Protein 4B79 (pdb70)

Secondary structure (DSSP, 8-state):
--B-TTTTTT-EEEEETTTSHHHHHHHHHHHHTT-EEEEEESSTTSTTSPP-TTEEEEE--TT-HHHHHHHHHH-S--SEEEE------GGGGGSHHHHHHHHIIIIIHHHHHHHHHHHHHHHH-EEEEEE--GGGTS--SS-HHHHHHHHHHHHHHHHHHHHHGGGTEEEEEEEE-SB------HHHHHHHHHT-TT-S-B-HHHHHHHHHHHTSGGGTT--S-EEEESTTGGG-/--B-TTTTTT-EEEEETTTSHHHHHHHHHHHHTT-EEEEEESSTTSTTSPP-TTEEEEE--TT-HHHHHHHHHH-S--SEEEE------GGGGGSHHHHHHHHIIIIIHHHHHHHHHHHHHHHH-EEEEEE--GGGTS--SS-HHHHHHHHHHHHHHHHHHHHHGGGTEEEEEEEE-SB---HHHHHHHHHT-TT-S-B-HHHHHHHHHHHTSGGGTT--S-EEEESTTGGG-

B-factor: mean 34.21, std 11.41, range [18.68, 95.06]

CATH classification: 3.40.50.720

Foldseek 3Di:
DPDDQALQAPAEEEFECCAAFLNVLLQVLNVRSHYQYEYEYAPQVDPGHHDDPSYHGDYDDLLPLVVLLVVLVPDPAHAEYELEDADFPWQCCVPPVRLVVRLSNLPVSLVSNCVSCQVRCLPVHHEYEYEAEPLLPPPDPRTNSNSVSRVNVLVVQLVVCVVCVVSNYAGEYEHEAAEDIVDVPPVVLVVQQVLQQQSDHHYSNLSSVVVVCCGGPVNSVDHSYYHYRHNCNNPD/DPDDQAQQAPAEEEFECCAAFLNVLLQVLSVRNHYQYEYEYAPQVDPGHHDDPRYHTYYDDLLPLVVLLVVLVPDPAHAEYELEDADFPWQCCVPPVRLVVRLSNLPVSLVSNCVSCQVRCLPVHFEYEYEAEPLLPPPDPRTNSNSVSRVNVLVVQLVVCVVRVVSNYAGEYEHEAAEPSPPVVLVVQQVLQQQSDHHYSNLVSVVVVCCGGPVVSVDHSYYHYRHNCNNPD

InterPro domains:
  IPR002347 Short-chain dehydrogenase/reductase SDR [PF13561] (20-238)
  IPR002347 Short-chain dehydrogenase/reductase SDR [PR00080] (76-87)
  IPR002347 Short-chain dehydrogenase/reductase SDR [PR00080] (126-134)
  IPR002347 Short-chain dehydrogenase/reductase SDR [PR00080] (146-165)
  IPR002347 Short-chain dehydrogenase/reductase SDR [PR00081] (12-29)
  IPR002347 Short-chain dehydrogenase/reductase SDR [PR00081] (76-87)
  IPR002347 Short-chain dehydrogenase/reductase SDR [PR00081] (120-136)
  IPR002347 Short-chain dehydrogenase/reductase SDR [PR00081] (146-165)
  IPR002347 Short-chain dehydrogenase/reductase SDR [PR00081] (167-184)
  IPR002347 Short-chain dehydrogenase/reductase SDR [PR00081] (202-222)
  IPR020904 Short-chain dehydrogenase/reductase, conserved site [PS00061] (133-161)
  IPR036291 NAD(P)-binding domain superfamily [SSF51735] (10-239)

Structure (mmCIF, N/CA/C/O backbone):
data_4B79
#
_entry.id   4B79
#
_cell.length_a   103.910
_cell.length_b   103.910
_cell.length_c   205.520
_cell.angle_alpha   90.00
_cell.angle_beta   90.00
_cell.angle_gamma   120.00
#
_symmetry.space_group_name_H-M   'P 64 2 2'
#
loop_
_entity.id
_entity.type
_entity.pdbx_description
1 polymer 'PROBABLE SHORT-CHAIN DEHYDROGENASE'
2 non-polymer NICOTINAMIDE-ADENINE-DINUCLEOTIDE
3 water water
#
loop_
_atom_site.group_PDB
_atom_site.id
_atom_site.type_symbol
_atom_site.label_atom_id
_atom_site.label_alt_id
_atom_site.label_comp_id
_atom_site.label_asym_id
_atom_site.label_entity_id
_atom_site.label_seq_id
_atom_site.pdbx_PDB_ins_code
_atom_site.Cartn_x
_atom_site.Cartn_y
_atom_site.Cartn_z
_atom_site.occupancy
_atom_site.B_iso_or_equiv
_atom_site.auth_seq_id
_atom_site.auth_comp_id
_atom_site.auth_asym_id
_atom_site.auth_atom_id
_atom_site.pdbx_PDB_model_num
ATOM 1 N N . MET A 1 2 ? -7.301 -42.856 31.716 1.00 60.00 1 MET A N 1
ATOM 2 C CA . MET A 1 2 ? -7.974 -41.615 32.214 1.00 60.29 1 MET A CA 1
ATOM 3 C C . MET A 1 2 ? -8.524 -40.743 31.069 1.00 55.78 1 MET A C 1
ATOM 4 O O . MET A 1 2 ? -8.596 -39.522 31.205 1.00 57.46 1 MET A O 1
ATOM 9 N N . VAL A 1 3 ? -8.897 -41.357 29.947 1.00 49.69 2 VAL A N 1
ATOM 10 C CA . VAL A 1 3 ? -9.504 -40.623 28.829 1.00 46.06 2 VAL A CA 1
ATOM 11 C C . VAL A 1 3 ? -10.954 -41.054 28.560 1.00 43.01 2 VAL A C 1
ATOM 12 O O . VAL A 1 3 ? -11.834 -40.213 28.374 1.00 41.84 2 VAL A O 1
ATOM 16 N N . PHE A 1 4 ? -11.185 -42.363 28.550 1.00 40.95 3 PHE A N 1
ATOM 17 C CA . PHE A 1 4 ? -12.464 -42.938 28.142 1.00 40.12 3 PHE A CA 1
ATOM 18 C C . PHE A 1 4 ? -13.371 -43.274 29.325 1.00 41.72 3 PHE A C 1
ATOM 19 O O . PHE A 1 4 ? -12.895 -43.635 30.399 1.00 41.87 3 PHE A O 1
ATOM 27 N N . GLN A 1 5 ? -14.679 -43.195 29.109 1.00 42.40 4 GLN A N 1
ATOM 28 C CA . GLN A 1 5 ? -15.646 -43.627 30.119 1.00 44.18 4 GLN A CA 1
ATOM 29 C C . GLN A 1 5 ? -15.570 -45.133 30.322 1.00 45.22 4 GLN A C 1
ATOM 30 O O . GLN A 1 5 ? -15.372 -45.873 29.366 1.00 43.42 4 GLN A O 1
ATOM 36 N N . HIS A 1 6 ? -15.763 -45.578 31.565 1.00 47.61 5 HIS A N 1
ATOM 37 C CA . HIS A 1 6 ? -15.459 -46.956 31.986 1.00 49.61 5 HIS A CA 1
ATOM 38 C C . HIS A 1 6 ? -16.240 -48.061 31.321 1.00 48.67 5 HIS A C 1
ATOM 39 O O . HIS A 1 6 ? -15.807 -49.208 31.334 1.00 48.58 5 HIS A O 1
ATOM 46 N N . ASP A 1 7 ? -17.404 -47.746 30.772 1.00 49.19 6 ASP A N 1
ATOM 47 C CA . ASP A 1 7 ? -18.348 -48.747 30.304 1.00 49.63 6 ASP A CA 1
ATOM 48 C C . ASP A 1 7 ? -18.607 -48.648 28.805 1.00 48.11 6 ASP A C 1
ATOM 49 O O . ASP A 1 7 ? -19.572 -49.229 28.301 1.00 48.42 6 ASP A O 1
ATOM 54 N N . ILE A 1 8 ? -17.760 -47.928 28.079 1.00 45.77 7 ILE A N 1
ATOM 55 C CA . ILE A 1 8 ? -18.004 -47.720 26.650 1.00 44.27 7 ILE A CA 1
ATOM 56 C C . ILE A 1 8 ? -18.254 -49.038 25.954 1.00 42.12 7 ILE A C 1
ATOM 57 O O . ILE A 1 8 ? -19.074 -49.105 25.048 1.00 42.23 7 ILE A O 1
ATOM 62 N N . TYR A 1 9 ? -17.552 -50.079 26.381 1.00 40.41 8 TYR A N 1
ATOM 63 C CA . TYR A 1 9 ? -17.689 -51.383 25.759 1.00 39.50 8 TYR A CA 1
ATOM 64 C C . TYR A 1 9 ? -18.384 -52.417 26.648 1.00 40.85 8 TYR A C 1
ATOM 65 O O . TYR A 1 9 ? -18.297 -53.622 26.388 1.00 41.51 8 TYR A O 1
ATOM 74 N N . ALA A 1 10 ? -19.079 -51.972 27.693 1.00 42.36 9 ALA A N 1
ATOM 75 C CA . ALA A 1 10 ? -19.807 -52.897 28.568 1.00 43.96 9 ALA A CA 1
ATOM 76 C C . ALA A 1 10 ? -20.809 -53.697 27.742 1.00 44.12 9 ALA A C 1
ATOM 77 O O . ALA A 1 10 ? -21.491 -53.139 26.895 1.00 44.38 9 ALA A O 1
ATOM 79 N N . GLY A 1 11 ? -20.845 -55.006 27.950 1.00 44.22 10 GLY A N 1
ATOM 80 C CA . GLY A 1 11 ? -21.776 -55.882 27.242 1.00 44.98 10 GLY A CA 1
ATOM 81 C C . GLY A 1 11 ? -21.338 -56.277 25.841 1.00 43.90 10 GLY A C 1
ATOM 82 O O . GLY A 1 11 ? -22.059 -56.986 25.151 1.00 44.84 10 GLY A O 1
ATOM 83 N N . GLN A 1 12 ? -20.147 -55.840 25.426 1.00 42.12 11 GLN A N 1
ATOM 84 C CA . GLN A 1 12 ? -19.640 -56.138 24.091 1.00 40.61 11 GLN A CA 1
ATOM 85 C C . GLN A 1 12 ? -18.584 -57.251 24.133 1.00 39.77 11 GLN A C 1
ATOM 86 O O . GLN A 1 12 ? -17.993 -57.541 25.182 1.00 39.63 11 GLN A O 1
ATOM 92 N N . GLN A 1 13 ? -18.381 -57.884 22.988 1.00 38.68 12 GLN A N 1
ATOM 93 C CA . GLN A 1 13 ? -17.396 -58.935 22.851 1.00 38.59 12 GLN A CA 1
ATOM 94 C C . GLN A 1 13 ? -16.328 -58.497 21.833 1.00 36.55 12 GLN A C 1
ATOM 95 O O . GLN A 1 13 ? -16.653 -58.068 20.728 1.00 36.51 12 GLN A O 1
ATOM 101 N N . VAL A 1 14 ? -15.069 -58.596 22.237 1.00 35.46 13 VAL A N 1
ATOM 102 C CA . VAL A 1 14 ? -13.921 -58.238 21.398 1.00 33.84 13 VAL A CA 1
ATOM 103 C C . VAL A 1 14 ? -13.041 -59.483 21.223 1.00 33.36 13 VAL A C 1
ATOM 104 O O . VAL A 1 14 ? -12.952 -60.321 22.113 1.00 33.70 13 VAL A O 1
ATOM 108 N N . LEU A 1 15 ? -12.451 -59.630 20.046 1.00 32.40 14 LEU A N 1
ATOM 109 C CA . LEU A 1 15 ? -11.502 -60.697 19.794 1.00 32.15 14 LEU A CA 1
ATOM 110 C C . LEU A 1 15 ? -10.253 -60.066 19.223 1.00 31.05 14 LEU A C 1
ATOM 111 O O . LEU A 1 15 ? -10.323 -59.307 18.270 1.00 30.74 14 LEU A O 1
ATOM 116 N N . VAL A 1 16 ? -9.123 -60.356 19.841 1.00 30.89 15 VAL A N 1
ATOM 117 C CA . VAL A 1 16 ? -7.840 -59.797 19.438 1.00 30.20 15 VAL A CA 1
ATOM 118 C C . VAL A 1 16 ? -6.917 -60.940 19.033 1.00 30.65 15 VAL A C 1
ATOM 119 O O . VAL A 1 16 ? -6.627 -61.807 19.840 1.00 30.93 15 VAL A O 1
ATOM 123 N N . THR A 1 17 ? -6.493 -60.959 17.775 1.00 30.94 16 THR A N 1
ATOM 124 C CA . THR A 1 17 ? -5.528 -61.963 17.333 1.00 31.71 16 THR A CA 1
ATOM 125 C C . THR A 1 17 ? -4.151 -61.435 17.716 1.00 32.27 16 THR A C 1
ATOM 126 O O . THR A 1 17 ? -3.913 -60.226 17.723 1.00 31.56 16 THR A O 1
ATOM 130 N N . GLY A 1 18 ? -3.235 -62.329 18.030 1.00 33.84 17 GLY A N 1
ATOM 131 C CA . GLY A 1 18 ? -1.953 -61.901 18.575 1.00 34.99 17 GLY A CA 1
ATOM 132 C C . GLY A 1 18 ? -2.136 -61.217 19.920 1.00 35.68 17 GLY A C 1
ATOM 133 O O . GLY A 1 18 ? -1.405 -60.280 20.272 1.00 35.97 17 GLY A O 1
ATOM 134 N N . GLY A 1 19 ? -3.116 -61.689 20.680 1.00 35.91 18 GLY A N 1
ATOM 135 C CA . GLY A 1 19 ? -3.423 -61.080 21.962 1.00 36.94 18 GLY A CA 1
ATOM 136 C C . GLY A 1 19 ? -2.506 -61.521 23.086 1.00 38.32 18 GLY A C 1
ATOM 137 O O . GLY A 1 19 ? -2.692 -61.082 24.214 1.00 39.95 18 GLY A O 1
ATOM 138 N N . SER A 1 20 ? -1.530 -62.390 22.803 1.00 38.90 19 SER A N 1
ATOM 139 C CA . SER A 1 20 ? -0.757 -63.058 23.860 1.00 40.60 19 SER A CA 1
ATOM 140 C C . SER A 1 20 ? 0.543 -62.349 24.205 1.00 41.30 19 SER A C 1
ATOM 141 O O . SER A 1 20 ? 1.260 -62.784 25.108 1.00 43.19 19 SER A O 1
ATOM 144 N N . SER A 1 21 ? 0.866 -61.279 23.485 1.00 40.55 20 SER A N 1
ATOM 145 C CA . SER A 1 21 ? 1.978 -60.422 23.877 1.00 40.90 20 SER A CA 1
ATOM 146 C C . SER A 1 21 ? 1.899 -59.061 23.222 1.00 39.09 20 SER A C 1
ATOM 147 O O . SER A 1 21 ? 1.012 -58.805 22.411 1.00 37.82 20 SER A O 1
ATOM 150 N N . GLY A 1 22 ? 2.822 -58.186 23.613 1.00 38.56 21 GLY A N 1
ATOM 151 C CA . GLY A 1 22 ? 3.008 -56.887 22.975 1.00 37.71 21 GLY A CA 1
ATOM 152 C C . GLY A 1 22 ? 1.763 -56.046 22.789 1.00 35.62 21 GLY A C 1
ATOM 153 O O . GLY A 1 22 ? 0.978 -55.864 23.714 1.00 34.89 21 GLY A O 1
ATOM 154 N N . ILE A 1 23 ? 1.585 -55.538 21.572 1.00 34.42 22 ILE A N 1
ATOM 155 C CA . ILE A 1 23 ? 0.497 -54.608 21.261 1.00 33.18 22 ILE A CA 1
ATOM 156 C C . ILE A 1 23 ? -0.863 -55.271 21.452 1.00 32.59 22 ILE A C 1
ATOM 157 O O . ILE A 1 23 ? -1.785 -54.683 22.023 1.00 32.02 22 ILE A O 1
ATOM 162 N N . GLY A 1 24 ? -0.986 -56.510 20.985 1.00 32.79 23 GLY A N 1
ATOM 163 C CA . GLY A 1 24 ? -2.227 -57.249 21.104 1.00 31.55 23 GLY A CA 1
ATOM 164 C C . GLY A 1 24 ? -2.647 -57.407 22.554 1.00 32.58 23 GLY A C 1
ATOM 165 O O . GLY A 1 24 ? -3.825 -57.255 22.876 1.00 32.27 23 GLY A O 1
ATOM 166 N N . ALA A 1 25 ? -1.694 -57.722 23.422 1.00 33.18 24 ALA A N 1
ATOM 167 C CA . ALA A 1 25 ? -1.976 -57.845 24.856 1.00 33.93 24 ALA A CA 1
ATOM 168 C C . ALA A 1 25 ? -2.495 -56.516 25.422 1.00 33.67 24 ALA A C 1
ATOM 169 O O . ALA A 1 25 ? -3.455 -56.510 26.180 1.00 33.86 24 ALA A O 1
ATOM 171 N N . ALA A 1 26 ? -1.866 -55.410 25.044 1.00 33.34 25 ALA A N 1
ATOM 172 C CA . ALA A 1 26 ? -2.258 -54.073 25.521 1.00 33.50 25 ALA A CA 1
ATOM 173 C C . ALA A 1 26 ? -3.622 -53.654 24.980 1.00 32.44 25 ALA A C 1
ATOM 174 O O . ALA A 1 26 ? -4.429 -53.052 25.692 1.00 32.42 25 ALA A O 1
ATOM 176 N N . ILE A 1 27 ? -3.894 -53.995 23.720 1.00 31.37 26 ILE A N 1
ATOM 177 C CA . ILE A 1 27 ? -5.209 -53.765 23.156 1.00 30.23 26 ILE A CA 1
ATOM 178 C C . ILE A 1 27 ? -6.274 -54.566 23.900 1.00 30.93 26 ILE A C 1
ATOM 179 O O . ILE A 1 27 ? -7.317 -54.026 24.264 1.00 31.14 26 ILE A O 1
ATOM 184 N N . ALA A 1 28 ? -6.018 -55.850 24.134 1.00 31.67 27 ALA A N 1
ATOM 185 C CA . ALA A 1 28 ? -6.945 -56.697 24.882 1.00 32.38 27 ALA A CA 1
ATOM 186 C C . ALA A 1 28 ? -7.241 -56.129 26.280 1.00 33.75 27 ALA A C 1
ATOM 187 O O . ALA A 1 28 ? -8.398 -56.066 26.700 1.00 33.60 27 ALA A O 1
ATOM 189 N N . MET A 1 29 ? -6.196 -55.694 26.969 1.00 34.88 28 MET A N 1
ATOM 190 C CA . MET A 1 29 ? -6.330 -55.085 28.290 1.00 37.24 28 MET A CA 1
ATOM 191 C C . MET A 1 29 ? -7.152 -53.791 28.242 1.00 36.27 28 MET A C 1
ATOM 192 O O . MET A 1 29 ? -7.982 -53.565 29.111 1.00 36.41 28 MET A O 1
ATOM 197 N N . GLN A 1 30 ? -6.929 -52.965 27.220 1.00 34.51 29 GLN A N 1
ATOM 198 C CA . GLN A 1 30 ? -7.628 -51.677 27.066 1.00 34.30 29 GLN A CA 1
ATOM 199 C C . GLN A 1 30 ? -9.130 -51.877 26.863 1.00 34.58 29 GLN A C 1
ATOM 200 O O . GLN A 1 30 ? -9.929 -51.192 27.496 1.00 35.85 29 GLN A O 1
ATOM 206 N N . PHE A 1 31 ? -9.511 -52.805 25.988 1.00 33.42 30 PHE A N 1
ATOM 207 C CA . PHE A 1 31 ? -10.926 -53.144 25.819 1.00 33.43 30 PHE A CA 1
ATOM 208 C C . PHE A 1 31 ? -11.535 -53.763 27.090 1.00 35.14 30 PHE A C 1
ATOM 209 O O . PHE A 1 31 ? -12.639 -53.382 27.478 1.00 35.98 30 PHE A O 1
ATOM 217 N N . ALA A 1 32 ? -10.825 -54.690 27.726 1.00 36.06 31 ALA A N 1
ATOM 218 C CA . ALA A 1 32 ? -11.288 -55.276 28.995 1.00 38.60 31 ALA A CA 1
ATOM 219 C C . ALA A 1 32 ? -11.515 -54.197 30.056 1.00 40.54 31 ALA A C 1
ATOM 220 O O . ALA A 1 32 ? -12.490 -54.260 30.791 1.00 41.54 31 ALA A O 1
ATOM 222 N N . GLU A 1 33 ? -10.608 -53.225 30.127 1.00 41.82 32 GLU A N 1
ATOM 223 C CA . GLU A 1 33 ? -10.725 -52.079 31.052 1.00 44.65 32 GLU A CA 1
ATOM 224 C C . GLU A 1 33 ? -11.986 -51.298 30.872 1.00 43.79 32 GLU A C 1
ATOM 225 O O . GLU A 1 33 ? -12.492 -50.707 31.811 1.00 46.10 32 GLU A O 1
ATOM 231 N N . LEU A 1 34 ? -12.431 -51.228 29.635 1.00 41.60 33 LEU A N 1
ATOM 232 C CA . LEU A 1 34 ? -13.565 -50.410 29.267 1.00 41.33 33 LEU A CA 1
ATOM 233 C C . LEU A 1 34 ? -14.857 -51.231 29.213 1.00 41.67 33 LEU A C 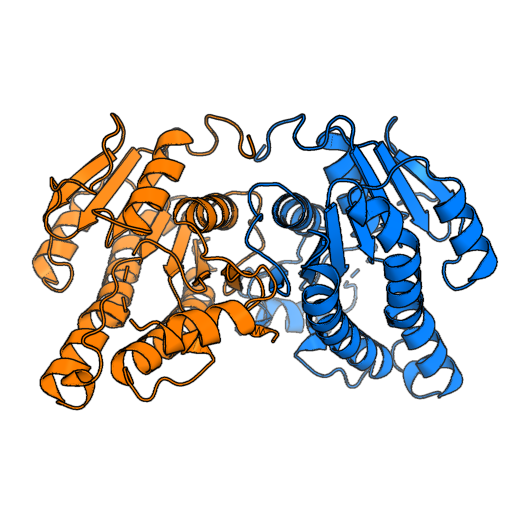1
ATOM 234 O O . LEU A 1 34 ? -15.850 -50.778 28.642 1.00 41.81 33 LEU A O 1
ATOM 239 N N . GLY A 1 35 ? -14.834 -52.423 29.814 1.00 42.71 34 GLY A N 1
ATOM 240 C CA . GLY A 1 35 ? -16.054 -53.201 30.059 1.00 43.38 34 GLY A CA 1
ATOM 241 C C . GLY A 1 35 ? -16.293 -54.384 29.138 1.00 42.82 34 GLY A C 1
ATOM 242 O O . GLY A 1 35 ? -17.222 -55.157 29.353 1.00 43.88 34 GLY A O 1
ATOM 243 N N . ALA A 1 36 ? -15.456 -54.561 28.126 1.00 40.95 35 ALA A N 1
ATOM 244 C CA . ALA A 1 36 ? -15.682 -55.624 27.167 1.00 40.83 35 ALA A CA 1
ATOM 245 C C . ALA A 1 36 ? -15.241 -56.969 27.705 1.00 41.88 35 ALA A C 1
ATOM 246 O O . ALA A 1 36 ? -14.313 -57.065 28.492 1.00 43.39 35 ALA A O 1
ATOM 248 N N . GLU A 1 37 ? -15.910 -58.014 27.253 1.00 43.50 36 GLU A N 1
ATOM 249 C CA . GLU A 1 37 ? -15.359 -59.357 27.307 1.00 44.86 36 GLU A CA 1
ATOM 250 C C . GLU A 1 37 ? -14.435 -59.488 26.102 1.00 41.90 36 GLU A C 1
ATOM 251 O O . GLU A 1 37 ? -14.799 -59.081 24.998 1.00 39.97 36 GLU A O 1
ATOM 257 N N . VAL A 1 38 ? -13.250 -60.055 26.314 1.00 41.36 37 VAL A N 1
ATOM 258 C CA . VAL A 1 38 ? -12.229 -60.125 25.271 1.00 39.52 37 VAL A CA 1
ATOM 259 C C . VAL A 1 38 ? -11.689 -61.550 25.154 1.00 40.63 37 VAL A C 1
ATOM 260 O O . VAL A 1 38 ? -11.407 -62.213 26.166 1.00 41.22 37 VAL A O 1
ATOM 264 N N . VAL A 1 39 ? -11.581 -62.029 23.918 1.00 40.17 38 VAL A N 1
ATOM 265 C CA . VAL A 1 39 ? -10.833 -63.238 23.639 1.00 40.32 38 VAL A CA 1
ATOM 266 C C . VAL A 1 39 ? -9.475 -62.823 23.093 1.00 38.72 38 VAL A C 1
ATOM 267 O O . VAL A 1 39 ? -9.397 -62.151 22.075 1.00 38.48 38 VAL A O 1
ATOM 271 N N . ALA A 1 40 ? -8.417 -63.194 23.801 1.00 38.27 39 ALA A N 1
ATOM 272 C CA . ALA A 1 40 ? -7.049 -62.959 23.365 1.00 38.28 39 ALA A CA 1
ATOM 273 C C . ALA A 1 40 ? -6.483 -64.262 22.771 1.00 39.47 39 ALA A C 1
ATOM 274 O O . ALA A 1 40 ? -6.124 -65.194 23.510 1.00 40.35 39 ALA A O 1
ATOM 276 N N . LEU A 1 41 ? -6.445 -64.316 21.440 1.00 38.82 40 LEU A N 1
ATOM 277 C CA . LEU A 1 41 ? -5.950 -65.465 20.680 1.00 39.48 40 LEU A CA 1
ATOM 278 C C . LEU A 1 41 ? -4.492 -65.281 20.325 1.00 39.17 40 LEU A C 1
ATOM 279 O O . LEU A 1 41 ? -4.099 -64.221 19.823 1.00 38.35 40 LEU A O 1
ATOM 284 N N . GLY A 1 42 ? -3.693 -66.320 20.512 1.00 39.62 41 GLY A N 1
ATOM 285 C CA . GLY A 1 42 ? -2.298 -66.261 20.072 1.00 40.24 41 GLY A CA 1
ATOM 286 C C . GLY A 1 42 ? -1.534 -67.525 20.394 1.00 41.96 41 GLY A C 1
ATOM 287 O O . GLY A 1 42 ? -2.114 -68.512 20.836 1.00 43.21 41 GLY A O 1
ATOM 288 N N . LEU A 1 43 ? -0.228 -67.484 20.162 1.00 43.48 42 LEU A N 1
ATOM 289 C CA . LEU A 1 43 ? 0.661 -68.575 20.531 1.00 44.91 42 LEU A CA 1
ATOM 290 C C . LEU A 1 43 ? 1.177 -68.288 21.927 1.00 46.52 42 LEU A C 1
ATOM 291 O O . LEU A 1 43 ? 1.284 -67.124 22.328 1.00 45.27 42 LEU A O 1
ATOM 296 N N . ASP A 1 44 ? 1.499 -69.353 22.656 1.00 48.87 43 ASP A N 1
ATOM 297 C CA . ASP A 1 44 ? 1.993 -69.255 24.033 1.00 50.97 43 ASP A CA 1
ATOM 298 C C . ASP A 1 44 ? 1.020 -68.398 24.846 1.00 51.00 43 ASP A C 1
ATOM 299 O O . ASP A 1 44 ? 1.398 -67.403 25.476 1.00 51.88 43 ASP A O 1
ATOM 304 N N . ALA A 1 45 ? -0.244 -68.806 24.799 1.00 50.57 44 ALA A N 1
ATOM 305 C CA . ALA A 1 45 ? -1.360 -68.007 25.308 1.00 51.00 44 ALA A CA 1
ATOM 306 C C . ALA A 1 45 ? -1.301 -67.746 26.805 1.00 51.97 44 ALA A C 1
ATOM 307 O O . ALA A 1 45 ? -1.958 -66.833 27.283 1.00 51.22 44 ALA A O 1
ATOM 309 N N . ASP A 1 46 ? -0.548 -68.561 27.543 1.00 54.28 45 ASP A N 1
ATOM 310 C CA . ASP A 1 46 ? -0.404 -68.369 28.982 1.00 56.01 45 ASP A CA 1
ATOM 311 C C . ASP A 1 46 ? 0.999 -67.914 29.374 1.00 55.86 45 ASP A C 1
ATOM 312 O O . ASP A 1 46 ? 1.338 -67.932 30.547 1.00 57.28 45 ASP A O 1
ATOM 317 N N . GLY A 1 47 ? 1.791 -67.465 28.407 1.00 54.29 46 GLY A N 1
ATOM 318 C CA . GLY A 1 47 ? 3.157 -67.003 28.674 1.00 55.40 46 GLY A CA 1
ATOM 319 C C . GLY A 1 47 ? 3.238 -65.735 29.509 1.00 55.65 46 GLY A C 1
ATOM 320 O O . GLY A 1 47 ? 2.218 -65.120 29.829 1.00 54.09 46 GLY A O 1
ATOM 321 N N . VAL A 1 48 ? 4.466 -65.360 29.862 1.00 56.73 47 VAL A N 1
ATOM 322 C CA . VAL A 1 48 ? 4.742 -64.202 30.726 1.00 58.25 47 VAL A CA 1
ATOM 323 C C . VAL A 1 48 ? 4.125 -62.895 30.211 1.00 55.80 47 VAL A C 1
ATOM 324 O O . VAL A 1 48 ? 3.711 -62.061 31.001 1.00 55.75 47 VAL A O 1
ATOM 328 N N . HIS A 1 49 ? 4.054 -62.723 28.897 1.00 54.27 48 HIS A N 1
ATOM 329 C CA . HIS A 1 49 ? 3.568 -61.460 28.320 1.00 53.54 48 HIS A CA 1
ATOM 330 C C . HIS A 1 49 ? 2.084 -61.417 28.050 1.00 50.95 48 HIS A C 1
ATOM 331 O O . HIS A 1 49 ? 1.574 -60.394 27.575 1.00 48.92 48 HIS A O 1
ATOM 338 N N . ALA A 1 50 ? 1.374 -62.507 28.354 1.00 50.29 49 ALA A N 1
ATOM 339 C CA . ALA A 1 50 ? -0.059 -62.615 28.049 1.00 49.03 49 ALA A CA 1
ATOM 340 C C . ALA A 1 50 ? -0.877 -61.795 29.041 1.00 49.01 49 ALA A C 1
ATOM 341 O O . ALA A 1 50 ? -0.533 -61.737 30.215 1.00 50.74 49 ALA A O 1
ATOM 343 N N . PRO A 1 51 ? -1.971 -61.168 28.574 1.00 47.69 50 PRO A N 1
ATOM 344 C CA . PRO A 1 51 ? -2.722 -60.281 29.453 1.00 48.33 50 PRO A CA 1
ATOM 345 C C . PRO A 1 51 ? -3.597 -61.045 30.441 1.00 49.69 50 PRO A C 1
ATOM 346 O O . PRO A 1 51 ? -4.395 -61.898 30.039 1.00 50.12 50 PRO A O 1
ATOM 350 N N . ARG A 1 52 ? -3.428 -60.736 31.724 1.00 51.69 51 ARG A N 1
ATOM 351 C CA . ARG A 1 52 ? -4.249 -61.303 32.795 1.00 53.78 51 ARG A CA 1
ATOM 352 C C . ARG A 1 52 ? -5.341 -60.327 33.229 1.00 52.87 51 ARG A C 1
ATOM 353 O O . ARG A 1 52 ? -5.046 -59.191 33.611 1.00 54.12 51 ARG A O 1
ATOM 361 N N . HIS A 1 53 ? -6.594 -60.776 33.167 1.00 51.80 52 HIS A N 1
ATOM 362 C CA . HIS A 1 53 ? -7.750 -59.969 33.567 1.00 51.03 52 HIS A CA 1
ATOM 363 C C . HIS A 1 53 ? -8.924 -60.907 33.649 1.00 51.09 52 HIS A C 1
ATOM 364 O O . HIS A 1 53 ? -9.041 -61.793 32.816 1.00 49.60 52 HIS A O 1
ATOM 371 N N . PRO A 1 54 ? -9.833 -60.724 34.626 1.00 52.77 53 PRO A N 1
ATOM 372 C CA . PRO A 1 54 ? -11.016 -61.595 34.634 1.00 53.22 53 PRO A CA 1
ATOM 373 C C . PRO A 1 54 ? -11.909 -61.554 33.368 1.00 52.26 53 PRO A C 1
ATOM 374 O O . PRO A 1 54 ? -12.625 -62.511 33.124 1.00 53.14 53 PRO A O 1
ATOM 378 N N . ARG A 1 55 ? -11.896 -60.473 32.587 1.00 50.79 54 ARG A N 1
ATOM 379 C CA . ARG A 1 55 ? -12.731 -60.399 31.374 1.00 50.57 54 ARG A CA 1
ATOM 380 C C . ARG A 1 55 ? -11.980 -60.800 30.091 1.00 48.30 54 ARG A C 1
ATOM 381 O O . ARG A 1 55 ? -12.527 -60.686 28.985 1.00 46.07 54 ARG A O 1
ATOM 389 N N . ILE A 1 56 ? -10.731 -61.243 30.233 1.00 46.86 55 ILE A N 1
ATOM 390 C CA . ILE A 1 56 ? -9.935 -61.671 29.090 1.00 45.41 55 ILE A CA 1
ATOM 391 C C . ILE A 1 56 ? -9.774 -63.177 29.134 1.00 47.02 55 ILE A C 1
ATOM 392 O O . ILE A 1 56 ? -9.176 -63.709 30.062 1.00 47.52 55 ILE A O 1
ATOM 397 N N . ARG A 1 57 ? -10.338 -63.864 28.151 1.00 47.90 56 ARG A N 1
ATOM 398 C CA . ARG A 1 57 ? -10.084 -65.290 27.985 1.00 49.87 56 ARG A CA 1
ATOM 399 C C . ARG A 1 57 ? -8.897 -65.492 27.051 1.00 48.88 56 ARG A C 1
ATOM 400 O O . ARG A 1 57 ? -8.924 -65.009 25.916 1.00 46.93 56 ARG A O 1
ATOM 408 N N . ARG A 1 58 ? -7.870 -66.191 27.534 1.00 48.43 57 ARG A N 1
ATOM 409 C CA . ARG A 1 58 ? -6.660 -66.451 26.776 1.00 49.08 57 ARG A CA 1
ATOM 410 C C . ARG A 1 58 ? -6.806 -67.781 26.057 1.00 50.31 57 ARG A C 1
ATOM 411 O O . ARG A 1 58 ? -7.110 -68.791 26.674 1.00 52.37 57 ARG A O 1
ATOM 419 N N . GLU A 1 59 ? -6.599 -67.786 24.750 1.00 49.99 58 GLU A N 1
ATOM 420 C CA . GLU A 1 59 ? -6.792 -68.985 23.965 1.00 51.34 58 GLU A CA 1
ATOM 421 C C . GLU A 1 59 ? -5.580 -69.256 23.079 1.00 49.56 58 GLU A C 1
ATOM 422 O O . GLU A 1 59 ? -5.173 -68.395 22.294 1.00 45.54 58 GLU A O 1
ATOM 428 N N . GLU A 1 60 ? -5.020 -70.458 23.217 1.00 49.29 59 GLU A N 1
ATOM 429 C CA . GLU A 1 60 ? -3.927 -70.925 22.360 1.00 49.89 59 GLU A CA 1
ATOM 430 C C . GLU A 1 60 ? -4.494 -71.318 21.003 1.00 48.60 59 GLU A C 1
ATOM 431 O O . GLU A 1 60 ? -5.297 -72.241 20.902 1.00 49.42 59 GLU A O 1
ATOM 437 N N . LEU A 1 61 ? -4.085 -70.617 19.961 1.00 47.03 60 LEU A N 1
ATOM 438 C CA . LEU A 1 61 ? -4.582 -70.913 18.628 1.00 47.56 60 LEU A CA 1
ATOM 439 C C . LEU A 1 61 ? -3.681 -70.325 17.565 1.00 46.26 60 LEU A C 1
ATOM 440 O O . LEU A 1 61 ? -3.442 -69.116 17.534 1.00 44.38 60 LEU A O 1
ATOM 445 N N . ASP A 1 62 ? -3.178 -71.198 16.699 1.00 46.38 61 ASP A N 1
ATOM 446 C CA . ASP A 1 62 ? -2.476 -70.793 15.493 1.00 45.44 61 ASP A CA 1
ATOM 447 C C . ASP A 1 62 ? -3.550 -70.439 14.473 1.00 45.16 61 ASP A C 1
ATOM 448 O O . ASP A 1 62 ? -4.265 -71.322 13.989 1.00 45.93 61 ASP A O 1
ATOM 453 N N . ILE A 1 63 ? -3.667 -69.152 14.144 1.00 41.06 62 ILE A N 1
ATOM 454 C CA . ILE A 1 63 ? -4.767 -68.668 13.300 1.00 40.60 62 ILE A CA 1
ATOM 455 C C . ILE A 1 63 ? -4.609 -69.014 11.812 1.00 40.41 62 ILE A C 1
ATOM 456 O O . ILE A 1 63 ? -5.513 -68.741 11.018 1.00 39.48 62 ILE A O 1
ATOM 461 N N . THR A 1 64 ? -3.476 -69.614 11.442 1.00 42.29 63 THR A N 1
ATOM 462 C CA . THR A 1 64 ? -3.309 -70.166 10.098 1.00 43.57 63 THR A CA 1
ATOM 463 C C . THR A 1 64 ? -4.016 -71.529 9.991 1.00 46.20 63 THR A C 1
ATOM 464 O O . THR A 1 64 ? -4.213 -72.037 8.890 1.00 48.48 63 THR A O 1
ATOM 468 N N . ASP A 1 65 ? -4.394 -72.119 11.125 1.00 47.15 64 ASP A N 1
ATOM 469 C CA . ASP A 1 65 ? -5.257 -73.306 11.128 1.00 48.89 64 ASP A CA 1
ATOM 470 C C . ASP A 1 65 ? -6.703 -72.867 10.879 1.00 48.29 64 ASP A C 1
ATOM 471 O O . ASP A 1 65 ? -7.471 -72.609 11.814 1.00 47.36 64 ASP A O 1
ATOM 476 N N . SER A 1 66 ? -7.057 -72.815 9.598 1.00 48.70 65 SER A N 1
ATOM 477 C CA . SER A 1 66 ? -8.329 -72.274 9.143 1.00 48.30 65 SER A CA 1
ATOM 478 C C . SER A 1 66 ? -9.557 -72.935 9.752 1.00 50.03 65 SER A C 1
ATOM 479 O O . SER A 1 66 ? -10.505 -72.246 10.120 1.00 48.32 65 SER A O 1
ATOM 482 N N . GLN A 1 67 ? -9.545 -74.262 9.848 1.00 52.49 66 GLN A N 1
ATOM 483 C CA . GLN A 1 67 ? -10.710 -75.001 10.348 1.00 54.95 66 GLN A CA 1
ATOM 484 C C . GLN A 1 67 ? -10.909 -74.702 11.833 1.00 53.96 66 GLN A C 1
ATOM 485 O O . GLN A 1 67 ? -12.031 -74.503 12.286 1.00 52.76 66 GLN A O 1
ATOM 491 N N . ARG A 1 68 ? -9.805 -74.674 12.582 1.00 53.90 67 ARG A N 1
ATOM 492 C CA . ARG A 1 68 ? -9.840 -74.398 14.019 1.00 54.52 67 ARG A CA 1
ATOM 493 C C . ARG A 1 68 ? -10.332 -72.973 14.284 1.00 50.97 67 ARG A C 1
ATOM 494 O O . ARG A 1 68 ? -11.130 -72.739 15.189 1.00 50.53 67 ARG A O 1
ATOM 502 N N . LEU A 1 69 ? -9.870 -72.026 13.477 1.00 48.37 68 LEU A N 1
ATOM 503 C CA . LEU A 1 69 ? -10.306 -70.640 13.611 1.00 45.74 68 LEU A CA 1
ATOM 504 C C . LEU A 1 69 ? -11.809 -70.529 13.349 1.00 45.99 68 LEU A C 1
ATOM 505 O O . LEU A 1 69 ? -12.526 -69.869 14.094 1.00 44.88 68 LEU A O 1
ATOM 510 N N . GLN A 1 70 ? -12.279 -71.181 12.290 1.00 47.27 69 GLN A N 1
ATOM 511 C CA . GLN A 1 70 ? -13.704 -71.183 11.968 1.00 48.07 69 GLN A CA 1
ATOM 512 C C . GLN A 1 70 ? -14.543 -71.719 13.133 1.00 49.44 69 GLN A C 1
ATOM 513 O O . GLN A 1 70 ? -15.543 -71.105 13.506 1.00 49.70 69 GLN A O 1
ATOM 519 N N . ARG A 1 71 ? -14.131 -72.842 13.719 1.00 51.24 70 ARG A N 1
ATOM 520 C CA . ARG A 1 71 ? -14.858 -73.409 14.865 1.00 53.18 70 ARG A CA 1
ATOM 521 C C . ARG A 1 71 ? -14.938 -72.425 16.023 1.00 51.44 70 ARG A C 1
ATOM 522 O O . ARG A 1 71 ? -15.972 -72.321 16.683 1.00 50.56 70 ARG A O 1
ATOM 530 N N . LEU A 1 72 ? -13.846 -71.702 16.271 1.00 49.42 71 LEU A N 1
ATOM 531 C CA . LEU A 1 72 ? -13.826 -70.741 17.361 1.00 48.32 71 LEU A CA 1
ATOM 532 C C . LEU A 1 72 ? -14.859 -69.651 17.115 1.00 46.68 71 LEU A C 1
ATOM 533 O O . LEU A 1 72 ? -15.651 -69.321 18.001 1.00 47.16 71 LEU A O 1
ATOM 538 N N . PHE A 1 73 ? -14.871 -69.106 15.905 1.00 44.99 72 PHE A N 1
ATOM 539 C CA . PHE A 1 73 ? -15.823 -68.053 15.565 1.00 43.94 72 PHE A CA 1
ATOM 540 C C . PHE A 1 73 ? -17.268 -68.545 15.604 1.00 45.97 72 PHE A C 1
ATOM 541 O O . PHE A 1 73 ? -18.144 -67.827 16.068 1.00 45.29 72 PHE A O 1
ATOM 549 N N . GLU A 1 74 ? -17.509 -69.757 15.122 1.00 48.41 73 GLU A N 1
ATOM 550 C CA . GLU A 1 74 ? -18.849 -70.350 15.186 1.00 50.97 73 GLU A CA 1
ATOM 551 C C . GLU A 1 74 ? -19.350 -70.540 16.614 1.00 51.40 73 GLU A C 1
ATOM 552 O O . GLU A 1 74 ? -20.542 -70.432 16.854 1.00 53.68 73 GLU A O 1
ATOM 558 N N . ALA A 1 75 ? -18.449 -70.806 17.555 1.00 52.12 74 ALA A N 1
ATOM 559 C CA . ALA A 1 75 ? -18.819 -70.924 18.968 1.00 53.38 74 ALA A CA 1
ATOM 560 C C . ALA A 1 75 ? -19.178 -69.585 19.642 1.00 52.53 74 ALA A C 1
ATOM 561 O O . ALA A 1 75 ? -19.766 -69.584 20.725 1.00 53.52 74 ALA A O 1
ATOM 563 N N . LEU A 1 76 ? -18.810 -68.455 19.033 1.00 49.92 75 LEU A N 1
ATOM 564 C CA . LEU A 1 76 ? -19.076 -67.150 19.644 1.00 48.58 75 LEU A CA 1
ATOM 565 C C . LEU A 1 76 ? -20.552 -66.765 19.504 1.00 48.08 75 LEU A C 1
ATOM 566 O O . LEU A 1 76 ? -21.092 -66.765 18.400 1.00 48.39 75 LEU A O 1
ATOM 571 N N . PRO A 1 77 ? -21.205 -66.412 20.620 1.00 48.19 76 PRO A N 1
ATOM 572 C CA . PRO A 1 77 ? -22.603 -66.012 20.537 1.00 47.88 76 PRO A CA 1
ATOM 573 C C . PRO A 1 77 ? -22.747 -64.578 20.020 1.00 45.31 76 PRO A C 1
ATOM 574 O O . PRO A 1 77 ? -23.821 -64.179 19.558 1.00 45.51 76 PRO A O 1
ATOM 578 N N . ARG A 1 78 ? -21.666 -63.817 20.092 1.00 42.07 77 ARG A N 1
ATOM 579 C CA . ARG A 1 78 ? -21.706 -62.395 19.814 1.00 39.88 77 ARG A CA 1
ATOM 580 C C . ARG A 1 78 ? -20.284 -61.893 19.502 1.00 37.39 77 ARG A C 1
ATOM 581 O O . ARG A 1 78 ? -19.330 -62.400 20.047 1.00 38.48 77 ARG A O 1
ATOM 589 N N . LEU A 1 79 ? -20.154 -60.923 18.607 1.00 35.12 78 LEU A N 1
ATOM 590 C CA . LEU A 1 79 ? -18.868 -60.231 18.403 1.00 33.97 78 LEU A CA 1
ATOM 591 C C . LEU A 1 79 ? -19.131 -58.826 17.935 1.00 32.49 78 LEU A C 1
ATOM 592 O O . LEU A 1 79 ? -19.903 -58.607 17.003 1.00 32.51 78 LEU A O 1
ATOM 597 N N . ASP A 1 80 ? -18.503 -57.873 18.606 1.00 31.96 79 ASP A N 1
ATOM 598 C CA . ASP A 1 80 ? -18.657 -56.457 18.285 1.00 31.23 79 ASP A CA 1
ATOM 599 C C . ASP A 1 80 ? -17.417 -55.841 17.647 1.00 30.15 79 ASP A C 1
ATOM 600 O O . ASP A 1 80 ? -17.513 -54.919 16.840 1.00 29.91 79 ASP A O 1
ATOM 605 N N . VAL A 1 81 ? -16.239 -56.318 18.043 1.00 29.91 80 VAL A N 1
ATOM 606 C CA . VAL A 1 81 ? -14.980 -55.783 17.538 1.00 28.97 80 VAL A CA 1
ATOM 607 C C . VAL A 1 81 ? -13.993 -56.912 17.257 1.00 28.62 80 VAL A C 1
ATOM 608 O O . VAL A 1 81 ? -13.785 -57.775 18.099 1.00 28.77 80 VAL A O 1
ATOM 612 N N . LEU A 1 82 ? -13.393 -56.883 16.065 1.00 27.95 81 LEU A N 1
ATOM 613 C CA . LEU A 1 82 ? -12.279 -57.764 15.721 1.00 27.86 81 LEU A CA 1
ATOM 614 C C . LEU A 1 82 ? -11.029 -56.928 15.560 1.00 27.20 81 LEU A C 1
ATOM 615 O O . LEU A 1 82 ? -11.045 -55.920 14.833 1.00 26.82 81 LEU A O 1
ATOM 620 N N . VAL A 1 83 ? -9.945 -57.335 16.222 1.00 27.17 82 VAL A N 1
ATOM 621 C CA . VAL A 1 83 ? -8.647 -56.701 16.039 1.00 26.48 82 VAL A CA 1
ATOM 622 C C . VAL A 1 83 ? -7.712 -57.727 15.414 1.00 26.43 82 VAL A C 1
ATOM 623 O O . VAL A 1 83 ? -7.399 -58.741 16.033 1.00 26.70 82 VAL A O 1
ATOM 627 N N . ASN A 1 84 ? -7.324 -57.480 14.166 1.00 25.32 83 ASN A N 1
ATOM 628 C CA . ASN A 1 84 ? -6.374 -58.320 13.472 1.00 25.45 83 ASN A CA 1
ATOM 629 C C . ASN A 1 84 ? -4.976 -57.806 13.760 1.00 25.47 83 ASN A C 1
ATOM 630 O O . ASN A 1 84 ? -4.440 -56.985 13.009 1.00 25.57 83 ASN A O 1
ATOM 635 N N . ASN A 1 85 ? -4.405 -58.242 14.872 1.00 26.24 84 ASN A N 1
ATOM 636 C CA . ASN A 1 85 ? -3.114 -57.715 15.322 1.00 26.51 84 ASN A CA 1
ATOM 637 C C . ASN A 1 85 ? -1.966 -58.689 15.085 1.00 26.71 84 ASN A C 1
ATOM 638 O O . ASN A 1 85 ? -0.813 -58.273 14.984 1.00 25.90 84 ASN A O 1
ATOM 643 N N . ALA A 1 86 ? -2.268 -59.984 15.001 1.00 27.20 85 ALA A N 1
ATOM 644 C CA . ALA A 1 86 ? -1.220 -60.978 14.800 1.00 27.56 85 ALA A CA 1
ATOM 645 C C . ALA A 1 86 ? -0.409 -60.592 13.571 1.00 26.97 85 ALA A C 1
ATOM 646 O O . ALA A 1 86 ? -0.959 -60.280 12.510 1.00 25.84 85 ALA A O 1
ATOM 648 N N . GLY A 1 87 ? 0.905 -60.576 13.746 1.00 27.39 86 GLY A N 1
ATOM 649 C CA . GLY A 1 87 ? 1.827 -60.297 12.662 1.00 27.06 86 GLY A CA 1
ATOM 650 C C . GLY A 1 87 ? 3.183 -60.848 13.036 1.00 27.79 86 GLY A C 1
ATOM 651 O O . GLY A 1 87 ? 3.520 -60.893 14.219 1.00 28.87 86 GLY A O 1
ATOM 652 N N . ILE A 1 88 ? 3.940 -61.290 12.035 1.00 28.06 87 ILE A N 1
ATOM 653 C CA . ILE A 1 88 ? 5.317 -61.742 12.244 1.00 29.46 87 ILE A CA 1
ATOM 654 C C . ILE A 1 88 ? 6.233 -61.181 11.155 1.00 28.93 87 ILE A C 1
ATOM 655 O O . ILE A 1 88 ? 5.776 -60.703 10.121 1.00 27.55 87 ILE A O 1
ATOM 660 N N . SER A 1 89 ? 7.528 -61.260 11.419 1.00 30.13 88 SER A N 1
ATOM 661 C CA . SER A 1 89 ? 8.555 -61.010 10.419 1.00 30.41 88 SER A CA 1
ATOM 662 C C . SER A 1 89 ? 9.671 -62.028 10.627 1.00 31.86 88 SER A C 1
ATOM 663 O O . SER A 1 89 ? 9.927 -62.445 11.745 1.00 32.65 88 SER A O 1
ATOM 666 N N . ARG A 1 90 ? 10.304 -62.451 9.541 1.00 32.92 89 ARG A N 1
ATOM 667 C CA . ARG A 1 90 ? 11.469 -63.321 9.626 1.00 35.01 89 ARG A CA 1
ATOM 668 C C . ARG A 1 90 ? 12.678 -62.639 9.005 1.00 34.45 89 ARG A C 1
ATOM 669 O O . ARG A 1 90 ? 13.627 -63.294 8.599 1.00 34.76 89 ARG A O 1
ATOM 677 N N . ASP A 1 91 ? 12.645 -61.309 8.969 1.00 33.93 90 ASP A N 1
ATOM 678 C CA . ASP A 1 91 ? 13.755 -60.508 8.467 1.00 34.12 90 ASP A CA 1
ATOM 679 C C . ASP A 1 91 ? 14.275 -61.056 7.143 1.00 33.06 90 ASP A C 1
ATOM 680 O O . AS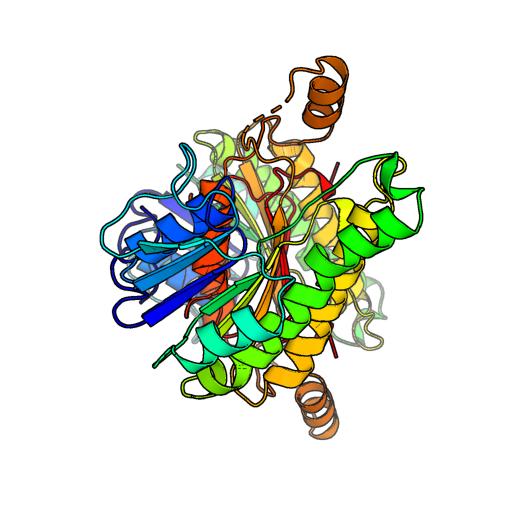P A 1 91 ? 13.481 -61.370 6.267 1.00 31.27 90 ASP A O 1
ATOM 685 N N . ARG A 1 92 ? 15.593 -61.191 6.986 1.00 32.92 91 ARG A N 1
ATOM 686 C CA . ARG A 1 92 ? 16.135 -61.488 5.665 1.00 33.03 91 ARG A CA 1
ATOM 687 C C . ARG A 1 92 ? 15.846 -62.916 5.170 1.00 33.03 91 ARG A C 1
ATOM 688 O O . ARG A 1 92 ? 16.018 -63.201 3.987 1.00 31.94 91 ARG A O 1
ATOM 696 N N . GLU A 1 93 ? 15.375 -63.798 6.052 1.00 33.77 92 GLU A N 1
ATOM 697 C CA . GLU A 1 93 ? 14.865 -65.107 5.619 1.00 34.96 92 GLU A CA 1
ATOM 698 C C . GLU A 1 93 ? 13.628 -64.946 4.708 1.00 32.91 92 GLU A C 1
ATOM 699 O O . GLU A 1 93 ? 13.264 -65.859 3.978 1.00 33.01 92 GLU A O 1
ATOM 705 N N . GLU A 1 94 ? 13.008 -63.770 4.737 1.00 30.77 93 GLU A N 1
ATOM 706 C CA . GLU A 1 94 ? 11.849 -63.477 3.879 1.00 29.70 93 GLU A CA 1
ATOM 707 C C . GLU A 1 94 ? 12.181 -63.455 2.375 1.00 29.66 93 GLU A C 1
ATOM 708 O O . GLU A 1 94 ? 11.284 -63.476 1.550 1.00 28.98 93 GLU A O 1
ATOM 714 N N . TYR A 1 95 ? 13.470 -63.429 2.032 1.00 30.12 94 TYR A N 1
ATOM 715 C CA . TYR A 1 95 ? 13.907 -63.610 0.644 1.00 30.60 94 TYR A CA 1
ATOM 716 C C . TYR A 1 95 ? 13.690 -65.043 0.154 1.00 32.29 94 TYR A C 1
ATOM 717 O O . TYR A 1 95 ? 13.617 -65.266 -1.047 1.00 33.95 94 TYR A O 1
ATOM 726 N N . ASP A 1 96 ? 13.597 -66.008 1.072 1.00 32.89 95 ASP A N 1
ATOM 727 C CA . ASP A 1 96 ? 13.213 -67.389 0.731 1.00 34.13 95 ASP A CA 1
ATOM 728 C C . ASP A 1 96 ? 11.697 -67.416 0.465 1.00 33.49 95 ASP A C 1
ATOM 729 O O . ASP A 1 96 ? 10.920 -67.004 1.313 1.00 31.44 95 ASP A O 1
ATOM 734 N N . LEU A 1 97 ? 11.289 -67.919 -0.697 1.00 34.04 96 LEU A N 1
ATOM 735 C CA . LEU A 1 97 ? 9.873 -67.873 -1.094 1.00 33.87 96 LEU A CA 1
ATOM 736 C C . LEU A 1 97 ? 8.908 -68.516 -0.083 1.00 33.42 96 LEU A C 1
ATOM 737 O O . LEU A 1 97 ? 7.874 -67.928 0.237 1.00 32.19 96 LEU A O 1
ATOM 742 N N . ALA A 1 98 ? 9.224 -69.717 0.389 1.00 34.29 97 ALA A N 1
ATOM 743 C CA . ALA A 1 98 ? 8.380 -70.422 1.377 1.00 34.85 97 ALA A CA 1
ATOM 744 C C . ALA A 1 98 ? 8.166 -69.553 2.627 1.00 33.63 97 ALA A C 1
ATOM 745 O O . ALA A 1 98 ? 7.043 -69.415 3.124 1.00 33.03 97 ALA A O 1
ATOM 747 N N . THR A 1 99 ? 9.233 -68.894 3.075 1.00 33.01 98 THR A N 1
ATOM 748 C CA . THR A 1 99 ? 9.165 -67.999 4.230 1.00 32.16 98 THR A CA 1
ATOM 749 C C . THR A 1 99 ? 8.396 -66.724 3.934 1.00 30.79 98 THR A C 1
ATOM 750 O O . THR A 1 99 ? 7.578 -66.264 4.754 1.00 30.56 98 THR A O 1
ATOM 754 N N . PHE A 1 100 ? 8.649 -66.133 2.764 1.00 30.31 99 PHE A N 1
ATOM 755 C CA . PHE A 1 100 ? 7.854 -65.003 2.273 1.00 29.14 99 PHE A CA 1
ATOM 756 C C . PHE A 1 100 ? 6.356 -65.351 2.366 1.00 29.69 99 PHE A C 1
ATOM 757 O O . PHE A 1 100 ? 5.550 -64.568 2.893 1.00 28.50 99 PHE A O 1
ATOM 765 N N . GLU A 1 101 ? 5.989 -66.527 1.869 1.00 31.26 100 GLU A N 1
ATOM 766 C CA . GLU A 1 101 ? 4.578 -66.942 1.839 1.00 32.61 100 GLU A CA 1
ATOM 767 C C . GLU A 1 101 ? 4.019 -67.185 3.24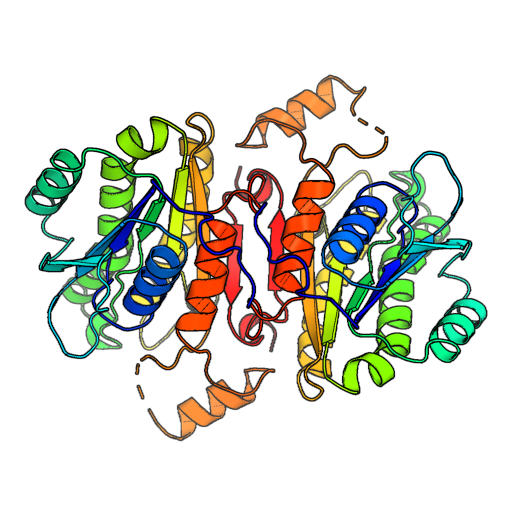0 1.00 32.28 100 GLU A C 1
ATOM 768 O O . GLU A 1 101 ? 2.868 -66.864 3.508 1.00 30.69 100 GLU A O 1
ATOM 774 N N . ARG A 1 102 ? 4.845 -67.710 4.132 1.00 33.29 101 ARG A N 1
ATOM 775 C CA . ARG A 1 102 ? 4.470 -67.888 5.535 1.00 34.82 101 ARG A CA 1
ATOM 776 C C . ARG A 1 102 ? 4.098 -66.558 6.181 1.00 32.58 101 ARG A C 1
ATOM 777 O O . ARG A 1 102 ? 3.076 -66.444 6.852 1.00 31.28 101 ARG A O 1
ATOM 785 N N . VAL A 1 103 ? 4.921 -65.539 5.937 1.00 30.87 102 VAL A N 1
ATOM 786 C CA . VAL A 1 103 ? 4.695 -64.223 6.501 1.00 29.01 102 VAL A CA 1
ATOM 787 C C . VAL A 1 103 ? 3.397 -63.634 5.941 1.00 28.69 102 VAL A C 1
ATOM 788 O O . VAL A 1 103 ? 2.594 -63.100 6.688 1.00 27.84 102 VAL A O 1
ATOM 792 N N . LEU A 1 104 ? 3.187 -63.749 4.629 1.00 29.35 103 LEU A N 1
ATOM 793 C CA . LEU A 1 104 ? 1.953 -63.291 4.027 1.00 29.31 103 LEU A CA 1
ATOM 794 C C . LEU A 1 104 ? 0.749 -64.013 4.569 1.00 30.19 103 LEU A C 1
ATOM 795 O O . LEU A 1 104 ? -0.301 -63.401 4.774 1.00 29.46 103 LEU A O 1
ATOM 800 N N . ARG A 1 105 ? 0.889 -65.315 4.784 1.00 32.16 104 ARG A N 1
ATOM 801 C CA . ARG A 1 105 ? -0.228 -66.148 5.178 1.00 34.45 104 ARG A CA 1
ATOM 802 C C . ARG A 1 105 ? -0.755 -65.729 6.551 1.00 33.18 104 ARG A C 1
ATOM 803 O O . ARG A 1 105 ? -1.969 -65.677 6.762 1.00 32.90 104 ARG A O 1
ATOM 811 N N . LEU A 1 106 ? 0.153 -65.424 7.476 1.00 31.75 105 LEU A N 1
ATOM 812 C CA . LEU A 1 106 ? -0.255 -64.958 8.794 1.00 31.75 105 LEU A CA 1
ATOM 813 C C . LEU A 1 106 ? -0.667 -63.491 8.765 1.00 29.90 105 LEU A C 1
ATOM 814 O O . LEU A 1 106 ? -1.724 -63.128 9.272 1.00 30.26 105 LEU A O 1
ATOM 819 N N . ASN A 1 107 ? 0.168 -62.654 8.177 1.00 29.46 106 ASN A N 1
ATOM 820 C CA . ASN A 1 107 ? -0.034 -61.204 8.261 1.00 28.47 106 ASN A CA 1
ATOM 821 C C . ASN A 1 107 ? -1.218 -60.702 7.453 1.00 27.43 106 ASN A C 1
ATOM 822 O O . ASN A 1 107 ? -1.808 -59.686 7.806 1.00 27.67 106 ASN A O 1
ATOM 827 N N . LEU A 1 108 ? -1.542 -61.395 6.360 1.00 27.19 107 LEU A N 1
ATOM 828 C CA . LEU A 1 108 ? -2.609 -60.967 5.457 1.00 26.47 107 LEU A CA 1
ATOM 829 C C . LEU A 1 108 ? -3.735 -61.979 5.356 1.00 27.06 107 LEU A C 1
ATOM 830 O O . LEU A 1 108 ? -4.891 -61.660 5.638 1.00 26.45 107 LEU A O 1
ATOM 835 N N . SER A 1 109 ? -3.428 -63.203 4.927 1.00 27.78 108 SER A N 1
ATOM 836 C CA . SER A 1 109 ? -4.516 -64.142 4.647 1.00 28.53 108 SER A CA 1
ATOM 837 C C . SER A 1 109 ? -5.334 -64.498 5.883 1.00 28.60 108 SER A C 1
ATOM 838 O O . SER A 1 109 ? -6.560 -64.593 5.798 1.00 29.29 108 SER A O 1
ATOM 841 N N . ALA A 1 110 ? -4.670 -64.690 7.020 1.00 28.72 109 ALA A N 1
ATOM 842 C CA . ALA A 1 110 ? -5.364 -64.971 8.281 1.00 29.11 109 ALA A CA 1
ATOM 843 C C . ALA A 1 110 ? -6.273 -63.810 8.716 1.00 28.48 109 ALA A C 1
ATOM 844 O O . ALA A 1 110 ? -7.346 -64.039 9.281 1.00 28.76 109 ALA A O 1
ATOM 846 N N . ALA A 1 111 ? -5.849 -62.579 8.428 1.00 27.54 110 ALA A N 1
ATOM 847 C CA . ALA A 1 111 ? -6.633 -61.390 8.719 1.00 27.24 110 ALA A CA 1
ATOM 848 C C . ALA A 1 111 ? -7.879 -61.336 7.813 1.00 27.15 110 ALA A C 1
ATOM 849 O O . ALA A 1 111 ? -8.960 -60.952 8.256 1.00 26.87 110 ALA A O 1
ATOM 851 N N . MET A 1 112 ? -7.721 -61.723 6.542 1.00 27.66 111 MET A N 1
ATOM 852 C CA . MET A 1 112 ? -8.857 -61.820 5.630 1.00 27.80 111 MET A CA 1
ATOM 853 C C . MET A 1 112 ? -9.845 -62.860 6.148 1.00 28.39 111 MET A C 1
ATOM 854 O O . MET A 1 112 ? -11.049 -62.592 6.210 1.00 28.08 111 MET A O 1
ATOM 859 N N . LEU A 1 113 ? -9.344 -64.039 6.518 1.00 28.57 112 LEU A N 1
ATOM 860 C CA . LEU A 1 113 ? -10.224 -65.116 6.987 1.00 29.59 112 LEU A CA 1
ATOM 861 C C . LEU A 1 113 ? -10.938 -64.706 8.258 1.00 29.30 112 LEU A C 1
ATOM 862 O O . LEU A 1 113 ? -12.157 -64.856 8.370 1.00 29.25 112 LEU A O 1
ATOM 867 N N . ALA A 1 114 ? -10.189 -64.155 9.200 1.00 28.93 113 ALA A N 1
ATOM 868 C CA . ALA A 1 114 ? -10.788 -63.712 10.461 1.00 29.09 113 ALA A CA 1
ATOM 869 C C . ALA A 1 114 ? -11.868 -62.664 10.229 1.00 28.60 113 ALA A C 1
ATOM 870 O O . ALA A 1 114 ? -12.934 -62.706 10.865 1.00 29.62 113 ALA A O 1
ATOM 872 N N . SER A 1 115 ? -11.606 -61.728 9.322 1.00 28.16 114 SER A N 1
ATOM 873 C CA . SER A 1 115 ? -12.584 -60.696 8.991 1.00 27.85 114 SER A CA 1
ATOM 874 C C . SER A 1 115 ? -13.885 -61.321 8.456 1.00 29.10 114 SER A C 1
ATOM 875 O O . SER A 1 115 ? -14.983 -60.930 8.854 1.00 28.88 114 SER A O 1
ATOM 878 N N . GLN A 1 116 ? -13.751 -62.288 7.547 1.00 30.71 115 GLN A N 1
ATOM 879 C CA . GLN A 1 116 ? -14.906 -62.955 6.940 1.00 32.15 115 GLN A CA 1
ATOM 880 C C . GLN A 1 116 ? -15.681 -63.829 7.934 1.00 32.99 115 GLN A C 1
ATOM 881 O O . GLN A 1 116 ? -16.913 -63.856 7.902 1.00 32.13 115 GLN A O 1
ATOM 887 N N . LEU A 1 117 ? -14.960 -64.510 8.825 1.00 33.24 116 LEU A N 1
ATOM 888 C CA . LEU A 1 117 ? -15.596 -65.273 9.911 1.00 34.41 116 LEU A CA 1
ATOM 889 C C . LEU A 1 117 ? -16.288 -64.351 10.919 1.00 33.99 116 LEU A C 1
ATOM 890 O O . LEU A 1 117 ? -17.333 -64.692 11.461 1.00 35.12 116 LEU A O 1
ATOM 895 N N . ALA A 1 118 ? -15.706 -63.184 11.171 1.00 32.76 117 ALA A N 1
ATOM 896 C CA . ALA A 1 118 ? -16.288 -62.221 12.104 1.00 32.09 117 ALA A CA 1
ATOM 897 C C . ALA A 1 118 ? -17.524 -61.532 11.520 1.00 31.96 117 ALA A C 1
ATOM 898 O O . ALA A 1 118 ? -18.442 -61.174 12.255 1.00 31.54 117 ALA A O 1
ATOM 900 N N . ARG A 1 119 ? -17.519 -61.351 10.202 1.00 31.65 118 ARG A N 1
ATOM 901 C CA . ARG A 1 119 ? -18.483 -60.523 9.505 1.00 32.42 118 ARG A CA 1
ATOM 902 C C . ARG A 1 119 ? -19.963 -60.742 9.894 1.00 33.24 118 ARG A C 1
ATOM 903 O O . ARG A 1 119 ? -20.645 -59.767 10.207 1.00 32.82 118 ARG A O 1
ATOM 911 N N . PRO A 1 120 ? -20.458 -61.996 9.867 1.00 34.10 119 PRO A N 1
ATOM 912 C CA . PRO A 1 120 ? -21.878 -62.187 10.225 1.00 35.49 119 PRO A CA 1
ATOM 913 C C . PRO A 1 120 ? -22.207 -61.756 11.650 1.00 35.36 119 PRO A C 1
ATOM 914 O O . PRO A 1 120 ? -23.297 -61.256 11.893 1.00 35.67 119 PRO A O 1
ATOM 918 N N . LEU A 1 121 ? -21.272 -61.951 12.574 1.00 35.51 120 LEU A N 1
ATOM 919 C CA . LEU A 1 121 ? -21.470 -61.526 13.958 1.00 35.36 120 LEU A CA 1
ATOM 920 C C . LEU A 1 121 ? -21.401 -60.006 14.087 1.00 34.29 120 LEU A C 1
ATOM 921 O O . LEU A 1 121 ? -22.243 -59.394 14.758 1.00 34.10 120 LEU A O 1
ATOM 926 N N . LEU A 1 122 ? -20.415 -59.398 13.424 1.00 32.97 121 LEU A N 1
ATOM 927 C CA . LEU A 1 122 ? -20.258 -57.940 13.447 1.00 32.19 121 LEU A CA 1
ATOM 928 C C . LEU A 1 122 ? -21.441 -57.230 12.783 1.00 32.55 121 LEU A C 1
ATOM 929 O O . LEU A 1 122 ? -21.801 -56.123 13.164 1.00 31.79 121 LEU A O 1
ATOM 934 N N . ALA A 1 123 ? -22.045 -57.875 11.791 1.00 34.51 122 ALA A N 1
ATOM 935 C CA . ALA A 1 123 ? -23.203 -57.307 11.089 1.00 35.45 122 ALA A CA 1
ATOM 936 C C . ALA A 1 123 ? -24.493 -57.272 11.940 1.00 37.20 122 ALA A C 1
ATOM 937 O O . ALA A 1 123 ? -25.420 -56.523 11.628 1.00 37.67 122 ALA A O 1
ATOM 939 N N . GLN A 1 124 ? -24.556 -58.047 13.017 1.00 38.72 123 GLN A N 1
ATOM 940 C CA . GLN A 1 124 ? -25.785 -58.114 13.821 1.00 40.57 123 GLN A CA 1
ATOM 941 C C . GLN A 1 124 ? -26.213 -56.753 14.350 1.00 39.57 123 GLN A C 1
ATOM 942 O O . GLN A 1 124 ? -27.357 -56.356 14.182 1.00 38.56 123 GLN A O 1
ATOM 948 N N . ARG A 1 125 ? -25.291 -56.061 15.009 1.00 38.62 124 ARG A N 1
ATOM 949 C CA . ARG A 1 125 ? -25.542 -54.714 15.533 1.00 39.30 124 ARG A CA 1
ATOM 950 C C . ARG A 1 125 ? -24.599 -53.678 14.935 1.00 36.78 124 ARG A C 1
ATOM 951 O O . ARG A 1 125 ? -24.559 -52.540 15.384 1.00 36.86 124 ARG A O 1
ATOM 959 N N . GLY A 1 126 ? -23.868 -54.056 13.903 1.00 35.28 125 GLY A N 1
ATOM 960 C CA . GLY A 1 126 ? -22.768 -53.233 13.462 1.00 33.67 125 GLY A CA 1
ATOM 961 C C . GLY A 1 126 ? -21.630 -53.480 14.430 1.00 32.17 125 GLY A C 1
ATOM 962 O O . GLY A 1 126 ? -21.784 -54.140 15.467 1.00 33.69 125 GLY A O 1
ATOM 963 N N . GLY A 1 127 ? -20.479 -52.944 14.104 1.00 29.99 126 GLY A N 1
ATOM 964 C CA . GLY A 1 127 ? -19.300 -53.194 14.901 1.00 28.81 126 GLY A CA 1
ATOM 965 C C . GLY A 1 127 ? -18.136 -52.682 14.094 1.00 27.34 126 GLY A C 1
ATOM 966 O O . GLY A 1 127 ? -18.322 -51.874 13.187 1.00 27.23 126 GLY A O 1
ATOM 967 N N . SER A 1 128 ? -16.942 -53.155 14.409 1.00 26.50 127 SER A N 1
ATOM 968 C CA . SER A 1 128 ? -15.755 -52.647 13.749 1.00 25.47 127 SER A CA 1
ATOM 969 C C . SER A 1 128 ? -14.655 -53.687 13.635 1.00 25.16 127 SER A C 1
ATOM 970 O O . SER A 1 128 ? -14.627 -54.670 14.381 1.00 25.21 127 SER A O 1
ATOM 973 N N . ILE A 1 129 ? -13.767 -53.448 12.672 1.00 24.25 128 ILE A N 1
ATOM 974 C CA . ILE A 1 129 ? -12.536 -54.200 12.523 1.00 23.86 128 ILE A CA 1
ATOM 975 C C . ILE A 1 129 ? -11.386 -53.206 12.589 1.00 23.39 128 ILE A C 1
ATOM 976 O O . ILE A 1 129 ? -11.468 -52.115 12.046 1.00 23.29 128 ILE A O 1
ATOM 981 N N . LEU A 1 130 ? -10.332 -53.588 13.298 1.00 23.36 129 LEU A N 1
ATOM 982 C CA . LEU A 1 130 ? -9.109 -52.809 13.393 1.00 22.83 129 LEU A CA 1
ATOM 983 C C . LEU A 1 130 ? -7.942 -53.707 12.975 1.00 22.87 129 LEU A C 1
ATOM 984 O O . LEU A 1 130 ? -7.704 -54.768 13.574 1.00 23.08 129 LEU A O 1
ATOM 989 N N . ASN A 1 131 ? -7.243 -53.286 11.925 1.00 22.52 130 ASN A N 1
ATOM 990 C CA . ASN A 1 131 ? -6.048 -53.980 11.469 1.00 22.60 130 ASN A CA 1
ATOM 991 C C . ASN A 1 131 ? -4.848 -53.213 11.932 1.00 22.65 130 ASN A C 1
ATOM 992 O O . ASN A 1 131 ? -4.912 -52.006 12.115 1.00 22.75 130 ASN A O 1
ATOM 997 N N . ILE A 1 132 ? -3.734 -53.907 12.140 1.00 23.03 131 ILE A N 1
ATOM 998 C CA . ILE A 1 132 ? -2.507 -53.251 12.509 1.00 23.00 131 ILE A CA 1
ATOM 999 C C . ILE A 1 132 ? -1.553 -53.213 11.324 1.00 22.99 131 ILE A C 1
ATOM 1000 O O . ILE A 1 132 ? -1.104 -54.260 10.845 1.00 23.82 131 ILE A O 1
ATOM 1005 N N . ALA A 1 133 ? -1.250 -52.001 10.870 1.00 22.37 132 ALA A N 1
ATOM 1006 C CA . ALA A 1 133 ? -0.358 -51.774 9.749 1.00 22.06 132 ALA A CA 1
ATOM 1007 C C . ALA A 1 133 ? 1.062 -51.591 10.277 1.00 22.10 132 ALA A C 1
ATOM 1008 O O . ALA A 1 133 ? 1.458 -52.240 11.246 1.00 22.84 132 ALA A O 1
ATOM 1010 N N . SER A 1 134 ? 1.814 -50.693 9.664 1.00 21.71 133 SER A N 1
ATOM 1011 C CA . SER A 1 134 ? 3.237 -50.546 9.966 1.00 22.06 133 SER A CA 1
ATOM 1012 C C . SER A 1 134 ? 3.782 -49.312 9.266 1.00 22.05 133 SER A C 1
ATOM 1013 O O . SER A 1 134 ? 3.248 -48.858 8.243 1.00 21.70 133 SER A O 1
ATOM 1016 N N . MET A 1 135 ? 4.894 -48.793 9.772 1.00 22.80 134 MET A N 1
ATOM 1017 C CA . MET A 1 135 ? 5.661 -47.801 9.030 1.00 22.58 134 MET A CA 1
ATOM 1018 C C . MET A 1 135 ? 5.994 -48.358 7.634 1.00 22.74 134 MET A C 1
ATOM 1019 O O . MET A 1 135 ? 6.128 -47.597 6.665 1.00 22.27 134 MET A O 1
ATOM 1024 N N . TYR A 1 136 ? 6.130 -49.681 7.549 1.00 22.89 135 TYR A N 1
ATOM 1025 C CA . TYR A 1 136 ? 6.495 -50.346 6.308 1.00 23.42 135 TYR A CA 1
ATOM 1026 C C . TYR A 1 136 ? 5.309 -50.595 5.364 1.00 22.76 135 TYR A C 1
ATOM 1027 O O . TYR A 1 136 ? 5.466 -51.237 4.316 1.00 22.59 135 TYR A O 1
ATOM 1036 N N . SER A 1 137 ? 4.132 -50.086 5.741 1.00 22.78 136 SER A N 1
ATOM 1037 C CA . SER A 1 137 ? 3.044 -49.862 4.796 1.00 22.67 136 SER A CA 1
ATOM 1038 C C . SER A 1 137 ? 3.342 -48.662 3.881 1.00 22.70 136 SER A C 1
ATOM 1039 O O . SER A 1 137 ? 2.705 -48.509 2.834 1.00 21.97 136 SER A O 1
ATOM 1042 N N . THR A 1 138 ? 4.278 -47.803 4.312 1.00 22.82 137 THR A N 1
ATOM 1043 C CA . THR A 1 138 ? 4.664 -46.600 3.592 1.00 22.82 137 THR A CA 1
ATOM 1044 C C . THR A 1 138 ? 6.088 -46.740 3.049 1.00 22.40 137 THR A C 1
ATOM 1045 O O . THR A 1 138 ? 6.313 -46.749 1.822 1.00 21.86 137 THR A O 1
ATOM 1049 N N . PHE A 1 139 ? 7.041 -46.874 3.958 1.00 22.27 138 PHE A N 1
ATOM 1050 C CA . PHE A 1 139 ? 8.433 -47.095 3.588 1.00 22.55 138 PHE A CA 1
ATOM 1051 C C . PHE A 1 139 ? 8.606 -48.554 3.149 1.00 22.54 138 PHE A C 1
ATOM 1052 O O . PHE A 1 139 ? 7.867 -49.438 3.582 1.00 22.95 138 PHE A O 1
ATOM 1060 N N . GLY A 1 140 ? 9.562 -48.808 2.273 1.00 22.93 139 GLY A N 1
ATOM 1061 C CA . GLY A 1 140 ? 9.959 -50.173 1.966 1.00 23.44 139 GLY A CA 1
ATOM 1062 C C . GLY A 1 140 ? 10.894 -50.656 3.063 1.00 24.34 139 GLY A C 1
ATOM 1063 O O . GLY A 1 140 ? 11.392 -49.849 3.852 1.00 24.24 139 GLY A O 1
ATOM 1064 N N . SER A 1 141 ? 11.087 -51.974 3.136 1.00 25.04 140 SER A N 1
ATOM 1065 C CA . SER A 1 141 ? 12.113 -52.557 3.991 1.00 26.03 140 SER A CA 1
ATOM 1066 C C . SER A 1 141 ? 12.965 -53.561 3.228 1.00 26.45 140 SER A C 1
ATOM 1067 O O . SER A 1 141 ? 12.489 -54.638 2.861 1.00 26.12 140 SER A O 1
ATOM 1070 N N . ALA A 1 142 ? 14.233 -53.220 3.039 1.00 27.16 141 ALA A N 1
ATOM 1071 C CA . ALA A 1 142 ? 15.211 -54.107 2.398 1.00 28.07 141 ALA A CA 1
ATOM 1072 C C . ALA A 1 142 ? 15.348 -55.394 3.195 1.00 29.22 141 ALA A C 1
ATOM 1073 O O . ALA A 1 142 ? 15.474 -56.480 2.629 1.00 29.83 141 ALA A O 1
ATOM 1075 N N . ASP A 1 143 ? 15.327 -55.279 4.514 1.00 29.72 142 ASP A N 1
ATOM 1076 C CA . ASP A 1 143 ? 15.559 -56.444 5.368 1.00 31.33 142 ASP A CA 1
ATOM 1077 C C . ASP A 1 143 ? 14.322 -57.288 5.629 1.00 31.08 142 ASP A C 1
ATOM 1078 O O . ASP A 1 143 ? 14.456 -58.405 6.122 1.00 31.66 142 ASP A O 1
ATOM 1083 N N . ARG A 1 144 ? 13.129 -56.769 5.338 1.00 30.47 143 ARG A N 1
ATOM 1084 C CA . ARG A 1 144 ? 11.911 -57.577 5.495 1.00 30.68 143 ARG A CA 1
ATOM 1085 C C . ARG A 1 144 ? 10.872 -57.285 4.405 1.00 28.55 143 ARG A C 1
ATOM 1086 O O . ARG A 1 144 ? 9.846 -56.651 4.649 1.00 26.95 143 ARG A O 1
ATOM 1094 N N . PRO A 1 145 ? 11.162 -57.752 3.179 1.00 27.35 144 PRO A N 1
ATOM 1095 C CA . PRO A 1 145 ? 10.302 -57.510 2.040 1.00 26.15 144 PRO A CA 1
ATOM 1096 C C . PRO A 1 145 ? 8.920 -58.124 2.179 1.00 25.65 144 PRO A C 1
ATOM 1097 O O . PRO A 1 145 ? 7.933 -57.512 1.731 1.00 24.97 144 PRO A O 1
ATOM 1101 N N . ALA A 1 146 ? 8.826 -59.307 2.780 1.00 25.79 145 ALA A N 1
ATOM 1102 C CA . ALA A 1 146 ? 7.514 -59.955 2.960 1.00 25.42 145 ALA A CA 1
ATOM 1103 C C . ALA A 1 146 ? 6.704 -59.181 3.976 1.00 25.09 145 ALA A C 1
ATOM 1104 O O . ALA A 1 146 ? 5.498 -58.982 3.795 1.00 23.90 145 ALA A O 1
ATOM 1106 N N . TYR A 1 147 ? 7.355 -58.751 5.055 1.00 25.26 146 TYR A N 1
ATOM 1107 C CA . TYR A 1 147 ? 6.666 -57.931 6.068 1.00 25.24 146 TYR A CA 1
ATOM 1108 C C . TYR A 1 147 ? 6.106 -56.658 5.447 1.00 24.17 146 TYR A C 1
ATOM 1109 O O . TYR A 1 147 ? 4.939 -56.340 5.628 1.00 24.17 146 TYR A O 1
ATOM 1118 N N . SER A 1 148 ? 6.947 -55.929 4.723 1.00 23.52 147 SER A N 1
ATOM 1119 C CA . SER A 1 148 ? 6.506 -54.690 4.095 1.00 22.66 147 SER A CA 1
ATOM 1120 C C . SER A 1 148 ? 5.365 -54.952 3.104 1.00 22.10 147 SER A C 1
ATOM 1121 O O . SER A 1 148 ? 4.355 -54.258 3.119 1.00 21.36 147 SER A O 1
ATOM 1124 N N . ALA A 1 149 ? 5.527 -55.965 2.250 1.00 22.15 148 ALA A N 1
ATOM 1125 C CA . ALA A 1 149 ? 4.496 -56.318 1.290 1.00 22.02 148 ALA A CA 1
ATOM 1126 C C . ALA A 1 149 ? 3.193 -56.619 2.004 1.00 22.15 148 ALA A C 1
ATOM 1127 O O . ALA A 1 149 ? 2.132 -56.145 1.592 1.00 21.69 148 ALA A O 1
ATOM 1129 N N . SER A 1 150 ? 3.273 -57.391 3.090 1.00 22.59 149 SER A N 1
ATOM 1130 C CA . SER A 1 150 ? 2.088 -57.800 3.821 1.00 22.73 149 SER A CA 1
ATOM 1131 C C . SER A 1 150 ? 1.384 -56.596 4.453 1.00 22.44 149 SER A C 1
ATOM 1132 O O . SER A 1 150 ? 0.152 -56.582 4.581 1.00 22.48 149 SER A O 1
ATOM 1135 N N . LYS A 1 151 ? 2.153 -55.597 4.851 1.00 22.44 150 LYS A N 1
ATOM 1136 C CA . LYS A 1 151 ? 1.586 -54.428 5.521 1.00 22.36 150 LYS A CA 1
ATOM 1137 C C . LYS A 1 151 ? 1.021 -53.432 4.526 1.00 22.24 150 LYS A C 1
ATOM 1138 O O . LYS A 1 151 ? 0.013 -52.764 4.819 1.00 22.32 150 LYS A O 1
ATOM 1144 N N . GLY A 1 152 ? 1.603 -53.352 3.327 1.00 22.05 151 GLY A N 1
ATOM 1145 C CA . GLY A 1 152 ? 0.934 -52.641 2.228 1.00 21.86 151 GLY A CA 1
ATOM 1146 C C . GLY A 1 152 ? -0.371 -53.308 1.844 1.00 21.94 151 GLY A C 1
ATOM 1147 O O . GLY A 1 152 ? -1.388 -52.647 1.613 1.00 21.60 151 GLY A O 1
ATOM 1148 N N . ALA A 1 153 ? -0.350 -54.641 1.810 1.00 22.41 152 ALA A N 1
ATOM 1149 C CA . ALA A 1 153 ? -1.554 -55.407 1.566 1.00 22.46 152 ALA A CA 1
ATOM 1150 C C . ALA A 1 153 ? -2.629 -55.163 2.611 1.00 22.53 152 ALA A C 1
ATOM 1151 O O . ALA A 1 153 ? -3.803 -55.039 2.264 1.00 22.38 152 ALA A O 1
ATOM 1153 N N . ILE A 1 154 ? -2.258 -55.140 3.891 1.00 23.02 153 ILE A N 1
ATOM 1154 C CA . ILE A 1 154 ? -3.249 -54.998 4.962 1.00 23.55 153 ILE A CA 1
ATOM 1155 C C . ILE A 1 154 ? -3.919 -53.625 4.911 1.00 22.72 153 ILE A C 1
ATOM 1156 O O . ILE A 1 154 ? -5.116 -53.508 5.174 1.00 22.29 153 ILE A O 1
ATOM 1161 N N . VAL A 1 155 ? -3.183 -52.593 4.514 1.00 21.88 154 VAL A N 1
ATOM 1162 C CA . VAL A 1 155 ? -3.801 -51.290 4.284 1.00 21.74 154 VAL A CA 1
ATOM 1163 C C . VAL A 1 155 ? -4.854 -51.313 3.147 1.00 21.83 154 VAL A C 1
ATOM 1164 O O . VAL A 1 155 ? -5.967 -50.806 3.322 1.00 21.49 154 VAL A O 1
ATOM 1168 N N . GLN A 1 156 ? -4.533 -51.923 2.004 1.00 21.84 155 GLN A N 1
ATOM 1169 C CA . GLN A 1 156 ? -5.527 -52.039 0.920 1.00 21.78 155 GLN A CA 1
ATOM 1170 C C . GLN A 1 156 ? -6.681 -52.982 1.280 1.00 22.15 155 GLN A C 1
ATOM 1171 O O . GLN A 1 156 ? -7.830 -52.745 0.880 1.00 21.71 155 GLN A O 1
ATOM 1177 N N . LEU A 1 157 ? -6.407 -53.990 2.097 1.00 22.38 156 LEU A N 1
ATOM 1178 C CA . LEU A 1 157 ? -7.481 -54.845 2.609 1.00 22.94 156 LEU A CA 1
ATOM 1179 C C . LEU A 1 157 ? -8.412 -54.048 3.517 1.00 22.97 156 LEU A C 1
ATOM 1180 O O . LEU A 1 157 ? -9.635 -54.184 3.423 1.00 23.12 156 LEU A O 1
ATOM 1185 N N . THR A 1 158 ? -7.832 -53.214 4.372 1.00 22.65 157 THR A N 1
ATOM 1186 C CA . THR A 1 158 ? -8.592 -52.296 5.222 1.00 22.70 157 THR A CA 1
ATOM 1187 C C . THR A 1 158 ? -9.522 -51.428 4.394 1.00 23.37 157 THR A C 1
ATOM 1188 O O . THR A 1 158 ? -10.730 -51.327 4.683 1.00 22.77 157 THR A O 1
ATOM 1192 N N . ARG A 1 159 ? -8.968 -50.811 3.347 1.00 24.49 158 ARG A N 1
ATOM 1193 C CA . ARG A 1 159 ? -9.766 -49.930 2.495 1.00 25.14 158 ARG A CA 1
ATOM 1194 C C . ARG A 1 159 ? -10.848 -50.695 1.737 1.00 24.38 158 ARG A C 1
ATOM 1195 O O . ARG A 1 159 ? -11.968 -50.201 1.578 1.00 22.81 158 ARG A O 1
ATOM 1203 N N . SER A 1 160 ? -10.511 -51.900 1.277 1.00 24.17 159 SER A N 1
ATOM 1204 C CA . SER A 1 160 ? -11.443 -52.728 0.491 1.00 24.36 159 SER A CA 1
ATOM 1205 C C . SER A 1 160 ? -12.603 -53.214 1.325 1.00 24.04 159 SER A C 1
ATOM 1206 O O . SER A 1 160 ? -13.768 -53.120 0.913 1.00 24.26 159 SER A O 1
ATOM 1209 N N . LEU A 1 161 ? -12.304 -53.741 2.508 1.00 23.94 160 LEU A N 1
ATOM 1210 C CA . LEU A 1 161 ? -13.359 -54.206 3.409 1.00 23.85 160 LEU A CA 1
ATOM 1211 C C . LEU A 1 161 ? -14.143 -53.039 3.997 1.00 23.07 160 LEU A C 1
ATOM 1212 O O . LEU A 1 161 ? -15.311 -53.188 4.301 1.00 23.70 160 LEU A O 1
ATOM 1217 N N . ALA A 1 162 ? -13.517 -51.874 4.152 1.00 22.53 161 ALA A N 1
ATOM 1218 C CA . ALA A 1 162 ? -14.263 -50.668 4.536 1.00 22.40 161 ALA A CA 1
ATOM 1219 C C . ALA A 1 162 ? -15.372 -50.370 3.519 1.00 22.63 161 ALA A C 1
ATOM 1220 O O . ALA A 1 162 ? -16.530 -50.097 3.883 1.00 23.06 161 ALA A O 1
ATOM 1222 N N . CYS A 1 163 ? -15.030 -50.458 2.233 1.00 23.00 162 CYS A N 1
ATOM 1223 C CA . CYS A 1 163 ? -16.032 -50.299 1.170 1.00 23.40 162 CYS A CA 1
ATOM 1224 C C . CYS A 1 163 ? -17.092 -51.394 1.196 1.00 23.91 162 CYS A C 1
ATOM 1225 O O . CYS A 1 163 ? -18.282 -51.115 1.097 1.00 23.78 162 CYS A O 1
ATOM 1228 N N . GLU A 1 164 ? -16.665 -52.648 1.310 1.00 24.49 163 GLU A N 1
ATOM 1229 C CA . GLU A 1 164 ? -17.586 -53.786 1.281 1.00 25.55 163 GLU A CA 1
ATOM 1230 C C . GLU A 1 164 ? -18.518 -53.849 2.483 1.00 25.73 163 GLU A C 1
ATOM 1231 O O . GLU A 1 164 ? -19.712 -54.157 2.332 1.00 26.47 163 GLU A O 1
ATOM 1237 N N . TYR A 1 165 ? -17.981 -53.601 3.676 1.00 25.42 164 TYR A N 1
ATOM 1238 C CA . TYR A 1 165 ? -18.732 -53.846 4.914 1.00 25.77 164 TYR A CA 1
ATOM 1239 C C . TYR A 1 165 ? -19.519 -52.628 5.413 1.00 25.43 164 TYR A C 1
ATOM 1240 O O . TYR A 1 165 ? -20.272 -52.732 6.388 1.00 25.83 164 TYR A O 1
ATOM 1249 N N . ALA A 1 166 ? -19.354 -51.482 4.759 1.00 24.44 165 ALA A N 1
ATOM 1250 C CA . ALA A 1 166 ? -20.005 -50.250 5.196 1.00 24.16 165 ALA A CA 1
ATOM 1251 C C . ALA A 1 166 ? -21.542 -50.386 5.253 1.00 24.94 165 ALA A C 1
ATOM 1252 O O . ALA A 1 166 ? -22.168 -49.903 6.209 1.00 25.30 165 ALA A O 1
ATOM 1254 N N . ALA A 1 167 ? -22.126 -51.070 4.265 1.00 25.15 166 ALA A N 1
ATOM 1255 C CA . ALA A 1 167 ? -23.577 -51.272 4.212 1.00 26.22 166 ALA A CA 1
ATOM 1256 C C . ALA A 1 167 ? -24.106 -52.151 5.344 1.00 27.51 166 ALA A C 1
ATOM 1257 O O . ALA A 1 167 ? -25.318 -52.167 5.578 1.00 27.46 166 ALA A O 1
ATOM 1259 N N . GLU A 1 168 ? -23.221 -52.897 6.005 1.00 28.39 167 GLU A N 1
ATOM 1260 C CA . GLU A 1 168 ? -23.549 -53.649 7.231 1.00 30.74 167 GLU A CA 1
ATOM 1261 C C . GLU A 1 168 ? -23.147 -52.922 8.530 1.00 30.69 167 GLU A C 1
ATOM 1262 O O . GLU A 1 168 ? -23.140 -53.523 9.608 1.00 30.82 167 GLU A O 1
ATOM 1268 N N . ARG A 1 169 ? -22.832 -51.633 8.423 1.00 30.59 168 ARG A N 1
ATOM 1269 C CA . ARG A 1 169 ? -22.375 -50.812 9.553 1.00 31.34 168 ARG A CA 1
ATOM 1270 C C . ARG A 1 169 ? -21.162 -51.388 10.269 1.00 30.29 168 ARG A C 1
ATOM 1271 O O . ARG A 1 169 ? -21.065 -51.324 11.498 1.00 30.93 168 ARG A O 1
ATOM 1279 N N . ILE A 1 170 ? -20.278 -52.020 9.516 1.00 28.77 169 ILE A N 1
ATOM 1280 C CA . ILE A 1 170 ? -19.028 -52.481 10.070 1.00 27.95 169 ILE A CA 1
ATOM 1281 C C . ILE A 1 170 ? -17.968 -51.530 9.551 1.00 26.59 169 ILE A C 1
ATOM 1282 O O . ILE A 1 170 ? -17.695 -51.470 8.348 1.00 26.13 169 ILE A O 1
ATOM 1287 N N . ARG A 1 171 ? -17.380 -50.775 10.461 1.00 25.97 170 ARG A N 1
ATOM 1288 C CA . ARG A 1 171 ? -16.315 -49.848 10.114 1.00 24.95 170 ARG A CA 1
ATOM 1289 C C . ARG A 1 171 ? -15.010 -50.641 10.148 1.00 24.04 170 ARG A C 1
ATOM 1290 O O . ARG A 1 171 ? -14.850 -51.562 10.954 1.00 24.54 170 ARG A O 1
ATOM 1298 N N . VAL A 1 172 ? -14.086 -50.319 9.243 1.00 22.84 171 VAL A N 1
ATOM 1299 C CA . VAL A 1 172 ? -12.830 -51.052 9.131 1.00 22.30 171 VAL A CA 1
ATOM 1300 C C . VAL A 1 172 ? -11.686 -50.058 9.014 1.00 21.43 171 VAL A C 1
ATOM 1301 O O . VAL A 1 172 ? -11.617 -49.305 8.046 1.00 21.00 171 VAL A O 1
ATOM 1305 N N . ASN A 1 173 ? -10.820 -50.042 10.022 1.00 21.07 172 ASN A N 1
ATOM 1306 C CA . ASN A 1 173 ? -9.747 -49.070 10.081 1.00 20.91 172 ASN A CA 1
ATOM 1307 C C . ASN A 1 173 ? -8.445 -49.776 10.420 1.00 20.84 172 ASN A C 1
ATOM 1308 O O . ASN A 1 173 ? -8.441 -50.974 10.733 1.00 21.49 172 ASN A O 1
ATOM 1313 N N . ALA A 1 174 ? -7.349 -49.039 10.328 1.00 20.69 173 ALA A N 1
ATOM 1314 C CA . ALA A 1 174 ? -6.027 -49.535 10.713 1.00 21.07 173 ALA A CA 1
ATOM 1315 C C . ALA A 1 174 ? -5.294 -48.495 11.530 1.00 21.31 173 ALA A C 1
ATOM 1316 O O . ALA A 1 174 ? -5.542 -47.280 11.422 1.00 21.11 173 ALA A O 1
ATOM 1318 N N . ILE A 1 175 ? -4.371 -48.982 12.359 1.00 21.54 174 ILE A N 1
ATOM 1319 C CA . ILE A 1 175 ? -3.395 -48.140 12.979 1.00 21.54 174 ILE A CA 1
ATOM 1320 C C . ILE A 1 175 ? -2.066 -48.498 12.375 1.00 21.34 174 ILE A C 1
ATOM 1321 O O . ILE A 1 175 ? -1.754 -49.690 12.218 1.00 21.61 174 ILE A O 1
ATOM 1326 N N . ALA A 1 176 ? -1.272 -47.489 12.036 1.00 21.05 175 ALA A N 1
ATOM 1327 C CA . ALA A 1 176 ? 0.118 -47.733 11.652 1.00 21.41 175 ALA A CA 1
ATOM 1328 C C . ALA A 1 176 ? 1.028 -47.338 12.825 1.00 21.71 175 ALA A C 1
ATOM 1329 O O . ALA A 1 176 ? 1.341 -46.150 13.005 1.00 21.75 175 ALA A O 1
ATOM 1331 N N . PRO A 1 177 ? 1.434 -48.318 13.643 1.00 22.00 176 PRO A N 1
ATOM 1332 C CA . PRO A 1 177 ? 2.287 -47.946 14.755 1.00 22.53 176 PRO A CA 1
ATOM 1333 C C . PRO A 1 177 ? 3.683 -47.652 14.256 1.00 22.92 176 PRO A C 1
ATOM 1334 O O . PRO A 1 177 ? 4.107 -48.202 13.226 1.00 22.67 176 PRO A O 1
ATOM 1338 N N . GLY A 1 178 ? 4.366 -46.766 14.971 1.00 23.49 177 GLY A N 1
ATOM 1339 C CA . GLY A 1 178 ? 5.791 -46.536 14.770 1.00 24.12 177 GLY A CA 1
ATOM 1340 C C . GLY A 1 178 ? 6.554 -47.595 15.543 1.00 25.16 177 GLY A C 1
ATOM 1341 O O . GLY A 1 178 ? 6.129 -48.743 15.603 1.00 25.57 177 GLY A O 1
ATOM 1342 N N . TRP A 1 179 ? 7.676 -47.219 16.141 1.00 25.87 178 TRP A N 1
ATOM 1343 C CA . TRP A 1 179 ? 8.526 -48.172 16.793 1.00 26.96 178 TRP A CA 1
ATOM 1344 C C . TRP A 1 179 ? 8.086 -48.320 18.223 1.00 27.45 178 TRP A C 1
ATOM 1345 O O . TRP A 1 179 ? 8.263 -47.409 19.016 1.00 26.96 178 TRP A O 1
ATOM 1356 N N . ILE A 1 180 ? 7.470 -49.459 18.533 1.00 28.04 179 ILE A N 1
ATOM 1357 C CA . ILE A 1 180 ? 6.856 -49.685 19.823 1.00 29.29 179 ILE A CA 1
ATOM 1358 C C . ILE A 1 180 ? 7.716 -50.686 20.589 1.00 31.99 179 ILE A C 1
ATOM 1359 O O . ILE A 1 180 ? 8.080 -51.756 20.073 1.00 32.25 179 ILE A O 1
ATOM 1364 N N . ASP A 1 181 ? 8.041 -50.329 21.818 1.00 34.93 180 ASP A N 1
ATOM 1365 C CA . ASP A 1 181 ? 8.867 -51.174 22.670 1.00 38.85 180 ASP A CA 1
ATOM 1366 C C . ASP A 1 181 ? 8.087 -52.413 23.140 1.00 42.45 180 ASP A C 1
ATOM 1367 O O . ASP A 1 181 ? 7.458 -52.382 24.182 1.00 43.21 180 ASP A O 1
ATOM 1372 N N . THR A 1 182 ? 8.105 -53.479 22.337 1.00 47.08 181 THR A N 1
ATOM 1373 C CA . THR A 1 182 ? 7.504 -54.756 22.706 1.00 51.33 181 THR A CA 1
ATOM 1374 C C . THR A 1 182 ? 8.604 -55.812 22.812 1.00 58.68 181 THR A C 1
ATOM 1375 O O . THR A 1 182 ? 9.369 -56.000 21.859 1.00 58.83 181 THR A O 1
ATOM 1379 N N . PRO A 1 183 ? 8.737 -56.456 23.994 1.00 64.88 182 PRO A N 1
ATOM 1380 C CA . PRO A 1 183 ? 9.591 -57.648 24.103 1.00 68.60 182 PRO A CA 1
ATOM 1381 C C . PRO A 1 183 ? 8.854 -58.916 23.651 1.00 70.04 182 PRO A C 1
ATOM 1382 O O . PRO A 1 183 ? 8.748 -59.173 22.449 1.00 68.77 182 PRO A O 1
ATOM 1386 N N . LYS A 1 189 ? 16.655 -53.167 19.524 1.00 80.22 188 LYS A N 1
ATOM 1387 C CA . LYS A 1 189 ? 16.711 -52.295 20.692 1.00 80.60 188 LYS A CA 1
ATOM 1388 C C . LYS A 1 189 ? 18.067 -52.367 21.385 1.00 85.07 188 LYS A C 1
ATOM 1389 O O . LYS A 1 189 ? 18.542 -51.369 21.931 1.00 87.09 188 LYS A O 1
ATOM 1395 N N . ALA A 1 190 ? 18.674 -53.555 21.381 1.00 87.79 189 ALA A N 1
ATOM 1396 C CA . ALA A 1 190 ? 20.049 -53.736 21.859 1.00 90.39 189 ALA A CA 1
ATOM 1397 C C . ALA A 1 190 ? 21.063 -53.276 20.803 1.00 89.13 189 ALA A C 1
ATOM 1398 O O . ALA A 1 190 ? 22.255 -53.156 21.095 1.00 92.45 189 ALA A O 1
ATOM 1400 N N . ASP A 1 191 ? 20.578 -53.048 19.580 1.00 82.95 190 ASP A N 1
ATOM 1401 C CA . ASP A 1 191 ? 21.367 -52.488 18.478 1.00 81.05 190 ASP A CA 1
ATOM 1402 C C . ASP A 1 191 ? 21.461 -50.968 18.656 1.00 76.82 190 ASP A C 1
ATOM 1403 O O . ASP A 1 191 ? 20.551 -50.232 18.285 1.00 72.32 190 ASP A O 1
ATOM 1408 N N . VAL A 1 192 ? 22.568 -50.512 19.233 1.00 77.49 191 VAL A N 1
ATOM 1409 C CA . VAL A 1 192 ? 22.794 -49.094 19.528 1.00 74.29 191 VAL A CA 1
ATOM 1410 C C . VAL A 1 192 ? 22.652 -48.215 18.284 1.00 70.58 191 VAL A C 1
ATOM 1411 O O . VAL A 1 192 ? 22.056 -47.136 18.343 1.00 66.40 191 VAL A O 1
ATOM 1415 N N . GLU A 1 193 ? 23.177 -48.686 17.155 1.00 71.53 192 GLU A N 1
ATOM 1416 C CA . GLU A 1 193 ? 23.152 -47.904 15.919 1.00 69.78 192 GLU A CA 1
ATOM 1417 C C . GLU A 1 193 ? 21.738 -47.757 15.369 1.00 63.73 192 GLU A C 1
ATOM 1418 O O . GLU A 1 193 ? 21.375 -46.707 14.852 1.00 59.92 192 GLU A O 1
ATOM 1424 N N . ALA A 1 194 ? 20.975 -48.840 15.444 1.00 62.20 193 ALA A N 1
ATOM 1425 C CA . ALA A 1 194 ? 19.600 -48.855 14.958 1.00 58.03 193 ALA A CA 1
ATOM 1426 C C . ALA A 1 194 ? 18.717 -47.953 15.814 1.00 54.30 193 ALA A C 1
ATOM 1427 O O . ALA A 1 194 ? 17.919 -47.172 15.295 1.00 52.32 193 ALA A O 1
ATOM 1429 N N . THR A 1 195 ? 18.859 -48.075 17.127 1.00 54.40 194 THR A N 1
ATOM 1430 C CA . THR A 1 195 ? 18.173 -47.193 18.061 1.00 51.81 194 THR A CA 1
ATOM 1431 C C . THR A 1 195 ? 18.478 -45.736 17.737 1.00 50.16 194 THR A C 1
ATOM 1432 O O . THR A 1 195 ? 17.567 -44.925 17.602 1.00 46.43 194 THR A O 1
ATOM 1436 N N . ARG A 1 196 ? 19.751 -45.410 17.567 1.00 51.61 195 ARG A N 1
ATOM 1437 C CA . ARG A 1 196 ? 20.117 -44.045 17.239 1.00 51.48 195 ARG A CA 1
ATOM 1438 C C . ARG A 1 196 ? 19.503 -43.584 15.917 1.00 49.35 195 ARG A C 1
ATOM 1439 O O . ARG A 1 196 ? 19.056 -42.456 15.815 1.00 46.82 195 ARG A O 1
ATOM 1447 N N . ARG A 1 197 ? 19.503 -44.444 14.907 1.00 50.49 196 ARG A N 1
ATOM 1448 C CA . ARG A 1 197 ? 18.890 -44.089 13.626 1.00 50.51 196 ARG A CA 1
ATOM 1449 C C . ARG A 1 197 ? 17.396 -43.800 13.794 1.00 46.07 196 ARG A C 1
ATOM 1450 O O . ARG A 1 197 ? 16.903 -42.773 13.344 1.00 44.18 196 ARG A O 1
ATOM 1458 N N . ILE A 1 198 ? 16.696 -44.701 14.467 1.00 44.79 197 ILE A N 1
ATOM 1459 C CA . ILE A 1 198 ? 15.260 -44.545 14.682 1.00 42.85 197 ILE A CA 1
ATOM 1460 C C . ILE A 1 198 ? 14.957 -43.282 15.498 1.00 42.22 197 ILE A C 1
ATOM 1461 O O . ILE A 1 198 ? 14.039 -42.534 15.161 1.00 41.32 197 ILE A O 1
ATOM 1466 N N . MET A 1 199 ? 15.721 -43.052 16.565 1.00 42.75 198 MET A N 1
ATOM 1467 C CA . MET A 1 199 ? 15.490 -41.909 17.447 1.00 42.40 198 MET A CA 1
ATOM 1468 C C . MET A 1 199 ? 15.723 -40.589 16.737 1.00 42.64 198 MET A C 1
ATOM 1469 O O . MET A 1 199 ? 14.977 -39.630 16.963 1.00 42.70 198 MET A O 1
ATOM 1474 N N . GLN A 1 200 ? 16.744 -40.544 15.883 1.00 43.93 199 GLN A N 1
ATOM 1475 C CA . GLN A 1 200 ? 17.029 -39.353 15.089 1.00 45.19 199 GLN A CA 1
ATOM 1476 C C . GLN A 1 200 ? 15.893 -39.020 14.132 1.00 42.83 199 GLN A C 1
ATOM 1477 O O . GLN A 1 200 ? 15.686 -37.866 13.804 1.00 43.29 199 GLN A O 1
ATOM 1483 N N . ARG A 1 201 ? 15.174 -40.035 13.684 1.00 40.74 200 ARG A N 1
ATOM 1484 C CA . ARG A 1 201 ? 14.053 -39.829 12.784 1.00 39.32 200 ARG A CA 1
ATOM 1485 C C . ARG A 1 201 ? 12.686 -39.740 13.470 1.00 36.83 200 ARG A C 1
ATOM 1486 O O . ARG A 1 201 ? 11.683 -39.567 12.796 1.00 37.06 200 ARG A O 1
ATOM 1494 N N . THR A 1 202 ? 12.635 -39.896 14.777 1.00 34.85 201 THR A N 1
ATOM 1495 C CA . THR A 1 202 ? 11.388 -39.787 15.501 1.00 33.60 201 THR A CA 1
ATOM 1496 C C . THR A 1 202 ? 11.327 -38.426 16.187 1.00 33.29 201 THR A C 1
ATOM 1497 O O . THR A 1 202 ? 12.064 -38.195 17.149 1.00 32.73 201 THR A O 1
ATOM 1501 N N . PRO A 1 203 ? 10.426 -37.531 15.715 1.00 33.26 202 PRO A N 1
ATOM 1502 C CA . PRO A 1 203 ? 10.297 -36.226 16.371 1.00 33.28 202 PRO A CA 1
ATOM 1503 C C . PRO A 1 203 ? 10.121 -36.290 17.901 1.00 32.72 202 PRO A C 1
ATOM 1504 O O . PRO A 1 203 ? 10.805 -35.552 18.612 1.00 32.62 202 PRO A O 1
ATOM 1508 N N . LEU A 1 204 ? 9.293 -37.195 18.408 1.00 32.45 203 LEU A N 1
ATOM 1509 C CA . LEU A 1 204 ? 9.137 -37.340 19.858 1.00 32.93 203 LEU A CA 1
ATOM 1510 C C . LEU A 1 204 ? 10.334 -38.005 20.562 1.00 33.15 203 LEU A C 1
ATOM 1511 O O . LEU A 1 204 ? 10.379 -38.046 21.788 1.00 34.10 203 LEU A O 1
ATOM 1516 N N . ALA A 1 205 ? 11.282 -38.523 19.785 1.00 32.76 204 ALA A N 1
ATOM 1517 C CA . ALA A 1 205 ? 12.583 -38.976 20.277 1.00 33.51 204 ALA A CA 1
ATOM 1518 C C . ALA A 1 205 ? 12.502 -40.053 21.351 1.00 34.43 204 ALA A C 1
ATOM 1519 O O . ALA A 1 205 ? 13.260 -40.033 22.291 1.00 34.89 204 ALA A O 1
ATOM 1521 N N . ARG A 1 206 ? 11.575 -40.997 21.201 1.00 34.73 205 ARG A N 1
ATOM 1522 C CA . ARG A 1 206 ? 11.454 -42.111 22.150 1.00 36.14 205 ARG A CA 1
ATOM 1523 C C . ARG A 1 206 ? 10.739 -43.277 21.491 1.00 36.13 205 ARG A C 1
ATOM 1524 O O . ARG A 1 206 ? 10.135 -43.103 20.447 1.00 34.85 205 ARG A O 1
ATOM 1532 N N . TRP A 1 207 ? 10.791 -44.449 22.115 1.00 38.09 206 TRP A N 1
ATOM 1533 C CA . TRP A 1 207 ? 9.951 -45.564 21.709 1.00 38.65 206 TRP A CA 1
ATOM 1534 C C . TRP A 1 207 ? 8.525 -45.254 22.077 1.00 38.65 206 TRP A C 1
ATOM 1535 O O . TRP A 1 207 ? 8.249 -44.595 23.088 1.00 38.80 206 TRP A O 1
ATOM 1546 N N . GLY A 1 208 ? 7.614 -45.747 21.259 1.00 27.05 207 GLY A N 1
ATOM 1547 C CA . GLY A 1 208 ? 6.192 -45.786 21.622 1.00 27.48 207 GLY A CA 1
ATOM 1548 C C . GLY A 1 208 ? 5.969 -46.925 22.629 1.00 28.37 207 GLY A C 1
ATOM 1549 O O . GLY A 1 208 ? 6.782 -47.850 22.724 1.00 28.70 207 GLY A O 1
ATOM 1550 N N . GLU A 1 209 ? 4.876 -46.849 23.378 1.00 29.00 208 GLU A N 1
ATOM 1551 C CA . GLU A 1 209 ? 4.500 -47.896 24.336 1.00 29.84 208 GLU A CA 1
ATOM 1552 C C . GLU A 1 209 ? 3.198 -48.563 23.870 1.00 28.83 208 GLU A C 1
ATOM 1553 O O . GLU A 1 209 ? 2.326 -47.925 23.274 1.00 28.24 208 GLU A O 1
ATOM 1559 N N . ALA A 1 210 ? 3.091 -49.863 24.100 1.00 28.50 209 ALA A N 1
ATOM 1560 C CA . ALA A 1 210 ? 1.952 -50.647 23.641 1.00 28.12 209 ALA A CA 1
ATOM 1561 C C . ALA A 1 210 ? 0.585 -50.058 24.037 1.00 27.75 209 ALA A C 1
ATOM 1562 O O . ALA A 1 210 ? -0.338 -50.048 23.222 1.00 27.04 209 ALA A O 1
ATOM 1564 N N . PRO A 1 211 ? 0.444 -49.561 25.280 1.00 28.56 210 PRO A N 1
ATOM 1565 C CA . PRO A 1 211 ? -0.829 -48.928 25.667 1.00 28.77 210 PRO A CA 1
ATOM 1566 C C . PRO A 1 211 ? -1.173 -47.687 24.850 1.00 27.90 210 PRO A C 1
ATOM 1567 O O . PRO A 1 211 ? -2.335 -47.329 24.758 1.00 28.02 210 PRO A O 1
ATOM 1571 N N . GLU A 1 212 ? -0.174 -47.048 24.254 1.00 27.57 211 GLU A N 1
ATOM 1572 C CA . GLU A 1 212 ? -0.423 -45.869 23.423 1.00 27.24 211 GLU A CA 1
ATOM 1573 C C . GLU A 1 212 ? -1.088 -46.272 22.101 1.00 26.27 211 GLU A C 1
ATOM 1574 O O . GLU A 1 212 ? -1.968 -45.573 21.617 1.00 26.30 211 GLU A O 1
ATOM 1580 N N . VAL A 1 213 ? -0.701 -47.423 21.552 1.00 25.66 212 VAL A N 1
ATOM 1581 C CA . VAL A 1 213 ? -1.420 -47.995 20.423 1.00 24.94 212 VAL A CA 1
ATOM 1582 C C . VAL A 1 213 ? -2.831 -48.400 20.870 1.00 25.07 212 VAL A C 1
ATOM 1583 O O . VAL A 1 213 ? -3.831 -48.119 20.187 1.00 24.57 212 VAL A O 1
ATOM 1587 N N . ALA A 1 214 ? -2.925 -48.996 22.055 1.00 25.52 213 ALA A N 1
ATOM 1588 C CA . ALA A 1 214 ? -4.203 -49.484 22.559 1.00 25.99 213 ALA A CA 1
ATOM 1589 C C . ALA A 1 214 ? -5.243 -48.363 22.746 1.00 25.87 213 ALA A C 1
ATOM 1590 O O . ALA A 1 214 ? -6.426 -48.558 22.461 1.00 25.77 213 ALA A O 1
ATOM 1592 N N . SER A 1 215 ? -4.815 -47.192 23.212 1.00 26.29 214 SER A N 1
ATOM 1593 C CA . SER A 1 215 ? -5.760 -46.084 23.403 1.00 26.58 214 SER A CA 1
ATOM 1594 C C . SER A 1 215 ? -6.366 -45.629 22.065 1.00 25.76 214 SER A C 1
ATOM 1595 O O . SER A 1 215 ? -7.561 -45.315 21.979 1.00 25.68 214 SER A O 1
ATOM 1598 N N . ALA A 1 216 ? -5.534 -45.591 21.029 1.00 25.01 215 ALA A N 1
ATOM 1599 C CA . ALA A 1 216 ? -6.004 -45.261 19.684 1.00 24.30 215 ALA A CA 1
ATOM 1600 C C . ALA A 1 216 ? -7.017 -46.308 19.202 1.00 23.91 215 ALA A C 1
ATOM 1601 O O . ALA A 1 216 ? -8.047 -45.954 18.585 1.00 23.56 215 ALA A O 1
ATOM 1603 N N . ALA A 1 217 ? -6.755 -47.583 19.502 1.00 23.51 216 ALA A N 1
ATOM 1604 C CA . ALA A 1 217 ? -7.683 -48.661 19.152 1.00 23.78 216 ALA A CA 1
ATOM 1605 C C . ALA A 1 217 ? -9.041 -48.454 19.800 1.00 24.42 216 ALA A C 1
ATOM 1606 O O . ALA A 1 217 ? -10.086 -48.646 19.163 1.00 24.67 216 ALA A O 1
ATOM 1608 N N . ALA A 1 218 ? -9.028 -48.084 21.085 1.00 24.96 217 ALA A N 1
ATOM 1609 C CA . ALA A 1 218 ? -10.261 -47.860 21.842 1.00 25.68 217 ALA A CA 1
ATOM 1610 C C . ALA A 1 218 ? -11.072 -46.717 21.245 1.00 25.51 217 ALA A C 1
ATOM 1611 O O . ALA A 1 218 ? -12.311 -46.760 21.250 1.00 25.41 217 ALA A O 1
ATOM 1613 N N . PHE A 1 219 ? -10.387 -45.692 20.742 1.00 25.59 218 PHE A N 1
ATOM 1614 C CA . PHE A 1 219 ? -11.072 -44.593 20.061 1.00 25.84 218 PHE A CA 1
ATOM 1615 C C . PHE A 1 219 ? -11.663 -45.042 18.712 1.00 25.54 218 PHE A C 1
ATOM 1616 O O . PHE A 1 219 ? -12.850 -44.851 18.453 1.00 25.15 218 PHE A O 1
ATOM 1624 N N . LEU A 1 220 ? -10.832 -45.657 17.865 1.00 25.00 219 LEU A N 1
ATOM 1625 C CA . LEU A 1 220 ? -11.269 -45.998 16.491 1.00 24.62 219 LEU A CA 1
ATOM 1626 C C . LEU A 1 220 ? -12.450 -46.975 16.456 1.00 24.97 219 LEU A C 1
ATOM 1627 O O . LEU A 1 220 ? -13.290 -46.904 15.561 1.00 25.03 219 LEU A O 1
ATOM 1632 N N . CYS A 1 221 ? -12.526 -47.859 17.447 1.00 25.29 220 CYS A N 1
ATOM 1633 C CA . CYS A 1 221 ? -13.562 -48.884 17.482 1.00 26.13 220 CYS A CA 1
ATOM 1634 C C . CYS A 1 221 ? -14.818 -48.473 18.248 1.00 27.09 220 CYS A C 1
ATOM 1635 O O . CYS A 1 221 ? -15.685 -49.305 18.518 1.00 28.09 220 CYS A O 1
ATOM 1638 N N . GLY A 1 222 ? -14.908 -47.206 18.628 1.00 27.52 221 GLY A N 1
ATOM 1639 C CA . GLY A 1 222 ? -15.985 -46.757 19.513 1.00 28.96 221 GLY A CA 1
ATOM 1640 C C . GLY A 1 222 ? -16.853 -45.717 18.851 1.00 29.40 221 GLY A C 1
ATOM 1641 O O . GLY A 1 222 ? -16.564 -45.284 17.732 1.00 28.20 221 GLY A O 1
ATOM 1642 N N . PRO A 1 223 ? -17.896 -45.278 19.560 1.00 31.06 222 PRO A N 1
ATOM 1643 C CA . PRO A 1 223 ? -18.906 -44.402 18.968 1.00 31.63 222 PRO A CA 1
ATOM 1644 C C . PRO A 1 223 ? -18.436 -42.977 18.688 1.00 31.95 222 PRO A C 1
ATOM 1645 O O . PRO A 1 223 ? -19.108 -42.268 17.949 1.00 33.70 222 PRO A O 1
ATOM 1649 N N . GLY A 1 224 ? -17.273 -42.573 19.195 1.00 31.19 223 GLY A N 1
ATOM 1650 C CA . GLY A 1 224 ? -16.680 -41.290 18.808 1.00 30.51 223 GLY A CA 1
ATOM 1651 C C . GLY A 1 224 ? -16.054 -41.298 17.404 1.00 29.73 223 GLY A C 1
ATOM 1652 O O . GLY A 1 224 ? -15.677 -40.241 16.890 1.00 28.87 223 GLY A O 1
ATOM 1653 N N . ALA A 1 225 ? -15.946 -42.487 16.804 1.00 28.57 224 ALA A N 1
ATOM 1654 C CA . ALA A 1 225 ? -15.379 -42.668 15.471 1.00 27.30 224 ALA A CA 1
ATOM 1655 C C . ALA A 1 225 ? -16.432 -43.164 14.471 1.00 2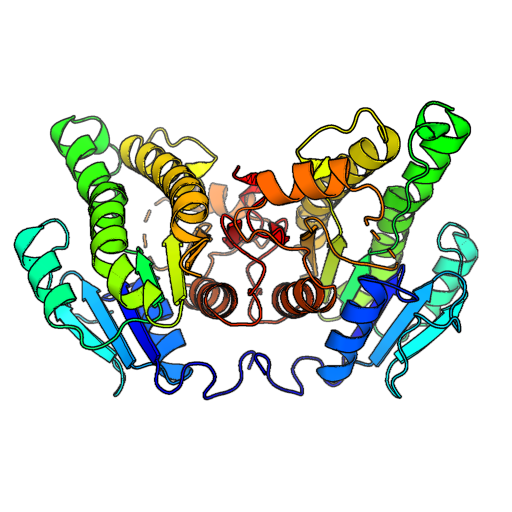6.70 224 ALA A C 1
ATOM 1656 O O . ALA A 1 225 ? -16.107 -43.861 13.509 1.00 25.06 224 ALA A O 1
ATOM 1658 N N . SER A 1 226 ? -17.695 -42.788 14.695 1.00 27.23 225 SER A N 1
ATOM 1659 C CA . SER A 1 226 ? -18.812 -43.260 13.885 1.00 27.48 225 SER A CA 1
ATOM 1660 C C . SER A 1 226 ? -18.703 -42.941 12.382 1.00 26.73 225 SER A C 1
ATOM 1661 O O . SER A 1 226 ? -19.258 -43.656 11.559 1.00 27.07 225 SER A O 1
ATOM 1664 N N . PHE A 1 227 ? -17.979 -41.889 12.010 1.00 26.24 226 PHE A N 1
ATOM 1665 C CA . PHE A 1 227 ? -17.798 -41.539 10.591 1.00 25.16 226 PHE A CA 1
ATOM 1666 C C . PHE A 1 227 ? -16.387 -41.851 10.100 1.00 24.51 226 PHE A C 1
ATOM 1667 O O . PHE A 1 227 ? -15.983 -41.407 9.027 1.00 24.63 226 PHE A O 1
ATOM 1675 N N . VAL A 1 228 ? -15.653 -42.639 10.867 1.00 23.99 227 VAL A N 1
ATOM 1676 C CA . VAL A 1 228 ? -14.300 -43.016 10.514 1.00 22.93 227 VAL A CA 1
ATOM 1677 C C . VAL A 1 228 ? -14.313 -44.450 10.011 1.00 22.60 227 VAL A C 1
ATOM 1678 O O . VAL A 1 228 ? -14.559 -45.376 10.776 1.00 22.38 227 VAL A O 1
ATOM 1682 N N . THR A 1 229 ? -14.068 -44.627 8.708 1.00 22.27 228 THR A N 1
ATOM 1683 C CA . THR A 1 229 ? -13.879 -45.953 8.131 1.00 21.77 228 THR A CA 1
ATOM 1684 C C . THR A 1 229 ? -12.920 -45.870 6.946 1.00 21.53 228 THR A C 1
ATOM 1685 O O . THR A 1 229 ? -12.846 -44.857 6.249 1.00 21.02 228 THR A O 1
ATOM 1689 N N . GLY A 1 230 ? -12.119 -46.924 6.781 1.00 21.44 229 GLY A N 1
ATOM 1690 C CA . GLY A 1 230 ? -11.092 -46.963 5.747 1.00 21.31 229 GLY A CA 1
ATOM 1691 C C . GLY A 1 230 ? -9.839 -46.175 6.107 1.00 21.37 229 GLY A C 1
ATOM 1692 O O . GLY A 1 230 ? -8.939 -45.997 5.268 1.00 21.21 229 GLY A O 1
ATOM 1693 N N . ALA A 1 231 ? -9.775 -45.682 7.344 1.00 21.22 230 ALA A N 1
ATOM 1694 C CA . ALA A 1 231 ? -8.709 -44.785 7.750 1.00 21.11 230 ALA A CA 1
ATOM 1695 C C . ALA A 1 231 ? -7.510 -45.552 8.302 1.00 20.91 230 ALA A C 1
ATOM 1696 O O . ALA A 1 231 ? -7.646 -46.667 8.830 1.00 20.66 230 ALA A O 1
ATOM 1698 N N . VAL A 1 232 ? -6.336 -44.943 8.166 1.00 20.68 231 VAL A N 1
ATOM 1699 C CA . VAL A 1 232 ? -5.126 -45.439 8.791 1.00 20.86 231 VAL A CA 1
ATOM 1700 C C . VAL A 1 232 ? -4.582 -44.326 9.660 1.00 20.96 231 VAL A C 1
ATOM 1701 O O . VAL A 1 232 ? -4.182 -43.273 9.142 1.00 21.70 231 VAL A O 1
ATOM 1705 N N . LEU A 1 233 ? -4.556 -44.553 10.971 1.00 20.35 232 LEU A N 1
ATOM 1706 C CA . LEU A 1 233 ? -4.040 -43.588 11.909 1.00 20.11 232 LEU A CA 1
ATOM 1707 C C . LEU A 1 233 ? -2.596 -43.933 12.298 1.00 20.06 232 LEU A C 1
ATOM 1708 O O . LEU A 1 233 ? -2.330 -45.007 12.835 1.00 20.05 232 LEU A O 1
ATOM 1713 N N . ALA A 1 234 ? -1.700 -42.992 12.058 1.00 19.69 233 ALA A N 1
ATOM 1714 C CA . ALA A 1 234 ? -0.300 -43.152 12.468 1.00 19.93 233 ALA A CA 1
ATOM 1715 C C . ALA A 1 234 ? -0.173 -42.901 13.965 1.00 20.09 233 ALA A C 1
ATOM 1716 O O . ALA A 1 234 ? -0.613 -41.867 14.467 1.00 20.36 233 ALA A O 1
ATOM 1718 N N . VAL A 1 235 ? 0.372 -43.878 14.682 1.00 20.17 234 VAL A N 1
ATOM 1719 C CA . VAL A 1 235 ? 0.690 -43.727 16.106 1.00 20.35 234 VAL A CA 1
ATOM 1720 C C . VAL A 1 235 ? 2.200 -44.013 16.209 1.00 20.72 234 VAL A C 1
ATOM 1721 O O . VAL A 1 235 ? 2.626 -45.123 16.553 1.00 20.95 234 VAL A O 1
ATOM 1725 N N . ASP A 1 236 ? 2.998 -42.995 15.880 1.00 21.04 235 ASP A N 1
ATOM 1726 C CA . ASP A 1 236 ? 4.401 -43.200 15.525 1.00 21.38 235 ASP A CA 1
ATOM 1727 C C . ASP A 1 236 ? 5.381 -42.143 15.984 1.00 21.86 235 ASP A C 1
ATOM 1728 O O . ASP A 1 236 ? 6.537 -42.126 15.532 1.00 22.18 235 ASP A O 1
ATOM 1733 N N . GLY A 1 237 ? 4.954 -41.271 16.882 1.00 22.14 236 GLY A N 1
ATOM 1734 C CA . GLY A 1 237 ? 5.830 -40.226 17.384 1.00 22.67 236 GLY A CA 1
ATOM 1735 C C . GLY A 1 237 ? 6.331 -39.258 16.312 1.00 22.73 236 GLY A C 1
ATOM 1736 O O . GLY A 1 237 ? 7.276 -38.512 16.555 1.00 23.04 236 GLY A O 1
ATOM 1737 N N . GLY A 1 238 ? 5.682 -39.250 15.146 1.00 22.27 237 GLY A N 1
ATOM 1738 C CA . GLY A 1 238 ? 6.066 -38.386 14.051 1.00 22.25 237 GLY A CA 1
ATOM 1739 C C . GLY A 1 238 ? 6.994 -39.007 13.024 1.00 22.30 237 GLY A C 1
ATOM 1740 O O . GLY A 1 238 ? 7.367 -38.336 12.074 1.00 22.21 237 GLY A O 1
ATOM 1741 N N . TYR A 1 239 ? 7.348 -40.282 13.191 1.00 22.38 238 TYR A N 1
ATOM 1742 C CA . TYR A 1 239 ? 8.352 -40.933 12.347 1.00 22.89 238 TYR A CA 1
ATOM 1743 C C . TYR A 1 239 ? 8.072 -40.731 10.841 1.00 22.93 238 TYR A C 1
ATOM 1744 O O . TYR A 1 239 ? 8.980 -40.372 10.093 1.00 23.67 238 TYR A O 1
ATOM 1753 N N . LEU A 1 240 ? 6.825 -40.905 10.416 1.00 22.53 239 LEU A N 1
ATOM 1754 C CA . LEU A 1 240 ? 6.457 -40.768 8.997 1.00 22.86 239 LEU A CA 1
ATOM 1755 C C . LEU A 1 240 ? 6.775 -39.390 8.435 1.00 23.08 239 LEU A C 1
ATOM 1756 O O . LEU A 1 240 ? 6.949 -39.269 7.237 1.00 23.34 239 LEU A O 1
ATOM 1761 N N . CYS A 1 241 ? 6.838 -38.370 9.292 1.00 23.43 240 CYS A N 1
ATOM 1762 C CA . CYS A 1 241 ? 7.031 -36.979 8.874 1.00 24.20 240 CYS A CA 1
ATOM 1763 C C . CYS A 1 241 ? 8.480 -36.530 8.711 1.00 25.16 240 CYS A C 1
ATOM 1764 O O . CYS A 1 241 ? 8.729 -35.512 8.067 1.00 26.47 240 CYS A O 1
ATOM 1767 N N . ALA A 1 242 ? 9.427 -37.260 9.283 1.00 25.10 241 ALA A N 1
ATOM 1768 C CA . ALA A 1 242 ? 10.801 -36.776 9.367 1.00 25.96 241 ALA A CA 1
ATOM 1769 C C . ALA A 1 242 ? 11.602 -37.181 8.141 1.00 26.40 241 ALA A C 1
ATOM 1770 O O . ALA A 1 242 ? 11.319 -38.216 7.518 1.00 26.17 241 ALA A O 1
ATOM 1773 N N . MET B 1 2 ? -20.870 -39.862 26.357 1.00 50.27 1 MET B N 1
ATOM 1774 C CA . MET B 1 2 ? -20.798 -41.280 25.881 1.00 51.50 1 MET B CA 1
ATOM 1775 C C . MET B 1 2 ? -19.365 -41.850 25.785 1.00 47.36 1 MET B C 1
ATOM 1776 O O . MET B 1 2 ? -19.136 -43.009 26.155 1.00 48.20 1 MET B O 1
ATOM 1781 N N . VAL B 1 3 ? -18.408 -41.075 25.274 1.00 40.62 2 VAL B N 1
ATOM 1782 C CA . VAL B 1 3 ? -17.087 -41.631 24.963 1.00 37.81 2 VAL B CA 1
ATOM 1783 C C . VAL B 1 3 ? -16.033 -41.166 25.981 1.00 36.00 2 VAL B C 1
ATOM 1784 O O . VAL B 1 3 ? -15.308 -41.992 26.540 1.00 35.37 2 VAL B O 1
ATOM 1788 N N . PHE B 1 4 ? -15.972 -39.863 26.238 1.00 34.40 3 PHE B N 1
ATOM 1789 C CA . PHE B 1 4 ? -14.909 -39.280 27.067 1.00 34.46 3 PHE B CA 1
ATOM 1790 C C . PHE B 1 4 ? -15.347 -39.017 28.514 1.00 36.14 3 PHE B C 1
ATOM 1791 O O . PHE B 1 4 ? -16.511 -38.729 28.768 1.00 34.73 3 PHE B O 1
ATOM 1799 N N . GLN B 1 5 ? -14.402 -39.108 29.452 1.00 38.36 4 GLN B N 1
ATOM 1800 C CA . GLN B 1 5 ? -14.686 -38.764 30.859 1.00 41.06 4 GLN B CA 1
ATOM 1801 C C . GLN B 1 5 ? -14.934 -37.271 30.988 1.00 39.94 4 GLN B C 1
ATOM 1802 O O . GLN B 1 5 ? -14.313 -36.478 30.289 1.00 38.18 4 GLN B O 1
ATOM 1808 N N A HIS B 1 6 ? -15.843 -36.895 31.888 0.50 41.14 5 HIS B N 1
ATOM 1809 N N B HIS B 1 6 ? -15.797 -36.921 31.938 0.50 41.63 5 HIS B N 1
ATOM 1810 C CA A HIS B 1 6 ? -16.435 -35.541 31.935 0.50 41.50 5 HIS B CA 1
ATOM 1811 C CA B HIS B 1 6 ? -16.447 -35.608 32.013 0.50 42.38 5 HIS B CA 1
ATOM 1812 C C A HIS B 1 6 ? -15.498 -34.371 32.101 0.50 41.06 5 HIS B C 1
ATOM 1813 C C B HIS B 1 6 ? -15.577 -34.392 32.228 0.50 41.69 5 HIS B C 1
ATOM 1814 O O A HIS B 1 6 ? -15.789 -33.257 31.636 0.50 42.58 5 HIS B O 1
ATOM 1815 O O B HIS B 1 6 ? -16.020 -33.264 31.944 0.50 43.50 5 HIS B O 1
ATOM 1828 N N . ASP B 1 7 ? -14.369 -34.578 32.750 1.00 40.05 6 ASP B N 1
ATOM 1829 C CA . ASP B 1 7 ? -13.515 -33.422 33.108 1.00 38.45 6 ASP B CA 1
ATOM 1830 C C . ASP B 1 7 ? -12.099 -33.561 32.583 1.00 36.47 6 ASP B C 1
ATOM 1831 O O . ASP B 1 7 ? -11.183 -32.904 33.079 1.00 37.20 6 ASP B O 1
ATOM 1836 N N . ILE B 1 8 ? -11.916 -34.358 31.526 1.00 34.73 7 ILE B N 1
ATOM 1837 C CA . ILE B 1 8 ? -10.577 -34.631 31.028 1.00 33.72 7 ILE B CA 1
ATOM 1838 C C . ILE B 1 8 ? -9.795 -33.382 30.587 1.00 32.21 7 ILE B C 1
ATOM 1839 O O . ILE B 1 8 ? -8.585 -33.412 30.607 1.00 32.07 7 ILE B O 1
ATOM 1844 N N . TYR B 1 9 ? -10.470 -32.286 30.228 1.00 30.87 8 TYR B N 1
ATOM 1845 C CA . TYR B 1 9 ? -9.790 -31.008 29.899 1.00 29.82 8 TYR B CA 1
ATOM 1846 C C . TYR B 1 9 ? -10.043 -29.909 30.944 1.00 30.31 8 TYR B C 1
ATOM 1847 O O . TYR B 1 9 ? -9.799 -28.724 30.682 1.00 29.60 8 TYR B O 1
ATOM 1856 N N . ALA B 1 10 ? -10.487 -30.301 32.145 1.00 30.79 9 ALA B N 1
ATOM 1857 C CA . ALA B 1 10 ? -10.683 -29.348 33.223 1.00 31.34 9 ALA B CA 1
ATOM 1858 C C . ALA B 1 10 ? -9.403 -28.565 33.477 1.00 31.53 9 ALA B C 1
ATOM 1859 O O . ALA B 1 10 ? -8.330 -29.147 33.541 1.00 32.00 9 ALA B O 1
ATOM 1861 N N . GLY B 1 11 ? -9.521 -27.245 33.606 1.00 31.89 10 GLY B N 1
ATOM 1862 C CA . GLY B 1 11 ? -8.382 -26.392 33.919 1.00 32.84 10 GLY B CA 1
ATOM 1863 C C . GLY B 1 11 ? -7.533 -26.000 32.733 1.00 32.61 10 GLY B C 1
ATOM 1864 O O . GLY B 1 11 ? -6.537 -25.294 32.890 1.00 33.09 10 GLY B O 1
ATOM 1865 N N . GLN B 1 12 ? -7.910 -26.460 31.544 1.00 32.57 11 GLN B N 1
ATOM 1866 C CA . GLN B 1 12 ? -7.149 -26.180 30.335 1.00 32.18 11 GLN B CA 1
ATOM 1867 C C . GLN B 1 12 ? -7.808 -25.079 29.515 1.00 31.84 11 GLN B C 1
ATOM 1868 O O . GLN B 1 12 ? -8.995 -24.782 29.689 1.00 32.52 11 GLN B O 1
ATOM 1874 N N . GLN B 1 13 ? -7.021 -24.456 28.644 1.00 31.33 12 GLN B N 1
ATOM 1875 C CA . GLN B 1 13 ? -7.506 -23.378 27.785 1.00 31.05 12 GLN B CA 1
ATOM 1876 C C . GLN B 1 13 ? -7.331 -23.818 26.334 1.00 29.49 12 GLN B C 1
ATOM 1877 O O . GLN B 1 13 ? -6.247 -24.237 25.928 1.00 28.62 12 GLN B O 1
ATOM 1883 N N . VAL B 1 14 ? -8.417 -23.723 25.576 1.00 28.46 13 VAL B N 1
ATOM 1884 C CA . VAL B 1 14 ? -8.423 -24.057 24.166 1.00 27.76 13 VAL B CA 1
ATOM 1885 C C . VAL B 1 14 ? -8.801 -22.801 23.368 1.00 27.89 13 VAL B C 1
ATOM 1886 O O . VAL B 1 14 ? -9.594 -21.983 23.824 1.00 28.83 13 VAL B O 1
ATOM 1890 N N . LEU B 1 15 ? -8.225 -22.651 22.183 1.00 28.06 14 LEU B N 1
ATOM 1891 C CA . LEU B 1 15 ? -8.614 -21.585 21.269 1.00 28.16 14 LEU B CA 1
ATOM 1892 C C . LEU B 1 15 ? -8.913 -22.220 19.913 1.00 27.30 14 LEU B C 1
ATOM 1893 O O . LEU B 1 15 ? -8.106 -22.968 19.383 1.00 26.33 14 LEU B O 1
ATOM 1898 N N . VAL B 1 16 ? -10.113 -21.971 19.402 1.00 26.66 15 VAL B N 1
ATOM 1899 C CA . VAL B 1 16 ? -10.553 -22.524 18.136 1.00 26.33 15 VAL B CA 1
ATOM 1900 C C . VAL B 1 16 ? -10.762 -21.368 17.166 1.00 26.86 15 VAL B C 1
ATOM 1901 O O . VAL B 1 16 ? -11.603 -20.501 17.420 1.00 28.10 15 VAL B O 1
ATOM 1905 N N . THR B 1 17 ? -10.022 -21.343 16.062 1.00 26.91 16 THR B N 1
ATOM 1906 C CA . THR B 1 17 ? -10.271 -20.342 15.017 1.00 27.00 16 THR B CA 1
ATOM 1907 C C . THR B 1 17 ? -11.428 -20.871 14.168 1.00 26.87 16 THR B C 1
ATOM 1908 O O . THR B 1 17 ? -11.577 -22.085 13.981 1.00 26.48 16 THR B O 1
ATOM 1912 N N . GLY B 1 18 ? -12.248 -19.974 13.649 1.00 26.87 17 GLY B N 1
ATOM 1913 C CA . GLY B 1 18 ? -13.470 -20.394 12.972 1.00 26.95 17 GLY B CA 1
ATOM 1914 C C . GLY B 1 18 ? -14.426 -21.083 13.928 1.00 26.80 17 GLY B C 1
ATOM 1915 O O . GLY B 1 18 ? -15.167 -21.998 13.543 1.00 26.54 17 GLY B O 1
ATOM 1916 N N . GLY B 1 19 ? -14.417 -20.638 15.175 1.00 26.87 18 GLY B N 1
ATOM 1917 C CA . GLY B 1 19 ? -15.248 -21.235 16.197 1.00 27.11 18 GLY B CA 1
ATOM 1918 C C . GLY B 1 19 ? -16.690 -20.781 16.181 1.00 27.65 18 GLY B C 1
ATOM 1919 O O . GLY B 1 19 ? -17.469 -21.227 17.009 1.00 28.07 18 GLY B O 1
ATOM 1920 N N . SER B 1 20 ? -17.059 -19.919 15.239 1.00 28.30 19 SER B N 1
ATOM 1921 C CA . SER B 1 20 ? -18.368 -19.261 15.267 1.00 29.22 19 SER B CA 1
ATOM 1922 C C . SER B 1 20 ? -19.455 -19.949 14.445 1.00 29.49 19 SER B C 1
ATOM 1923 O O . SER B 1 20 ? -20.610 -19.508 14.454 1.00 30.03 19 SER B O 1
ATOM 1926 N N . SER B 1 21 ? -19.098 -21.017 13.732 1.00 29.25 20 SER B N 1
ATOM 1927 C CA . SER B 1 21 ? -20.083 -21.875 13.085 1.00 29.30 20 SER B CA 1
ATOM 1928 C C . SER B 1 21 ? -19.503 -23.222 12.691 1.00 28.04 20 SER B C 1
ATOM 1929 O O . SER B 1 21 ? -18.318 -23.469 12.884 1.00 26.68 20 SER B O 1
ATOM 193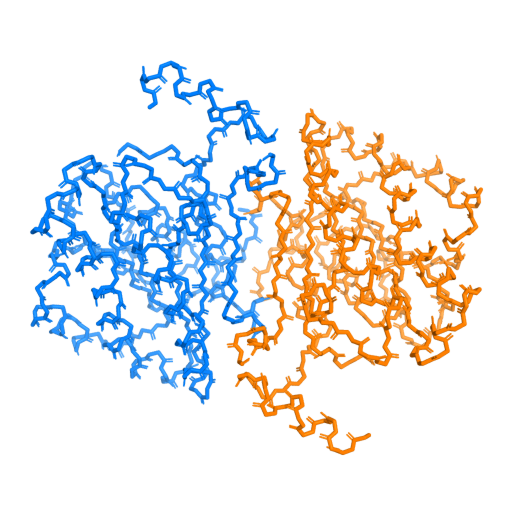2 N N . GLY B 1 22 ? -20.373 -24.093 12.194 1.00 27.56 21 GLY B N 1
ATOM 1933 C CA . GLY B 1 22 ? -19.972 -25.377 11.622 1.00 27.02 21 GLY B CA 1
ATOM 1934 C C . GLY B 1 22 ? -19.042 -26.211 12.499 1.00 26.24 21 GLY B C 1
ATOM 1935 O O . GLY B 1 22 ? -19.293 -26.407 13.685 1.00 25.74 21 GLY B O 1
ATOM 1936 N N . ILE B 1 23 ? -17.964 -26.704 11.899 1.00 25.47 22 ILE B N 1
ATOM 1937 C CA . ILE B 1 23 ? -17.064 -27.643 12.555 1.00 25.06 22 ILE B CA 1
ATOM 1938 C C . ILE B 1 23 ? -16.386 -26.979 13.769 1.00 25.02 22 ILE B C 1
ATOM 1939 O O . ILE B 1 23 ? -16.308 -27.573 14.856 1.00 24.72 22 ILE B O 1
ATOM 1944 N N . GLY B 1 24 ? -15.958 -25.730 13.594 1.00 24.82 23 GLY B N 1
ATOM 1945 C CA . GLY B 1 24 ? -15.311 -25.008 14.676 1.00 24.89 23 GLY B CA 1
ATOM 1946 C C . GLY B 1 24 ? -16.222 -24.863 15.885 1.00 25.23 23 GLY B C 1
ATOM 1947 O O . GLY B 1 24 ? -15.776 -25.037 17.017 1.00 25.28 23 GLY B O 1
ATOM 1948 N N . ALA B 1 25 ? -17.496 -24.548 15.650 1.00 25.36 24 ALA B N 1
ATOM 1949 C CA . ALA B 1 25 ? -18.460 -24.426 16.727 1.00 25.73 24 ALA B CA 1
ATOM 1950 C C . ALA B 1 25 ? -18.621 -25.755 17.475 1.00 25.62 24 ALA B C 1
ATOM 1951 O O . ALA B 1 25 ? -18.676 -25.765 18.701 1.00 26.18 24 ALA B O 1
ATOM 1953 N N . ALA B 1 26 ? -18.703 -26.861 16.747 1.00 25.08 25 ALA B N 1
ATOM 1954 C CA . ALA B 1 26 ? -18.855 -28.180 17.360 1.00 25.12 25 ALA B CA 1
ATOM 1955 C C . ALA B 1 26 ? -17.590 -28.583 18.139 1.00 24.82 25 ALA B C 1
ATOM 1956 O O . ALA B 1 26 ? -17.672 -29.181 19.215 1.00 25.12 25 ALA B O 1
ATOM 1958 N N . ILE B 1 27 ? -16.425 -28.247 17.599 1.00 24.34 26 ILE B N 1
ATOM 1959 C CA . ILE B 1 27 ? -15.169 -28.510 18.307 1.00 24.21 26 ILE B CA 1
ATOM 1960 C C . ILE B 1 27 ? -15.125 -27.715 19.609 1.00 24.69 26 ILE B C 1
ATOM 1961 O O . ILE B 1 27 ? -14.797 -28.274 20.656 1.00 24.32 26 ILE B O 1
ATOM 1966 N N . ALA B 1 28 ? -15.501 -26.436 19.545 1.00 25.12 27 ALA B N 1
ATOM 1967 C CA . ALA B 1 28 ? -15.532 -25.585 20.721 1.00 26.16 27 ALA B CA 1
ATOM 1968 C C . ALA B 1 28 ? -16.441 -26.153 21.806 1.00 27.13 27 ALA B C 1
ATOM 1969 O O . ALA B 1 28 ? -16.061 -26.209 22.981 1.00 27.21 27 ALA B O 1
ATOM 1971 N N . MET B 1 29 ? -17.642 -26.570 21.405 1.00 28.09 28 MET B N 1
ATOM 1972 C CA . MET B 1 29 ? -18.593 -27.159 22.318 1.00 29.25 28 MET B CA 1
ATOM 1973 C C . MET B 1 29 ? -18.047 -28.436 22.950 1.00 28.66 28 MET B C 1
ATOM 1974 O O . MET B 1 29 ? -18.245 -28.668 24.150 1.00 27.99 28 MET B O 1
ATOM 1979 N N . GLN B 1 30 ? -17.406 -29.270 22.138 1.00 27.60 29 GLN B N 1
ATOM 1980 C CA . GLN B 1 30 ? -16.900 -30.566 22.608 1.00 27.75 29 GLN B CA 1
ATOM 1981 C C . GLN B 1 30 ? -15.836 -30.371 23.688 1.00 27.56 29 GLN B C 1
ATOM 1982 O O . GLN B 1 30 ? -15.883 -31.043 24.717 1.00 27.36 29 GLN B O 1
ATOM 1988 N N . PHE B 1 31 ? -14.885 -29.462 23.452 1.00 27.21 30 PHE B N 1
ATOM 1989 C CA . PHE B 1 31 ? -13.868 -29.148 24.470 1.00 27.51 30 PHE B CA 1
ATOM 1990 C C . PHE B 1 31 ? -14.483 -28.524 25.721 1.00 28.39 30 PHE B C 1
ATOM 1991 O O . PHE B 1 31 ? -14.128 -28.928 26.831 1.00 29.24 30 PHE B O 1
ATOM 1999 N N . ALA B 1 32 ? -15.401 -27.567 25.548 1.00 28.24 31 ALA B N 1
ATOM 2000 C CA . ALA B 1 32 ? -16.101 -26.953 26.678 1.00 29.05 31 ALA B CA 1
ATOM 2001 C C . ALA B 1 32 ? -16.843 -27.994 27.513 1.00 29.86 31 ALA B C 1
ATOM 2002 O O . ALA B 1 32 ? -16.788 -27.974 28.742 1.00 29.78 31 ALA B O 1
ATOM 2004 N N . GLU B 1 33 ? -17.516 -28.918 26.839 1.00 30.47 32 GLU B N 1
ATOM 2005 C CA . GLU B 1 33 ? -18.262 -29.978 27.501 1.00 31.86 32 GLU B CA 1
ATOM 2006 C C . GLU B 1 33 ? -17.355 -30.918 28.311 1.00 31.49 32 GLU B C 1
ATOM 2007 O O . GLU B 1 33 ? -17.802 -31.484 29.290 1.00 32.29 32 GLU B O 1
ATOM 2013 N N . LEU B 1 34 ? -16.083 -31.016 27.953 1.00 30.03 33 LEU B N 1
ATOM 2014 C CA . LEU B 1 34 ? -15.116 -31.859 28.672 1.00 29.68 33 LEU B CA 1
ATOM 2015 C C . LEU B 1 34 ? -14.263 -31.071 29.664 1.00 29.66 33 LEU B C 1
ATOM 2016 O O . LEU B 1 34 ? -13.213 -31.542 30.112 1.00 29.72 33 LEU B O 1
ATOM 2021 N N . GLY B 1 35 ? -14.694 -29.856 29.987 1.00 29.80 34 GLY B N 1
ATOM 2022 C CA . GLY B 1 35 ? -14.099 -29.071 31.080 1.00 29.88 34 GLY B CA 1
ATOM 2023 C C . GLY B 1 35 ? -13.196 -27.906 30.685 1.00 29.62 34 GLY B C 1
ATOM 2024 O O . GLY B 1 35 ? -12.763 -27.142 31.542 1.00 29.78 34 GLY B O 1
ATOM 2025 N N . ALA B 1 36 ? -12.888 -27.761 29.400 1.00 28.60 35 ALA B N 1
ATOM 2026 C CA . ALA B 1 36 ? -11.965 -26.697 28.984 1.00 28.87 35 ALA B CA 1
ATOM 2027 C C . ALA B 1 36 ? -12.635 -25.343 28.979 1.00 28.93 35 ALA B C 1
ATOM 2028 O O . ALA B 1 36 ? -13.818 -25.241 28.740 1.00 28.36 35 ALA B O 1
ATOM 2030 N N . GLU B 1 37 ? -11.854 -24.301 29.238 1.00 30.12 36 GLU B N 1
ATOM 2031 C CA . GLU B 1 37 ? -12.240 -22.945 28.874 1.00 31.30 36 GLU B CA 1
ATOM 2032 C C . GLU B 1 37 ? -11.850 -22.812 27.411 1.00 30.36 36 GLU B C 1
ATOM 2033 O O . GLU B 1 37 ? -10.755 -23.219 27.028 1.00 30.56 36 GLU B O 1
ATOM 2039 N N . VAL B 1 38 ? -12.736 -22.251 26.603 1.00 29.93 37 VAL B N 1
ATOM 2040 C CA . VAL B 1 38 ? -12.537 -22.172 25.152 1.00 29.24 37 VAL B CA 1
ATOM 2041 C C . VAL B 1 38 ? -12.769 -20.750 24.671 1.00 29.81 37 VAL B C 1
ATOM 2042 O O . VAL B 1 38 ? -13.751 -20.098 25.065 1.00 30.07 37 VAL B O 1
ATOM 2046 N N . VAL B 1 39 ? -11.858 -20.265 23.832 1.00 30.10 38 VAL B N 1
ATOM 2047 C CA . VAL B 1 39 ? -12.101 -19.059 23.054 1.00 30.90 38 VAL B CA 1
ATOM 2048 C C . VAL B 1 39 ? -12.499 -19.502 21.644 1.00 30.57 38 VAL B C 1
ATOM 2049 O O . VAL B 1 39 ? -11.726 -20.188 20.968 1.00 29.68 38 VAL B O 1
ATOM 2053 N N . ALA B 1 40 ? -13.717 -19.150 21.239 1.00 30.36 39 ALA B N 1
ATOM 2054 C CA . ALA B 1 40 ? -14.210 -19.385 19.879 1.00 30.52 39 ALA B CA 1
ATOM 2055 C C . ALA B 1 40 ? -14.053 -18.090 19.075 1.00 31.53 39 ALA B C 1
ATOM 2056 O O . ALA B 1 40 ? -14.834 -17.143 19.256 1.00 32.11 39 ALA B O 1
ATOM 2058 N N . LEU B 1 41 ? -13.005 -18.032 18.255 1.00 31.45 40 LEU B N 1
ATOM 2059 C CA . LEU B 1 41 ? -12.690 -16.874 17.422 1.00 32.32 40 LEU B CA 1
ATOM 2060 C C . LEU B 1 41 ? -13.293 -17.064 16.049 1.00 31.81 40 LEU B C 1
ATOM 2061 O O . LEU B 1 41 ? -13.130 -18.115 15.435 1.00 31.35 40 LEU B O 1
ATOM 2066 N N . GLY B 1 42 ? -13.898 -16.024 15.519 1.00 31.94 41 GLY B N 1
ATOM 2067 C CA . GLY B 1 42 ? -14.400 -16.085 14.159 1.00 32.11 41 GLY B CA 1
ATOM 2068 C C . GLY B 1 42 ? -15.122 -14.828 13.755 1.00 32.90 41 GLY B C 1
ATOM 2069 O O . GLY B 1 42 ? -15.104 -13.836 14.477 1.00 33.41 41 GLY B O 1
ATOM 2070 N N . LEU B 1 43 ? -15.738 -14.877 12.582 1.00 33.59 42 LEU B N 1
ATOM 2071 C CA . LEU B 1 43 ? -16.571 -13.794 12.099 1.00 34.62 42 LEU B CA 1
ATOM 2072 C C . LEU B 1 43 ? -17.995 -14.063 12.542 1.00 35.07 42 LEU B C 1
ATOM 2073 O O . LEU B 1 43 ? -18.387 -15.228 12.724 1.00 34.30 42 LEU B O 1
ATOM 2078 N N . ASP B 1 44 ? -18.763 -12.991 12.738 1.00 35.85 43 ASP B N 1
ATOM 2079 C CA . ASP B 1 44 ? -20.138 -13.085 13.220 1.00 36.35 43 ASP B CA 1
ATOM 2080 C C . ASP B 1 44 ? -20.180 -13.946 14.492 1.00 36.43 43 ASP B C 1
ATOM 2081 O O . ASP B 1 44 ? -20.935 -14.924 14.600 1.00 35.80 43 ASP B O 1
ATOM 2086 N N . ALA B 1 45 ? -19.356 -13.546 15.453 1.00 36.87 44 ALA B N 1
ATOM 2087 C CA . ALA B 1 45 ? -19.067 -14.346 16.642 1.00 36.93 44 ALA B CA 1
ATOM 2088 C C . ALA B 1 45 ? -20.277 -14.568 17.553 1.00 37.29 44 ALA B C 1
ATOM 2089 O O . ALA B 1 45 ? -20.268 -15.480 18.356 1.00 36.89 44 ALA B O 1
ATOM 2091 N N . ASP B 1 46 ? -21.319 -13.752 17.418 1.00 38.61 45 ASP B N 1
ATOM 2092 C CA . ASP B 1 46 ? -22.545 -13.930 18.202 1.00 39.78 45 ASP B CA 1
ATOM 2093 C C . ASP B 1 46 ? -23.731 -14.369 17.354 1.00 38.66 45 ASP B C 1
ATOM 2094 O O . ASP B 1 46 ? -24.853 -14.335 17.815 1.00 38.45 45 ASP B O 1
ATOM 2099 N N . GLY B 1 47 ? -23.473 -14.806 16.126 1.00 38.52 46 GLY B N 1
ATOM 2100 C CA . GLY B 1 47 ? -24.543 -15.245 15.226 1.00 39.29 46 GLY B CA 1
ATOM 2101 C C . GLY B 1 47 ? -25.253 -16.512 15.677 1.00 39.31 46 GLY B C 1
ATOM 2102 O O . GLY B 1 47 ? -24.882 -17.134 16.673 1.00 38.51 46 GLY B O 1
ATOM 2103 N N . VAL B 1 48 ? -26.269 -16.893 14.913 1.00 40.15 47 VAL B N 1
ATOM 2104 C CA . VAL B 1 48 ? -27.119 -18.042 15.203 1.00 40.51 47 VAL B CA 1
ATOM 2105 C C . VAL B 1 48 ? -26.355 -19.368 15.406 1.00 39.21 47 VAL B C 1
ATOM 2106 O O . VAL B 1 48 ? -26.721 -20.184 16.249 1.00 38.98 47 VAL B O 1
ATOM 2110 N N . HIS B 1 49 ? -25.289 -19.563 14.646 1.00 38.71 48 HIS B N 1
ATOM 2111 C CA . HIS B 1 49 ? -24.555 -20.829 14.669 1.00 38.09 48 HIS B CA 1
ATOM 2112 C C . HIS B 1 49 ? -23.425 -20.870 15.672 1.00 36.37 48 HIS B C 1
ATOM 2113 O O . HIS B 1 49 ? -22.735 -21.890 15.772 1.00 35.55 48 HIS B O 1
ATOM 2120 N N . ALA B 1 50 ? -23.220 -19.780 16.414 1.00 35.10 49 ALA B N 1
ATOM 2121 C CA . ALA B 1 50 ? -22.085 -19.679 17.333 1.00 33.84 49 ALA B CA 1
ATOM 2122 C C . ALA B 1 50 ? -22.380 -20.463 18.600 1.00 32.92 49 ALA B C 1
ATOM 2123 O O . ALA B 1 50 ? -23.528 -20.515 19.055 1.00 33.01 49 ALA B O 1
ATOM 2125 N N . PRO B 1 51 ? -21.355 -21.099 19.167 1.00 31.35 50 PRO B N 1
ATOM 2126 C CA . PRO B 1 51 ? -21.602 -21.996 20.293 1.00 31.85 50 PRO B CA 1
ATOM 2127 C C . PRO B 1 51 ? -21.824 -21.256 21.618 1.00 32.74 50 PRO B C 1
ATOM 2128 O O . PRO B 1 51 ? -21.009 -20.413 21.990 1.00 32.94 50 PRO B O 1
ATOM 2132 N N . ARG B 1 52 ? -22.930 -21.567 22.287 1.00 33.69 51 ARG B N 1
ATOM 2133 C CA . ARG B 1 52 ? -23.271 -20.996 23.598 1.00 34.72 51 ARG B CA 1
ATOM 2134 C C . ARG B 1 52 ? -22.979 -21.989 24.727 1.00 34.20 51 ARG B C 1
ATOM 2135 O O . ARG B 1 52 ? -23.530 -23.093 24.755 1.00 33.78 51 ARG B O 1
ATOM 2143 N N . HIS B 1 53 ? -22.131 -21.577 25.661 1.00 33.36 52 HIS B N 1
ATOM 2144 C CA . HIS B 1 53 ? -21.755 -22.428 26.779 1.00 32.96 52 HIS B CA 1
ATOM 2145 C C . HIS B 1 53 ? -21.092 -21.559 27.801 1.00 32.53 52 HIS B C 1
ATOM 2146 O O . HIS B 1 53 ? -20.392 -20.630 27.425 1.00 31.87 52 HIS B O 1
ATOM 2153 N N . PRO B 1 54 ? -21.299 -21.838 29.104 1.00 32.47 53 PRO B N 1
ATOM 2154 C CA . PRO B 1 54 ? -20.661 -20.948 30.088 1.00 32.92 53 PRO B CA 1
ATOM 2155 C C . PRO B 1 54 ? -19.125 -20.915 30.032 1.00 32.38 53 PRO B C 1
ATOM 2156 O O . PRO B 1 54 ? -18.534 -19.960 30.486 1.00 33.51 53 PRO B O 1
ATOM 2160 N N . ARG B 1 55 ? -18.487 -21.928 29.469 1.00 31.76 54 ARG B N 1
ATOM 2161 C CA . ARG B 1 55 ? -17.010 -21.945 29.339 1.00 31.79 54 ARG B CA 1
ATOM 2162 C C . ARG B 1 55 ? -16.477 -21.537 27.957 1.00 31.32 54 ARG B C 1
ATOM 2163 O O . ARG B 1 55 ? -15.272 -21.615 27.692 1.00 31.21 54 ARG B O 1
ATOM 2171 N N . ILE B 1 56 ? -17.362 -21.083 27.081 1.00 31.62 55 ILE B N 1
ATOM 2172 C CA . ILE B 1 56 ? -16.961 -20.616 25.760 1.00 31.50 55 ILE B CA 1
ATOM 2173 C C . ILE B 1 56 ? -17.086 -19.097 25.703 1.00 32.37 55 ILE B C 1
ATOM 2174 O O . ILE B 1 56 ? -18.169 -18.554 25.866 1.00 32.75 55 ILE B O 1
ATOM 2179 N N . ARG B 1 57 ? -15.963 -18.424 25.513 1.00 33.59 56 ARG B N 1
ATOM 2180 C CA . ARG B 1 57 ? -15.961 -17.004 25.200 1.00 35.73 56 ARG B CA 1
ATOM 2181 C C . ARG B 1 57 ? -15.949 -16.830 23.674 1.00 35.22 56 ARG B C 1
ATOM 2182 O O . ARG B 1 57 ? -15.048 -17.312 22.988 1.00 33.93 56 ARG B O 1
ATOM 2190 N N . ARG B 1 58 ? -16.931 -16.106 23.154 1.00 35.42 57 ARG B N 1
ATOM 2191 C CA . ARG B 1 58 ? -17.034 -15.865 21.719 1.00 35.86 57 ARG B CA 1
ATOM 2192 C C . ARG B 1 58 ? -16.363 -14.541 21.388 1.00 36.82 57 ARG B C 1
ATOM 2193 O O . ARG B 1 58 ? -16.663 -13.527 21.987 1.00 36.23 57 ARG B O 1
ATOM 2201 N N . GLU B 1 59 ? -15.456 -14.549 20.421 1.00 37.27 58 GLU B N 1
ATOM 2202 C CA . GLU B 1 59 ? -14.710 -13.346 20.081 1.00 38.77 58 GLU B CA 1
ATOM 2203 C C . GLU B 1 59 ? -14.750 -13.081 18.577 1.00 37.42 58 GLU B C 1
ATOM 2204 O O . GLU B 1 59 ? -14.384 -13.948 17.776 1.00 35.30 58 GLU B O 1
ATOM 2210 N N . GLU B 1 60 ? -15.191 -11.880 18.210 1.00 37.00 59 GLU B N 1
ATOM 2211 C CA . GLU B 1 60 ? -15.172 -11.412 16.827 1.00 37.28 59 GLU B CA 1
ATOM 2212 C C . GLU B 1 60 ? -13.742 -11.029 16.429 1.00 37.44 59 GLU B C 1
ATOM 2213 O O . GLU B 1 60 ? -13.168 -10.104 16.984 1.00 37.60 59 GLU B O 1
ATOM 2219 N N . LEU B 1 61 ? -13.180 -11.734 15.460 1.00 36.72 60 LEU B N 1
ATOM 2220 C CA . LEU B 1 61 ? -11.834 -11.430 15.014 1.00 37.35 60 LEU B CA 1
ATOM 2221 C C . LEU B 1 61 ? -11.565 -12.015 13.633 1.00 36.39 60 LEU B C 1
ATOM 2222 O O . LEU B 1 61 ? -11.709 -13.220 13.427 1.00 35.98 60 LEU B O 1
ATOM 2227 N N . ASP B 1 62 ? -11.214 -11.144 12.689 1.00 36.15 61 ASP B N 1
ATOM 2228 C CA . ASP B 1 62 ? -10.701 -11.547 11.382 1.00 36.10 61 ASP B CA 1
ATOM 2229 C C . ASP B 1 62 ? -9.238 -11.915 11.585 1.00 35.07 61 ASP B C 1
ATOM 2230 O O . ASP B 1 62 ? -8.411 -11.040 11.841 1.00 35.62 61 ASP B O 1
ATOM 2235 N N . ILE B 1 63 ? -8.921 -13.206 11.499 1.00 33.79 62 ILE B N 1
ATOM 2236 C CA . ILE B 1 63 ? -7.586 -13.682 11.875 1.00 33.01 62 ILE B CA 1
ATOM 2237 C C . ILE B 1 63 ? -6.504 -13.345 10.836 1.00 34.12 62 ILE B C 1
ATOM 2238 O O . ILE B 1 63 ? -5.321 -13.645 11.060 1.00 33.70 62 ILE B O 1
ATOM 2243 N N . THR B 1 64 ? -6.899 -12.750 9.705 1.00 34.46 63 THR B N 1
ATOM 2244 C CA . THR B 1 64 ? -5.926 -12.227 8.744 1.00 35.59 63 THR B CA 1
ATOM 2245 C C . THR B 1 64 ? -5.394 -10.859 9.209 1.00 37.17 63 THR B C 1
ATOM 2246 O O . THR B 1 64 ? -4.421 -10.361 8.665 1.00 37.99 63 THR B O 1
ATOM 2250 N N . ASP B 1 65 ? -6.048 -10.261 10.202 1.00 38.59 64 ASP B N 1
ATOM 2251 C CA . ASP B 1 65 ? -5.522 -9.085 10.882 1.00 40.28 64 ASP B CA 1
ATOM 2252 C C . ASP B 1 65 ? -4.442 -9.516 11.880 1.00 40.58 64 ASP B C 1
ATOM 2253 O O . ASP B 1 65 ? -4.718 -9.776 13.061 1.00 39.34 64 ASP B O 1
ATOM 2258 N N . SER B 1 66 ? -3.217 -9.590 11.373 1.00 41.06 65 SER B N 1
ATOM 2259 C CA . SER B 1 66 ? -2.087 -10.143 12.104 1.00 42.23 65 SER B CA 1
ATOM 2260 C C . SER B 1 66 ? -1.796 -9.467 13.436 1.00 43.45 65 SER B C 1
ATOM 2261 O O . SER B 1 66 ? -1.500 -10.145 14.416 1.00 42.75 65 SER B O 1
ATOM 2264 N N . GLN B 1 67 ? -1.883 -8.140 13.472 1.00 45.91 66 GLN B N 1
ATOM 2265 C CA . GLN B 1 67 ? -1.572 -7.383 14.689 1.00 48.01 66 GLN B CA 1
ATOM 2266 C C . GLN B 1 67 ? -2.617 -7.662 15.763 1.00 46.86 66 GLN B C 1
ATOM 2267 O O . GLN B 1 67 ? -2.280 -7.862 16.928 1.00 46.24 66 GLN B O 1
ATOM 2273 N N . ARG B 1 68 ? -3.884 -7.685 15.358 1.00 46.23 67 ARG B N 1
ATOM 2274 C CA . ARG B 1 68 ? -4.990 -7.953 16.276 1.00 46.25 67 ARG B CA 1
ATOM 2275 C C . ARG B 1 68 ? -4.894 -9.377 16.841 1.00 43.11 67 ARG B C 1
ATOM 2276 O O . ARG B 1 68 ? -5.124 -9.601 18.027 1.00 41.26 67 ARG B O 1
ATOM 2284 N N . LEU B 1 69 ? -4.550 -10.334 15.986 1.00 40.38 68 LEU B N 1
ATOM 2285 C CA . LEU B 1 69 ? -4.387 -11.713 16.427 1.00 38.93 68 LEU B CA 1
ATOM 2286 C C . LEU B 1 69 ? -3.256 -11.817 17.449 1.00 39.73 68 LEU B C 1
ATOM 2287 O O . LEU B 1 69 ? -3.398 -12.471 18.481 1.00 38.88 68 LEU B O 1
ATOM 2292 N N . GLN B 1 70 ? -2.137 -11.163 17.164 1.00 42.21 69 GLN B N 1
ATOM 2293 C CA . GLN B 1 70 ? -1.002 -11.159 18.085 1.00 44.08 69 GLN B CA 1
ATOM 2294 C C . GLN B 1 70 ? -1.409 -10.608 19.458 1.00 45.19 69 GLN B C 1
ATOM 2295 O O . GLN B 1 70 ? -1.094 -11.212 20.484 1.00 44.35 69 GLN B O 1
ATOM 2301 N N . ARG B 1 71 ? -2.129 -9.485 19.479 1.00 46.70 70 ARG B N 1
ATOM 2302 C CA . ARG B 1 71 ? -2.577 -8.901 20.747 1.00 47.91 70 ARG B CA 1
ATOM 2303 C C . ARG B 1 71 ? -3.437 -9.877 21.534 1.00 46.17 70 ARG B C 1
ATOM 2304 O O . ARG B 1 71 ? -3.332 -9.961 22.760 1.00 45.31 70 ARG B O 1
ATOM 2312 N N . LEU B 1 72 ? -4.304 -10.603 20.831 1.00 43.87 71 LEU B N 1
ATOM 2313 C CA . LEU B 1 72 ? -5.177 -11.558 21.497 1.00 42.75 71 LEU B CA 1
ATOM 2314 C C . LEU B 1 72 ? -4.334 -12.636 22.175 1.00 41.74 71 LEU B C 1
ATOM 2315 O O . LEU B 1 72 ? -4.548 -12.958 23.342 1.00 41.27 71 LEU B O 1
ATOM 2320 N N . PHE B 1 73 ? -3.371 -13.186 21.449 1.00 41.36 72 PHE B N 1
ATOM 2321 C CA . PHE B 1 73 ? -2.521 -14.232 22.013 1.00 41.78 72 PHE B CA 1
ATOM 2322 C C . PHE B 1 73 ? -1.674 -13.725 23.174 1.00 44.39 72 PHE B C 1
ATOM 2323 O O . PHE B 1 73 ? -1.507 -14.432 24.170 1.00 46.05 72 PHE B O 1
ATOM 2331 N N . GLU B 1 74 ? -1.165 -12.502 23.057 1.00 46.05 73 GLU B N 1
ATOM 2332 C CA . GLU B 1 74 ? -0.407 -11.885 24.151 1.00 48.69 73 GLU B CA 1
ATOM 2333 C C . GLU B 1 74 ? -1.237 -11.680 25.421 1.00 48.74 73 GLU B C 1
ATOM 2334 O O . GLU B 1 74 ? -0.713 -11.782 26.515 1.00 50.03 73 GLU B O 1
ATOM 2340 N N . ALA B 1 75 ? -2.537 -11.441 25.275 1.00 49.00 74 ALA B N 1
ATOM 2341 C CA . ALA B 1 75 ? -3.440 -11.325 26.420 1.00 48.14 74 ALA B CA 1
ATOM 2342 C C . ALA B 1 75 ? -3.786 -12.655 27.106 1.00 47.09 74 ALA B C 1
ATOM 2343 O O . ALA B 1 75 ? -4.340 -12.644 28.209 1.00 46.67 74 ALA B O 1
ATOM 2345 N N . LEU B 1 76 ? -3.509 -13.792 26.466 1.00 44.85 75 LEU B N 1
ATOM 2346 C CA . LEU B 1 76 ? -3.873 -15.096 27.047 1.00 43.76 75 LEU B CA 1
ATOM 2347 C C . LEU B 1 76 ? -2.918 -15.471 28.175 1.00 44.07 75 LEU B C 1
ATOM 2348 O O . LEU B 1 76 ? -1.703 -15.449 27.988 1.00 44.57 75 LEU B O 1
ATOM 2353 N N . PRO B 1 77 ? -3.462 -15.845 29.346 1.00 44.52 76 PRO B N 1
ATOM 2354 C CA . PRO B 1 77 ? -2.589 -16.240 30.449 1.00 44.64 76 PRO B CA 1
ATOM 2355 C C . PRO B 1 77 ? -2.099 -17.675 30.287 1.00 43.06 76 PRO B C 1
ATOM 2356 O O . PRO B 1 77 ? -1.104 -18.065 30.894 1.00 44.13 76 PRO B O 1
ATOM 2360 N N . ARG B 1 78 ? -2.775 -18.446 29.436 1.00 39.94 77 ARG B N 1
ATOM 2361 C CA . ARG B 1 78 ? -2.515 -19.869 29.320 1.00 37.91 77 ARG B CA 1
ATOM 2362 C C . ARG B 1 78 ? -3.099 -20.389 28.005 1.00 35.25 77 ARG B C 1
ATOM 2363 O O . ARG B 1 78 ? -4.113 -19.888 27.552 1.00 34.92 77 ARG B O 1
ATOM 2371 N N . LEU B 1 79 ? -2.459 -21.372 27.388 1.00 33.34 78 LEU B N 1
ATOM 2372 C CA . LEU B 1 79 ? -3.061 -22.069 26.246 1.00 31.43 78 LEU B CA 1
ATOM 2373 C C . LEU B 1 79 ? -2.520 -23.485 26.183 1.00 30.33 78 LEU B C 1
ATOM 2374 O O . LEU B 1 79 ? -1.313 -23.702 26.196 1.00 30.25 78 LEU B O 1
ATOM 2379 N N . ASP B 1 80 ? -3.438 -24.442 26.130 1.00 29.14 79 ASP B N 1
ATOM 2380 C CA . ASP B 1 80 ? -3.087 -25.851 26.059 1.00 28.66 79 ASP B CA 1
ATOM 2381 C C . ASP B 1 80 ? -3.313 -26.457 24.679 1.00 27.40 79 ASP B C 1
ATOM 2382 O O . ASP B 1 80 ? -2.582 -27.356 24.272 1.00 27.39 79 ASP B O 1
ATOM 2387 N N . VAL B 1 81 ? -4.353 -25.996 23.981 1.00 26.86 80 VAL B N 1
ATOM 2388 C CA . VAL B 1 81 ? -4.711 -26.535 22.665 1.00 25.60 80 VAL B CA 1
ATOM 2389 C C . VAL B 1 81 ? -5.102 -25.400 21.711 1.00 25.36 80 VAL B C 1
ATOM 2390 O O . VAL B 1 81 ? -5.914 -24.537 22.050 1.00 25.23 80 VAL B O 1
ATOM 2394 N N . LEU B 1 82 ? -4.520 -25.421 20.512 1.00 24.89 81 LEU B N 1
ATOM 2395 C CA . LEU B 1 82 ? -4.923 -24.530 19.424 1.00 24.62 81 LEU B CA 1
ATOM 2396 C C . LEU B 1 82 ? -5.536 -25.375 18.311 1.00 23.84 81 LEU B C 1
ATOM 2397 O O . LEU B 1 82 ? -4.958 -26.372 17.904 1.00 23.19 81 LEU B O 1
ATOM 2402 N N . VAL B 1 83 ? -6.729 -24.991 17.868 1.00 23.65 82 VAL B N 1
ATOM 2403 C CA . VAL B 1 83 ? -7.367 -25.607 16.722 1.00 23.07 82 VAL B CA 1
ATOM 2404 C C . VAL B 1 83 ? -7.413 -24.562 15.600 1.00 23.33 82 VAL B C 1
ATOM 2405 O O . VAL B 1 83 ? -8.119 -23.561 15.705 1.00 23.42 82 VAL B O 1
ATOM 2409 N N . ASN B 1 84 ? -6.640 -24.795 14.543 1.00 23.34 83 ASN B N 1
ATOM 2410 C CA . ASN B 1 84 ? -6.695 -23.972 13.335 1.00 23.47 83 ASN B CA 1
ATOM 2411 C C . ASN B 1 84 ? -7.786 -24.511 12.412 1.00 23.29 83 ASN B C 1
ATOM 2412 O O . ASN B 1 84 ? -7.526 -25.321 11.550 1.00 23.20 83 ASN B O 1
ATOM 2417 N N . ASN B 1 85 ? -9.019 -24.074 12.620 1.00 23.73 84 ASN B N 1
ATOM 2418 C CA . ASN B 1 85 ? -10.171 -24.613 11.880 1.00 23.70 84 ASN B CA 1
ATOM 2419 C C . ASN B 1 85 ? -10.697 -23.647 10.822 1.00 24.43 84 ASN B C 1
ATOM 2420 O O . ASN B 1 85 ? -11.258 -24.073 9.821 1.00 24.26 84 ASN B O 1
ATOM 2425 N N . ALA B 1 86 ? -10.490 -22.343 11.011 1.00 25.30 85 ALA B N 1
ATOM 2426 C CA . ALA B 1 86 ? -11.006 -21.361 10.050 1.00 25.69 85 ALA B CA 1
ATOM 2427 C C . ALA B 1 86 ? -10.530 -21.703 8.642 1.00 25.75 85 ALA B C 1
ATOM 2428 O O . ALA B 1 86 ? -9.344 -21.956 8.426 1.00 25.40 85 ALA B O 1
ATOM 2430 N N . GLY B 1 87 ? -11.471 -21.740 7.702 1.00 26.13 86 GLY B N 1
ATOM 2431 C CA . GLY B 1 87 ? -11.177 -22.010 6.308 1.00 26.36 86 GLY B CA 1
ATOM 2432 C C . GLY B 1 87 ? -12.292 -21.490 5.418 1.00 27.43 86 GLY B C 1
ATOM 2433 O O . GLY B 1 87 ? -13.461 -21.507 5.818 1.00 28.19 86 GLY B O 1
ATOM 2434 N N . ILE B 1 88 ? -11.942 -21.047 4.208 1.00 27.93 87 ILE B N 1
ATOM 2435 C CA . ILE B 1 88 ? -12.936 -20.581 3.240 1.00 28.69 87 ILE B CA 1
ATOM 2436 C C . ILE B 1 88 ? -12.652 -21.166 1.868 1.00 28.72 87 ILE B C 1
ATOM 2437 O O . ILE B 1 88 ? -11.546 -21.657 1.604 1.00 27.54 87 ILE B O 1
ATOM 2442 N N . SER B 1 89 ? -13.650 -21.088 0.999 1.00 29.20 88 SER B N 1
ATOM 2443 C CA . SER B 1 89 ? -13.474 -21.343 -0.430 1.00 30.12 88 SER B CA 1
ATOM 2444 C C . SER B 1 89 ? -14.325 -20.330 -1.187 1.00 32.16 88 SER B C 1
ATOM 2445 O O . SER B 1 89 ? -15.368 -19.910 -0.705 1.00 33.15 88 SER B O 1
ATOM 2448 N N . ARG B 1 90 ? -13.863 -19.909 -2.354 1.00 33.58 89 ARG B N 1
ATOM 2449 C CA . ARG B 1 90 ? -14.660 -19.046 -3.212 1.00 35.95 89 ARG B CA 1
ATOM 2450 C C . ARG B 1 90 ? -14.938 -19.740 -4.534 1.00 36.06 89 ARG B C 1
ATOM 2451 O O . ARG B 1 90 ? -15.190 -19.088 -5.541 1.00 35.77 89 ARG B O 1
ATOM 2459 N N . ASP B 1 91 ? -14.882 -21.073 -4.522 1.00 35.86 90 ASP B N 1
ATOM 2460 C CA . ASP B 1 91 ? -15.169 -21.873 -5.704 1.00 36.72 90 ASP B CA 1
ATOM 2461 C C . ASP B 1 91 ? -14.445 -21.324 -6.938 1.00 35.35 90 ASP B C 1
ATOM 2462 O O . ASP B 1 91 ? -13.248 -21.015 -6.860 1.00 32.80 90 ASP B O 1
ATOM 2467 N N . ARG B 1 92 ? -15.128 -21.199 -8.076 1.00 35.30 91 ARG B N 1
ATOM 2468 C CA . ARG B 1 92 ? -14.419 -20.899 -9.334 1.00 35.53 91 ARG B CA 1
ATOM 2469 C C . ARG B 1 92 ? -13.855 -19.476 -9.415 1.00 35.84 91 ARG B C 1
ATOM 2470 O O . ARG B 1 92 ? -13.017 -19.198 -10.273 1.00 35.65 91 ARG B O 1
ATOM 2478 N N . GLU B 1 93 ? -14.248 -18.602 -8.490 1.00 36.49 92 GLU B N 1
ATOM 2479 C CA . GLU B 1 93 ? -13.609 -17.286 -8.371 1.00 37.70 92 GLU B CA 1
ATOM 2480 C C . GLU B 1 93 ? -12.132 -17.435 -7.953 1.00 35.45 92 GLU B C 1
ATOM 2481 O O . GLU B 1 93 ? -11.338 -16.514 -8.112 1.00 35.38 92 GLU B O 1
ATOM 2487 N N . GLU B 1 94 ? -11.767 -18.610 -7.446 1.00 33.26 93 GLU B N 1
ATOM 2488 C CA . GLU B 1 94 ? -10.375 -18.903 -7.073 1.00 32.00 93 GLU B CA 1
ATOM 2489 C C . GLU B 1 94 ? -9.397 -18.907 -8.242 1.00 32.32 93 GLU B C 1
ATOM 2490 O O . GLU B 1 94 ? -8.182 -18.884 -8.030 1.00 32.07 93 GLU B O 1
ATOM 2496 N N . TYR B 1 95 ? -9.918 -18.941 -9.466 1.00 33.30 94 TYR B N 1
ATOM 2497 C CA . TYR B 1 95 ? -9.098 -18.740 -10.662 1.00 34.08 94 TYR B CA 1
ATOM 2498 C C . TYR B 1 95 ? -8.592 -17.296 -10.809 1.00 35.70 94 TYR B C 1
ATOM 2499 O O . TYR B 1 95 ? -7.570 -17.074 -11.459 1.00 36.28 94 TYR B O 1
ATOM 2508 N N . ASP B 1 96 ? -9.267 -16.340 -10.170 1.00 37.00 95 ASP B N 1
ATOM 2509 C CA . ASP B 1 96 ? -8.741 -14.970 -10.033 1.00 38.07 95 ASP B CA 1
ATOM 2510 C C . ASP B 1 96 ? -7.592 -14.938 -9.001 1.00 36.62 95 ASP B C 1
ATOM 2511 O O . ASP B 1 96 ? -7.779 -15.361 -7.859 1.00 35.11 95 ASP B O 1
ATOM 2516 N N . LEU B 1 97 ? -6.419 -14.428 -9.385 1.00 35.78 96 LEU B N 1
ATOM 2517 C CA . LEU B 1 97 ? -5.246 -14.468 -8.500 1.00 35.18 96 LEU B CA 1
ATOM 2518 C C . LEU B 1 97 ? -5.449 -13.830 -7.113 1.00 34.85 96 LEU B C 1
ATOM 2519 O O . LEU B 1 97 ? -5.086 -14.439 -6.094 1.00 34.01 96 LEU B O 1
ATOM 2524 N N . ALA B 1 98 ? -6.013 -12.622 -7.064 1.00 34.81 97 ALA B N 1
ATOM 2525 C CA . ALA B 1 98 ? -6.292 -11.961 -5.781 1.00 34.86 97 ALA B CA 1
ATOM 2526 C C . ALA B 1 98 ? -7.117 -12.882 -4.868 1.00 33.59 97 ALA B C 1
ATOM 2527 O O . ALA B 1 98 ? -6.857 -12.976 -3.670 1.00 32.38 97 ALA B O 1
ATOM 2529 N N . THR B 1 99 ? -8.127 -13.531 -5.447 1.00 33.13 98 THR B N 1
ATOM 2530 C CA . THR B 1 99 ? -9.006 -14.411 -4.685 1.00 32.30 98 THR B CA 1
ATOM 2531 C C . THR B 1 99 ? -8.291 -15.681 -4.240 1.00 31.01 98 THR B C 1
ATOM 2532 O O . THR B 1 99 ? -8.450 -16.118 -3.092 1.00 30.63 98 THR B O 1
ATOM 2536 N N . PHE B 1 100 ? -7.517 -16.260 -5.148 1.00 30.46 99 PHE B N 1
ATOM 2537 C CA . PHE B 1 100 ? -6.642 -17.383 -4.833 1.00 29.63 99 PHE B CA 1
ATOM 2538 C C . PHE B 1 100 ? -5.807 -17.029 -3.594 1.00 29.88 99 PHE B C 1
ATOM 2539 O O . PHE B 1 100 ? -5.743 -17.800 -2.639 1.00 28.99 99 PHE B O 1
ATOM 2547 N N . GLU B 1 101 ? -5.194 -15.843 -3.606 1.00 31.41 100 GLU B N 1
ATOM 2548 C CA . GLU B 1 101 ? -4.308 -15.424 -2.522 1.00 32.26 100 GLU B CA 1
ATOM 2549 C C . GLU B 1 101 ? -5.059 -15.185 -1.212 1.00 32.26 100 GLU B C 1
ATOM 2550 O O . GLU B 1 101 ? -4.556 -15.517 -0.145 1.00 31.97 100 GLU B O 1
ATOM 2556 N N . ARG B 1 102 ? -6.267 -14.645 -1.311 1.00 33.22 101 ARG B N 1
ATOM 2557 C CA . ARG B 1 102 ? -7.140 -14.465 -0.147 1.00 34.07 101 ARG B CA 1
ATOM 2558 C C . ARG B 1 102 ? -7.400 -15.807 0.529 1.00 31.60 101 ARG B C 1
ATOM 2559 O O . ARG B 1 102 ? -7.293 -15.921 1.746 1.00 30.80 101 ARG B O 1
ATOM 2567 N N . VAL B 1 103 ? -7.708 -16.820 -0.274 1.00 29.76 102 VAL B N 1
ATOM 2568 C CA . VAL B 1 103 ? -8.012 -18.151 0.250 1.00 28.46 102 VAL B CA 1
ATOM 2569 C C . VAL B 1 103 ? -6.787 -18.754 0.929 1.00 27.60 102 VAL B C 1
ATOM 2570 O O . VAL B 1 103 ? -6.875 -19.281 2.038 1.00 26.60 102 VAL B O 1
ATOM 2574 N N . LEU B 1 104 ? -5.630 -18.637 0.292 1.00 27.71 103 LEU B N 1
ATOM 2575 C CA . LEU B 1 104 ? -4.397 -19.099 0.912 1.00 27.74 103 LEU B CA 1
ATOM 2576 C C . LEU B 1 104 ? -4.081 -18.361 2.203 1.00 28.31 103 LEU B C 1
ATOM 2577 O O . LEU B 1 104 ? -3.586 -18.948 3.152 1.00 27.49 103 LEU B O 1
ATOM 2582 N N . ARG B 1 105 ? -4.344 -17.061 2.219 1.00 30.22 104 ARG B N 1
ATOM 2583 C CA . ARG B 1 105 ? -3.929 -16.234 3.349 1.00 31.51 104 ARG B CA 1
ATOM 2584 C C . ARG B 1 105 ? -4.688 -16.641 4.611 1.00 30.04 104 ARG B C 1
ATOM 2585 O O . ARG B 1 105 ? -4.119 -16.686 5.702 1.00 29.37 104 ARG B O 1
ATOM 2593 N N . LEU B 1 106 ? -5.974 -16.936 4.459 1.00 29.31 105 LEU B N 1
ATOM 2594 C CA . LEU B 1 106 ? -6.772 -17.390 5.592 1.00 28.57 105 LEU B CA 1
ATOM 2595 C C . LEU B 1 106 ? -6.502 -18.856 5.899 1.00 27.12 105 LEU B C 1
ATOM 2596 O O . LEU B 1 106 ? -6.267 -19.213 7.042 1.00 27.52 105 LEU B O 1
ATOM 2601 N N . ASN B 1 107 ? -6.555 -19.706 4.878 1.00 25.91 106 ASN B N 1
ATOM 2602 C CA . ASN B 1 107 ? -6.511 -21.154 5.084 1.00 25.15 106 ASN B CA 1
ATOM 2603 C C . ASN B 1 107 ? -5.147 -21.658 5.531 1.00 24.79 106 ASN B C 1
ATOM 2604 O O . ASN B 1 107 ? -5.070 -22.668 6.227 1.00 24.55 106 ASN B O 1
ATOM 2609 N N . LEU B 1 108 ? -4.082 -20.958 5.145 1.00 24.53 107 LEU B N 1
ATOM 2610 C CA . LEU B 1 108 ? -2.711 -21.392 5.450 1.00 24.65 107 LEU B CA 1
ATOM 2611 C C . LEU B 1 108 ? -1.925 -20.393 6.286 1.00 25.18 107 LEU B C 1
ATOM 2612 O O . LEU B 1 108 ? -1.427 -20.724 7.364 1.00 25.11 107 LEU B O 1
ATOM 2617 N N . SER B 1 109 ? -1.785 -19.170 5.798 1.00 25.85 108 SER B N 1
ATOM 2618 C CA . SER B 1 109 ? -0.881 -18.241 6.462 1.00 26.52 108 SER B CA 1
ATOM 2619 C C . SER B 1 109 ? -1.341 -17.871 7.861 1.00 26.65 108 SER B C 1
ATOM 2620 O O . SER B 1 109 ? -0.521 -17.778 8.773 1.00 27.16 108 SER B O 1
ATOM 2623 N N . ALA B 1 110 ? -2.644 -17.667 8.043 1.00 26.47 109 ALA B N 1
ATOM 2624 C CA . ALA B 1 110 ? -3.182 -17.385 9.368 1.00 26.47 109 ALA B CA 1
ATOM 2625 C C . ALA B 1 110 ? -2.956 -18.552 10.349 1.00 26.08 109 ALA B C 1
ATOM 2626 O O . ALA B 1 110 ? -2.774 -18.322 11.553 1.00 26.44 109 ALA B O 1
ATOM 2628 N N . ALA B 1 111 ? -3.003 -19.784 9.848 1.00 25.28 110 ALA B N 1
ATOM 2629 C CA . ALA B 1 111 ? -2.748 -20.971 10.664 1.00 25.25 110 ALA B CA 1
ATOM 2630 C C . ALA B 1 111 ? -1.293 -21.022 11.082 1.00 25.62 110 ALA B C 1
ATOM 2631 O O . ALA B 1 111 ? -0.983 -21.403 12.201 1.00 25.85 110 ALA B O 1
ATOM 2633 N N . MET B 1 112 ? -0.395 -20.634 10.181 1.00 26.26 111 MET B N 1
ATOM 2634 C CA . MET B 1 112 ? 1.024 -20.542 10.520 1.00 27.06 111 MET B CA 1
ATOM 2635 C C . MET B 1 112 ? 1.250 -19.507 11.617 1.00 27.33 111 MET B C 1
ATOM 2636 O O . MET B 1 112 ? 1.917 -19.790 12.616 1.00 26.79 111 MET B O 1
ATOM 2641 N N . LEU B 1 113 ? 0.676 -18.318 11.439 1.00 27.65 112 LEU B N 1
ATOM 2642 C CA . LEU B 1 113 ? 0.834 -17.261 12.423 1.00 28.30 112 LEU B CA 1
ATOM 2643 C C . LEU B 1 113 ? 0.264 -17.686 13.781 1.00 27.94 112 LEU B C 1
ATOM 2644 O O . LEU B 1 113 ? 0.919 -17.516 14.801 1.00 28.00 112 LEU B O 1
ATOM 2649 N N . ALA B 1 114 ? -0.964 -18.213 13.787 1.00 26.83 113 ALA B N 1
ATOM 2650 C CA . ALA B 1 114 ? -1.594 -18.646 15.030 1.00 26.83 113 ALA B CA 1
ATOM 2651 C C . ALA B 1 114 ? -0.752 -19.693 15.742 1.00 26.76 113 ALA B C 1
ATOM 2652 O O . ALA B 1 114 ? -0.592 -19.637 16.968 1.00 26.91 113 ALA B O 1
ATOM 2654 N N . SER B 1 115 ? -0.201 -20.633 14.977 1.00 26.56 114 SER B N 1
ATOM 2655 C CA . SER B 1 115 ? 0.648 -21.663 15.550 1.00 26.80 114 SER B CA 1
ATOM 2656 C C . SER B 1 115 ? 1.883 -21.049 16.242 1.00 28.19 114 SER B C 1
ATOM 2657 O O . SER B 1 115 ? 2.220 -21.424 17.370 1.00 27.99 114 SER B O 1
ATOM 2660 N N . GLN B 1 116 ? 2.527 -20.092 15.577 1.00 29.07 115 GLN B N 1
ATOM 2661 C CA . GLN B 1 116 ? 3.701 -19.421 16.132 1.00 30.46 115 GLN B CA 1
ATOM 2662 C C . GLN B 1 116 ? 3.382 -18.555 17.354 1.00 31.42 115 GLN B C 1
ATOM 2663 O O . GLN B 1 116 ? 4.165 -18.505 18.304 1.00 31.08 115 GLN B O 1
ATOM 2669 N N . LEU B 1 117 ? 2.235 -17.880 17.328 1.00 31.78 116 LEU B N 1
ATOM 2670 C CA . LEU B 1 117 ? 1.784 -17.094 18.473 1.00 32.94 116 LEU B CA 1
ATOM 2671 C C . LEU B 1 117 ? 1.399 -17.995 19.639 1.00 33.13 116 LEU B C 1
ATOM 2672 O O . LEU B 1 117 ? 1.610 -17.630 20.800 1.00 33.80 116 LEU B O 1
ATOM 2677 N N . ALA B 1 118 ? 0.836 -19.165 19.335 1.00 31.77 117 ALA B N 1
ATOM 2678 C CA . ALA B 1 118 ? 0.446 -20.121 20.364 1.00 31.26 117 ALA B CA 1
ATOM 2679 C C . ALA B 1 118 ? 1.657 -20.820 20.987 1.00 31.06 117 ALA B C 1
ATOM 2680 O O . ALA B 1 118 ? 1.649 -21.160 22.180 1.00 30.42 117 ALA B O 1
ATOM 2682 N N . ARG B 1 119 ? 2.685 -21.011 20.177 1.00 30.96 118 ARG B N 1
ATOM 2683 C CA . ARG B 1 119 ? 3.857 -21.823 20.539 1.00 31.88 118 ARG B CA 1
ATOM 2684 C C . ARG B 1 119 ? 4.448 -21.593 21.952 1.00 33.01 118 ARG B C 1
ATOM 2685 O O . ARG B 1 119 ? 4.610 -22.563 22.705 1.00 32.97 118 ARG B O 1
ATOM 2693 N N . PRO B 1 120 ? 4.760 -20.333 22.328 1.00 34.67 119 PRO B N 1
ATOM 2694 C CA . PRO B 1 120 ? 5.326 -20.129 23.692 1.00 35.32 119 PRO B CA 1
ATOM 2695 C C . PRO B 1 120 ? 4.387 -20.533 24.823 1.00 35.12 119 PRO B C 1
ATOM 2696 O O . PRO B 1 120 ? 4.848 -21.016 25.856 1.00 35.24 119 PRO B O 1
ATOM 2700 N N . LEU B 1 121 ? 3.079 -20.343 24.629 1.00 34.15 120 LEU B N 1
ATOM 2701 C CA . LEU B 1 121 ? 2.099 -20.757 25.620 1.00 33.78 120 LEU B CA 1
ATOM 2702 C C . LEU B 1 121 ? 1.969 -22.280 25.670 1.00 33.18 120 LEU B C 1
ATOM 2703 O O . LEU B 1 121 ? 1.913 -22.877 26.748 1.00 33.59 120 LEU B O 1
ATOM 2708 N N . LEU B 1 122 ? 1.923 -22.908 24.501 1.00 31.60 121 LEU B N 1
ATOM 2709 C CA . LEU B 1 122 ? 1.811 -24.357 24.419 1.00 31.28 121 LEU B CA 1
ATOM 2710 C C . LEU B 1 122 ? 3.060 -25.051 24.979 1.00 32.55 121 LEU B C 1
ATOM 2711 O O . LEU B 1 122 ? 2.965 -26.155 25.503 1.00 32.85 121 LEU B O 1
ATOM 2716 N N . ALA B 1 123 ? 4.216 -24.401 24.870 1.00 33.08 122 ALA B N 1
ATOM 2717 C CA . ALA B 1 123 ? 5.462 -24.956 25.402 1.00 35.05 122 ALA B CA 1
ATOM 2718 C C . ALA B 1 123 ? 5.539 -24.968 26.946 1.00 36.98 122 ALA B C 1
ATOM 2719 O O . ALA B 1 123 ? 6.357 -25.688 27.516 1.00 37.22 122 ALA B O 1
ATOM 2721 N N . GLN B 1 124 ? 4.713 -24.171 27.612 1.00 38.43 123 GLN B N 1
ATOM 2722 C CA . GLN B 1 124 ? 4.791 -24.052 29.080 1.00 41.04 123 GLN B CA 1
ATOM 2723 C C . GLN B 1 124 ? 4.639 -25.419 29.753 1.00 40.88 123 GLN B C 1
ATOM 2724 O O . GLN B 1 124 ? 5.470 -25.803 30.565 1.00 40.60 123 GLN B O 1
ATOM 2730 N N . ARG B 1 125 ? 3.568 -26.134 29.407 1.00 39.35 124 ARG B N 1
ATOM 2731 C CA . ARG B 1 125 ? 3.315 -27.474 29.933 1.00 38.81 124 ARG B CA 1
ATOM 2732 C C . ARG B 1 125 ? 3.275 -28.530 28.844 1.00 36.44 124 ARG B C 1
ATOM 2733 O O . ARG B 1 125 ? 2.917 -29.675 29.103 1.00 35.94 124 ARG B O 1
ATOM 2741 N N . GLY B 1 126 ? 3.622 -28.156 27.618 1.00 34.16 125 GLY B N 1
ATOM 2742 C CA . GLY B 1 126 ? 3.302 -28.997 26.479 1.00 32.46 125 GLY B CA 1
ATOM 2743 C C . GLY B 1 126 ? 1.837 -28.796 26.144 1.00 30.80 125 GLY B C 1
ATOM 2744 O O . GLY B 1 126 ? 1.099 -28.136 26.881 1.00 31.18 125 GLY B O 1
ATOM 2745 N N . GLY B 1 127 ? 1.406 -29.352 25.025 1.00 29.21 126 GLY B N 1
ATOM 2746 C CA . GLY B 1 127 ? 0.040 -29.129 24.543 1.00 28.04 126 GLY B CA 1
ATOM 2747 C C . GLY B 1 127 ? -0.032 -29.636 23.126 1.00 26.95 126 GLY B C 1
ATOM 2748 O O . GLY B 1 127 ? 0.824 -30.434 22.712 1.00 26.71 126 GLY B O 1
ATOM 2749 N N . SER B 1 128 ? -1.024 -29.174 22.371 1.00 26.09 127 SER B N 1
ATOM 2750 C CA . SER B 1 128 ? -1.225 -29.672 21.011 1.00 25.34 127 SER B CA 1
ATOM 2751 C C . SER B 1 128 ? -1.820 -28.638 20.068 1.00 24.66 127 SER B C 1
ATOM 2752 O O . SER B 1 128 ? -2.437 -27.650 20.502 1.00 24.49 127 SER B O 1
ATOM 2755 N N . ILE B 1 129 ? -1.607 -28.871 18.773 1.00 24.14 128 ILE B N 1
ATOM 2756 C CA . ILE B 1 129 ? -2.238 -28.103 17.701 1.00 23.77 128 ILE B CA 1
ATOM 2757 C C . ILE B 1 129 ? -2.993 -29.094 16.821 1.00 23.41 128 ILE B C 1
ATOM 2758 O O . ILE B 1 129 ? -2.497 -30.194 16.555 1.00 23.57 128 ILE B O 1
ATOM 2763 N N . LEU B 1 130 ? -4.207 -28.716 16.424 1.00 23.04 129 LEU B N 1
ATOM 2764 C CA . LEU B 1 130 ? -5.009 -29.483 15.481 1.00 22.71 129 LEU B CA 1
ATOM 2765 C C . LEU B 1 130 ?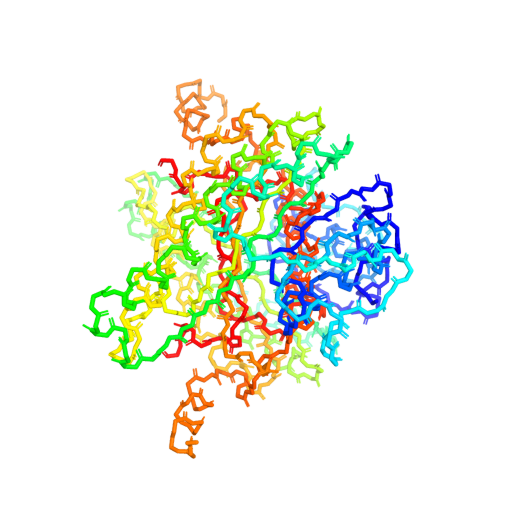 -5.362 -28.593 14.298 1.00 22.53 129 LEU B C 1
ATOM 2766 O O . LEU B 1 130 ? -5.978 -27.530 14.468 1.00 22.73 129 LEU B O 1
ATOM 2771 N N . ASN B 1 131 ? -4.956 -29.016 13.107 1.00 22.36 130 ASN B N 1
ATOM 2772 C CA . ASN B 1 131 ? -5.320 -28.331 11.875 1.00 22.28 130 ASN B CA 1
ATOM 2773 C C . ASN B 1 131 ? -6.423 -29.093 11.168 1.00 22.32 130 ASN B C 1
ATOM 2774 O O . ASN B 1 131 ? -6.521 -30.304 11.293 1.00 22.50 130 ASN B O 1
ATOM 2779 N N . ILE B 1 132 ? -7.285 -28.389 10.444 1.00 22.64 131 ILE B N 1
ATOM 2780 C CA . ILE B 1 132 ? -8.334 -29.046 9.677 1.00 22.89 131 ILE B CA 1
ATOM 2781 C C . ILE B 1 132 ? -7.987 -29.108 8.174 1.00 23.27 131 ILE B C 1
ATOM 2782 O O . ILE B 1 132 ? -7.861 -28.096 7.509 1.00 23.60 131 ILE B O 1
ATOM 2787 N N . ALA B 1 133 ? -7.818 -30.325 7.659 1.00 23.88 132 ALA B N 1
ATOM 2788 C CA . ALA B 1 133 ? -7.454 -30.572 6.263 1.00 24.05 132 ALA B CA 1
ATOM 2789 C C . ALA B 1 133 ? -8.735 -30.797 5.447 1.00 24.68 132 ALA B C 1
ATOM 2790 O O . ALA B 1 133 ? -9.742 -30.125 5.693 1.00 24.66 132 ALA B O 1
ATOM 2792 N N . SER B 1 134 ? -8.706 -31.704 4.467 1.00 24.86 133 SER B N 1
ATOM 2793 C CA . SER B 1 134 ? -9.807 -31.834 3.513 1.00 24.69 133 SER B CA 1
ATOM 2794 C C . SER B 1 134 ? -9.577 -33.043 2.634 1.00 24.85 133 SER B C 1
ATOM 2795 O O . SER B 1 134 ? -8.426 -33.474 2.423 1.00 24.69 133 SER B O 1
ATOM 2798 N N . MET B 1 135 ? -10.647 -33.561 2.053 1.00 25.06 134 MET B N 1
ATOM 2799 C CA . MET B 1 135 ? -10.532 -34.536 0.969 1.00 25.17 134 MET B CA 1
ATOM 2800 C C . MET B 1 135 ? -9.650 -33.974 -0.143 1.00 24.45 134 MET B C 1
ATOM 2801 O O . MET B 1 135 ? -8.945 -34.723 -0.839 1.00 24.46 134 MET B O 1
ATOM 2806 N N . TYR B 1 136 ? -9.686 -32.653 -0.301 1.00 24.29 135 TYR B N 1
ATOM 2807 C CA . TYR B 1 136 ? -8.922 -31.982 -1.359 1.00 24.11 135 TYR B CA 1
ATOM 2808 C C . TYR B 1 136 ? -7.456 -31.733 -0.995 1.00 23.36 135 TYR B C 1
ATOM 2809 O O . TYR B 1 136 ? -6.722 -31.098 -1.764 1.00 23.26 135 TYR B O 1
ATOM 2818 N N . SER B 1 137 ? -7.039 -32.213 0.178 1.00 22.84 136 SER B N 1
ATOM 2819 C CA . SER B 1 137 ? -5.622 -32.446 0.469 1.00 22.66 136 SER B CA 1
ATOM 2820 C C . SER B 1 137 ? -5.085 -33.637 -0.344 1.00 22.63 136 SER B C 1
ATOM 2821 O O . SER B 1 137 ? -3.864 -33.789 -0.499 1.00 22.30 136 SER B O 1
ATOM 2824 N N . THR B 1 138 ? -5.998 -34.497 -0.828 1.00 22.59 137 THR B N 1
ATOM 2825 C CA . THR B 1 138 ? -5.646 -35.687 -1.589 1.00 22.86 137 THR B CA 1
ATOM 2826 C C . THR B 1 138 ? -6.077 -35.549 -3.055 1.00 22.99 137 THR B C 1
ATOM 2827 O O . THR B 1 138 ? -5.249 -35.568 -3.974 1.00 22.54 137 THR B O 1
ATOM 2831 N N . PHE B 1 139 ? -7.382 -35.409 -3.258 1.00 23.14 138 PHE B N 1
ATOM 2832 C CA . PHE B 1 139 ? -7.911 -35.206 -4.577 1.00 23.37 138 PHE B CA 1
ATOM 2833 C C . PHE B 1 139 ? -7.699 -33.751 -4.989 1.00 23.33 138 PHE B C 1
ATOM 2834 O O . PHE B 1 139 ? -7.614 -32.869 -4.137 1.00 23.41 138 PHE B O 1
ATOM 2842 N N . GLY B 1 140 ? -7.608 -33.505 -6.293 1.00 23.41 139 GLY B N 1
ATOM 2843 C CA . GLY B 1 140 ? -7.626 -32.154 -6.807 1.00 23.64 139 GLY B CA 1
ATOM 2844 C C . GLY B 1 140 ? -9.059 -31.683 -6.874 1.00 24.45 139 GLY B C 1
ATOM 2845 O O . GLY B 1 140 ? -9.985 -32.510 -6.785 1.00 24.77 139 GLY B O 1
ATOM 2846 N N . SER B 1 141 ? -9.248 -30.369 -6.977 1.00 24.74 140 SER B N 1
ATOM 2847 C CA . SER B 1 141 ? -10.566 -29.799 -7.255 1.00 26.09 140 SER B CA 1
ATOM 2848 C C . SER B 1 141 ? -10.518 -28.800 -8.396 1.00 27.18 140 SER B C 1
ATOM 2849 O O . SER B 1 141 ? -9.938 -27.702 -8.244 1.00 27.40 140 SER B O 1
ATOM 2852 N N . ALA B 1 142 ? -11.154 -29.156 -9.516 1.00 27.81 141 ALA B N 1
ATOM 2853 C CA . ALA B 1 142 ? -11.266 -28.241 -10.672 1.00 28.50 141 ALA B CA 1
ATOM 2854 C C . ALA B 1 142 ? -11.986 -26.944 -10.268 1.00 29.25 141 ALA B C 1
ATOM 2855 O O . ALA B 1 142 ? -11.606 -25.852 -10.700 1.00 29.49 141 ALA B O 1
ATOM 2857 N N . ASP B 1 143 ? -13.001 -27.064 -9.424 1.00 30.10 142 ASP B N 1
ATOM 2858 C CA . ASP B 1 143 ? -13.818 -25.907 -9.069 1.00 31.45 142 ASP B CA 1
ATOM 2859 C C . ASP B 1 143 ? -13.244 -25.069 -7.924 1.00 31.52 142 ASP B C 1
ATOM 2860 O O . ASP B 1 143 ? -13.711 -23.952 -7.728 1.00 31.93 142 ASP B O 1
ATOM 2865 N N . ARG B 1 144 ? -12.280 -25.596 -7.157 1.00 30.33 143 ARG B N 1
ATOM 2866 C CA . ARG B 1 144 ? -11.642 -24.807 -6.104 1.00 30.72 143 ARG B CA 1
ATOM 2867 C C . ARG B 1 144 ? -10.145 -25.094 -5.962 1.00 28.74 143 ARG B C 1
ATOM 2868 O O . ARG B 1 144 ? -9.698 -25.717 -4.996 1.00 27.93 143 ARG B O 1
ATOM 2876 N N . PRO B 1 145 ? -9.364 -24.619 -6.932 1.00 27.30 144 PRO B N 1
ATOM 2877 C CA . PRO B 1 145 ? -7.922 -24.846 -6.946 1.00 26.13 144 PRO B CA 1
ATOM 2878 C C . PRO B 1 145 ? -7.197 -24.237 -5.758 1.00 25.35 144 PRO B C 1
ATOM 2879 O O . PRO B 1 145 ? -6.228 -24.834 -5.269 1.00 24.78 144 PRO B O 1
ATOM 2883 N N . ALA B 1 146 ? -7.627 -23.053 -5.311 1.00 25.19 145 ALA B N 1
ATOM 2884 C CA . ALA B 1 146 ? -6.976 -22.403 -4.163 1.00 24.92 145 ALA B CA 1
ATOM 2885 C C . ALA B 1 146 ? -7.262 -23.187 -2.888 1.00 24.06 145 ALA B C 1
ATOM 2886 O O . ALA B 1 146 ? -6.369 -23.377 -2.055 1.00 23.37 145 ALA B O 1
ATOM 2888 N N . TYR B 1 147 ? -8.515 -23.619 -2.733 1.00 24.11 146 TYR B N 1
ATOM 2889 C CA . TYR B 1 147 ? -8.895 -24.441 -1.592 1.00 23.69 146 TYR B CA 1
ATOM 2890 C C . TYR B 1 147 ? -8.048 -25.706 -1.548 1.00 22.73 146 TYR B C 1
ATOM 2891 O O . TYR B 1 147 ? -7.476 -26.037 -0.505 1.00 22.26 146 TYR B O 1
ATOM 2900 N N . SER B 1 148 ? -7.951 -26.412 -2.674 1.00 22.09 147 SER B N 1
ATOM 2901 C CA . SER B 1 148 ? -7.186 -27.659 -2.710 1.00 21.50 147 SER B CA 1
ATOM 2902 C C . SER B 1 148 ? -5.709 -27.401 -2.412 1.00 21.16 147 SER B C 1
ATOM 2903 O O . SER B 1 148 ? -5.099 -28.102 -1.598 1.00 20.98 147 SER B O 1
ATOM 2906 N N . ALA B 1 149 ? -5.137 -26.387 -3.053 1.00 21.05 148 ALA B N 1
ATOM 2907 C CA . ALA B 1 149 ? -3.756 -26.016 -2.798 1.00 21.00 148 ALA B CA 1
ATOM 2908 C C . ALA B 1 149 ? -3.542 -25.733 -1.307 1.00 20.92 148 ALA B C 1
ATOM 2909 O O . ALA B 1 149 ? -2.578 -26.205 -0.723 1.00 21.03 148 ALA B O 1
ATOM 2911 N N . SER B 1 150 ? -4.441 -24.963 -0.707 1.00 21.28 149 SER B N 1
ATOM 2912 C CA . SER B 1 150 ? -4.302 -24.564 0.695 1.00 21.23 149 SER B CA 1
ATOM 2913 C C . SER B 1 150 ? -4.360 -25.761 1.631 1.00 21.07 149 SER B C 1
ATOM 2914 O O . SER B 1 150 ? -3.701 -25.778 2.665 1.00 20.99 149 SER B O 1
ATOM 2917 N N . LYS B 1 151 ? -5.140 -26.774 1.259 1.00 21.08 150 LYS B N 1
ATOM 2918 C CA . LYS B 1 151 ? -5.320 -27.928 2.100 1.00 21.01 150 LYS B CA 1
ATOM 2919 C C . LYS B 1 151 ? -4.166 -28.924 1.943 1.00 20.87 150 LYS B C 1
ATOM 2920 O O . LYS B 1 151 ? -3.811 -29.593 2.915 1.00 20.75 150 LYS B O 1
ATOM 2926 N N . GLY B 1 152 ? -3.557 -28.993 0.756 1.00 20.58 151 GLY B N 1
ATOM 2927 C CA . GLY B 1 152 ? -2.299 -29.702 0.600 1.00 20.62 151 GLY B CA 1
ATOM 2928 C C . GLY B 1 152 ? -1.208 -29.037 1.420 1.00 20.56 151 GLY B C 1
ATOM 2929 O O . GLY B 1 152 ? -0.417 -29.722 2.086 1.00 20.70 151 GLY B O 1
ATOM 2930 N N . ALA B 1 153 ? -1.202 -27.704 1.404 1.00 20.38 152 ALA B N 1
ATOM 2931 C CA . ALA B 1 153 ? -0.273 -26.932 2.211 1.00 20.82 152 ALA B CA 1
ATOM 2932 C C . ALA B 1 153 ? -0.442 -27.181 3.705 1.00 21.06 152 ALA B C 1
ATOM 2933 O O . ALA B 1 153 ? 0.544 -27.338 4.408 1.00 21.29 152 ALA B O 1
ATOM 2935 N N . ILE B 1 154 ? -1.677 -27.205 4.182 1.00 23.02 153 ILE B N 1
ATOM 2936 C CA . ILE B 1 154 ? -1.916 -27.342 5.635 1.00 23.10 153 ILE B CA 1
ATOM 2937 C C . ILE B 1 154 ? -1.482 -28.724 6.135 1.00 22.08 153 ILE B C 1
ATOM 2938 O O . ILE B 1 154 ? -0.984 -28.843 7.251 1.00 22.03 153 ILE B O 1
ATOM 2943 N N . VAL B 1 155 ? -1.592 -29.755 5.295 1.00 21.51 154 VAL B N 1
ATOM 2944 C CA . VAL B 1 155 ? -1.064 -31.073 5.671 1.00 21.05 154 VAL B CA 1
ATOM 2945 C C . VAL B 1 155 ? 0.467 -31.034 5.825 1.00 21.25 154 VAL B C 1
ATOM 2946 O O . VAL B 1 155 ? 1.013 -31.531 6.827 1.00 21.05 154 VAL B O 1
ATOM 2950 N N . GLN B 1 156 ? 1.163 -30.411 4.887 1.00 21.51 155 GLN B N 1
ATOM 2951 C CA . GLN B 1 156 ? 2.626 -30.303 5.027 1.00 22.09 155 GLN B CA 1
ATOM 2952 C C . GLN B 1 156 ? 3.065 -29.379 6.169 1.00 22.09 155 GLN B C 1
ATOM 2953 O O . GLN B 1 156 ? 4.116 -29.599 6.802 1.00 22.04 155 GLN B O 1
ATOM 2959 N N . LEU B 1 157 ? 2.275 -28.350 6.428 1.00 22.34 156 LEU B N 1
ATOM 2960 C CA . LEU B 1 157 ? 2.533 -27.495 7.577 1.00 22.80 156 LEU B CA 1
ATOM 2961 C C . LEU B 1 157 ? 2.380 -28.289 8.876 1.00 22.40 156 LEU B C 1
ATOM 2962 O O . LEU B 1 157 ? 3.204 -28.157 9.783 1.00 22.53 156 LEU B O 1
ATOM 2967 N N . THR B 1 158 ? 1.332 -29.108 8.956 1.00 22.24 157 THR B N 1
ATOM 2968 C CA . THR B 1 158 ? 1.127 -30.011 10.092 1.00 21.98 157 THR B CA 1
ATOM 2969 C C . THR B 1 158 ? 2.368 -30.887 10.330 1.00 22.70 157 THR B C 1
ATOM 2970 O O . THR B 1 158 ? 2.884 -30.992 11.463 1.00 22.18 157 THR B O 1
ATOM 2974 N N . ARG B 1 159 ? 2.860 -31.501 9.258 1.00 23.36 158 ARG B N 1
ATOM 2975 C CA . ARG B 1 159 ? 4.007 -32.410 9.379 1.00 24.19 158 ARG B CA 1
ATOM 2976 C C . ARG B 1 159 ? 5.293 -31.647 9.759 1.00 23.54 158 ARG B C 1
ATOM 2977 O O . ARG B 1 159 ? 6.093 -32.139 10.553 1.00 22.86 158 ARG B O 1
ATOM 2985 N N . SER B 1 160 ? 5.454 -30.443 9.210 1.00 23.07 159 SER B N 1
ATOM 2986 C CA . SER B 1 160 ? 6.628 -29.612 9.448 1.00 23.24 159 SER B CA 1
ATOM 2987 C C . SER B 1 160 ? 6.669 -29.097 10.891 1.00 23.24 159 SER B C 1
ATOM 2988 O O . SER B 1 160 ? 7.704 -29.199 11.565 1.00 23.57 159 SER B O 1
ATOM 2991 N N . LEU B 1 161 ? 5.555 -28.547 11.360 1.00 22.97 160 LEU B N 1
ATOM 2992 C CA . LEU B 1 161 ? 5.462 -28.079 12.747 1.00 23.40 160 LEU B CA 1
ATOM 2993 C C . LEU B 1 161 ? 5.466 -29.232 13.755 1.00 23.23 160 LEU B C 1
ATOM 2994 O O . LEU B 1 161 ? 5.957 -29.069 14.872 1.00 23.92 160 LEU B O 1
ATOM 2999 N N . ALA B 1 162 ? 4.973 -30.408 13.369 1.00 22.90 161 ALA B N 1
ATOM 3000 C CA . ALA B 1 162 ? 5.147 -31.609 14.213 1.00 22.96 161 ALA B CA 1
ATOM 3001 C C . ALA B 1 162 ? 6.641 -31.876 14.489 1.00 23.27 161 ALA B C 1
ATOM 3002 O O . ALA B 1 162 ? 7.056 -32.135 15.643 1.00 23.50 161 ALA B O 1
ATOM 3004 N N . CYS B 1 163 ? 7.447 -31.800 13.435 1.00 23.44 162 CYS B N 1
ATOM 3005 C CA . CYS B 1 163 ? 8.912 -31.974 13.576 1.00 24.27 162 CYS B CA 1
ATOM 3006 C C . CYS B 1 163 ? 9.553 -30.869 14.426 1.00 24.76 162 CYS B C 1
ATOM 3007 O O . CYS B 1 163 ? 10.318 -31.147 15.337 1.00 25.31 162 CYS B O 1
ATOM 3010 N N . GLU B 1 164 ? 9.204 -29.620 14.145 1.00 25.05 163 GLU B N 1
ATOM 3011 C CA . GLU B 1 164 ? 9.770 -28.479 14.852 1.00 25.71 163 GLU B CA 1
ATOM 3012 C C . GLU B 1 164 ? 9.371 -28.379 16.329 1.00 26.05 163 GLU B C 1
ATOM 3013 O O . GLU B 1 164 ? 10.215 -28.079 17.172 1.00 26.32 163 GLU B O 1
ATOM 3019 N N . TYR B 1 165 ? 8.097 -28.630 16.639 1.00 26.26 164 TYR B N 1
ATOM 3020 C CA . TYR B 1 165 ? 7.583 -28.392 17.980 1.00 26.66 164 TYR B CA 1
ATOM 3021 C C . TYR B 1 165 ? 7.698 -29.580 18.928 1.00 27.00 164 TYR B C 1
ATOM 3022 O O . TYR B 1 165 ? 7.403 -29.450 20.128 1.00 27.66 164 TYR B O 1
ATOM 3031 N N . ALA B 1 166 ? 8.111 -30.739 18.420 1.00 27.05 165 ALA B N 1
ATOM 3032 C CA . ALA B 1 166 ? 8.237 -31.946 19.275 1.00 27.58 165 ALA B CA 1
ATOM 3033 C C . ALA B 1 166 ? 9.101 -31.718 20.519 1.00 28.48 165 ALA B C 1
ATOM 3034 O O . ALA B 1 166 ? 8.763 -32.195 21.605 1.00 28.82 165 ALA B O 1
ATOM 3036 N N . ALA B 1 167 ? 10.227 -31.019 20.357 1.00 29.03 166 ALA B N 1
ATOM 3037 C CA . ALA B 1 167 ? 11.156 -30.796 21.479 1.00 30.10 166 ALA B CA 1
ATOM 3038 C C . ALA B 1 167 ? 10.530 -29.965 22.608 1.00 31.15 166 ALA B C 1
ATOM 3039 O O . ALA B 1 167 ? 10.990 -30.014 23.745 1.00 32.13 166 ALA B O 1
ATOM 3041 N N . GLU B 1 168 ? 9.484 -29.211 22.284 1.00 31.26 167 GLU B N 1
ATOM 3042 C CA . GLU B 1 168 ? 8.722 -28.450 23.278 1.00 33.04 167 GLU B CA 1
ATOM 3043 C C . GLU B 1 168 ? 7.480 -29.184 23.780 1.00 32.68 167 GLU B C 1
ATOM 3044 O O . GLU B 1 168 ? 6.617 -28.585 24.417 1.00 33.10 167 GLU B O 1
ATOM 3050 N N . ARG B 1 169 ? 7.408 -30.483 23.499 1.00 32.60 168 ARG B N 1
ATOM 3051 C CA . ARG B 1 169 ? 6.307 -31.330 23.897 1.00 33.07 168 ARG B CA 1
ATOM 3052 C C . ARG B 1 169 ? 4.960 -30.808 23.360 1.00 31.16 168 ARG B C 1
ATOM 3053 O O . ARG B 1 169 ? 3.939 -30.930 24.019 1.00 30.31 168 ARG B O 1
ATOM 3061 N N . ILE B 1 170 ? 4.966 -30.246 22.149 1.00 29.43 169 ILE B N 1
ATOM 3062 C CA . ILE B 1 170 ? 3.746 -29.864 21.457 1.00 28.60 169 ILE B CA 1
ATOM 3063 C C . ILE B 1 170 ? 3.506 -30.835 20.293 1.00 27.52 169 ILE B C 1
ATOM 3064 O O . ILE B 1 170 ? 4.317 -30.906 19.359 1.00 27.19 169 ILE B O 1
ATOM 3069 N N . ARG B 1 171 ? 2.394 -31.558 20.346 1.00 26.80 170 ARG B N 1
ATOM 3070 C CA . ARG B 1 171 ? 1.984 -32.454 19.273 1.00 26.20 170 ARG B CA 1
ATOM 3071 C C . ARG B 1 171 ? 1.156 -31.650 18.233 1.00 24.91 170 ARG B C 1
ATOM 3072 O O . ARG B 1 171 ? 0.433 -30.730 18.589 1.00 24.80 170 ARG B O 1
ATOM 3080 N N . VAL B 1 172 ? 1.306 -31.967 16.948 1.00 23.65 171 VAL B N 1
ATOM 3081 C CA . VAL B 1 172 ? 0.648 -31.214 15.871 1.00 22.80 171 VAL B CA 1
ATOM 3082 C C . VAL B 1 172 ? 0.058 -32.214 14.881 1.00 22.16 171 VAL B C 1
ATOM 3083 O O . VAL B 1 172 ? 0.777 -32.991 14.270 1.00 21.35 171 VAL B O 1
ATOM 3087 N N . ASN B 1 173 ? -1.277 -32.231 14.788 1.00 21.79 172 ASN B N 1
ATOM 3088 C CA . ASN B 1 173 ? -1.990 -33.199 13.978 1.00 21.30 172 ASN B CA 1
ATOM 3089 C C . ASN B 1 173 ? -3.053 -32.508 13.143 1.00 21.17 172 ASN B C 1
ATOM 3090 O O . ASN B 1 173 ? -3.317 -31.314 13.339 1.00 21.52 172 ASN B O 1
ATOM 3095 N N . ALA B 1 174 ? -3.642 -33.255 12.210 1.00 20.66 173 ALA B N 1
ATOM 3096 C CA . ALA B 1 174 ? -4.758 -32.764 11.405 1.00 20.73 173 ALA B CA 1
ATOM 3097 C C . ALA B 1 174 ? -5.859 -33.803 11.315 1.00 20.55 173 ALA B C 1
ATOM 3098 O O . ALA B 1 174 ? -5.614 -35.004 11.425 1.00 20.91 173 ALA B O 1
ATOM 3100 N N . ILE B 1 175 ? -7.070 -33.328 11.075 1.00 20.55 174 ILE B N 1
ATOM 3101 C CA . ILE B 1 175 ? -8.178 -34.175 10.667 1.00 20.48 174 ILE B CA 1
ATOM 3102 C C . ILE B 1 175 ? -8.495 -33.798 9.216 1.00 20.65 174 ILE B C 1
ATOM 3103 O O . ILE B 1 175 ? -8.532 -32.611 8.889 1.00 20.69 174 ILE B O 1
ATOM 3108 N N . ALA B 1 176 ? -8.669 -34.804 8.359 1.00 20.38 175 ALA B N 1
ATOM 3109 C CA . ALA B 1 176 ? -9.187 -34.585 7.003 1.00 20.96 175 ALA B CA 1
ATOM 3110 C C . ALA B 1 176 ? -10.658 -34.971 6.980 1.00 21.02 175 ALA B C 1
ATOM 3111 O O . ALA B 1 176 ? -10.982 -36.161 6.834 1.00 21.24 175 ALA B O 1
ATOM 3113 N N . PRO B 1 177 ? -11.557 -33.997 7.182 1.00 21.29 176 PRO B N 1
ATOM 3114 C CA . PRO B 1 177 ? -12.957 -34.370 7.115 1.00 21.76 176 PRO B CA 1
ATOM 3115 C C . PRO B 1 177 ? -13.400 -34.659 5.687 1.00 22.55 176 PRO B C 1
ATOM 3116 O O . PRO B 1 177 ? -12.844 -34.095 4.744 1.00 22.50 176 PRO B O 1
ATOM 3120 N N . GLY B 1 178 ? -14.391 -35.549 5.552 1.00 23.26 177 GLY B N 1
ATOM 3121 C CA . GLY B 1 178 ? -15.087 -35.773 4.306 1.00 23.84 177 GLY B CA 1
ATOM 3122 C C . GLY B 1 178 ? -16.133 -34.694 4.111 1.00 25.03 177 GLY B C 1
ATOM 3123 O O . GLY B 1 178 ? -15.905 -33.539 4.455 1.00 26.72 177 GLY B O 1
ATOM 3124 N N . TRP B 1 179 ? -17.282 -35.061 3.585 1.00 25.31 178 TRP B N 1
ATOM 3125 C CA . TRP B 1 179 ? -18.313 -34.092 3.282 1.00 26.53 178 TRP B CA 1
ATOM 3126 C C . TRP B 1 179 ? -19.164 -33.932 4.500 1.00 26.36 178 TRP B C 1
ATOM 3127 O O . TRP B 1 179 ? -19.883 -34.846 4.853 1.00 26.56 178 TRP B O 1
ATOM 3138 N N . ILE B 1 180 ? -19.034 -32.796 5.177 1.00 26.66 179 ILE B N 1
ATOM 3139 C CA . ILE B 1 180 ? -19.689 -32.562 6.448 1.00 27.18 179 ILE B CA 1
ATOM 3140 C C . ILE B 1 180 ? -20.835 -31.582 6.222 1.00 29.53 179 ILE B C 1
ATOM 3141 O O . ILE B 1 180 ? -20.652 -30.522 5.620 1.00 28.86 179 ILE B O 1
ATOM 3146 N N . ASP B 1 181 ? -22.009 -31.950 6.726 1.00 32.07 180 ASP B N 1
ATOM 3147 C CA . ASP B 1 181 ? -23.201 -31.133 6.590 1.00 35.70 180 ASP B CA 1
ATOM 3148 C C . ASP B 1 181 ? -23.194 -29.900 7.505 1.00 37.78 180 ASP B C 1
ATOM 3149 O O . ASP B 1 181 ? -23.855 -29.862 8.538 1.00 41.64 180 ASP B O 1
ATOM 3154 N N . THR B 1 182 ? -22.493 -28.860 7.099 1.00 38.53 181 THR B N 1
ATOM 3155 C CA . THR B 1 182 ? -22.423 -27.634 7.883 1.00 39.33 181 THR B CA 1
ATOM 3156 C C . THR B 1 182 ? -23.220 -26.553 7.172 1.00 42.57 181 THR B C 1
ATOM 3157 O O . THR B 1 182 ? -23.104 -26.426 5.952 1.00 44.08 181 THR B O 1
ATOM 3161 N N . ASP B 1 191 ? -27.272 -29.017 -5.775 1.00 58.75 190 ASP B N 1
ATOM 3162 C CA . ASP B 1 191 ? -26.765 -29.733 -6.942 1.00 57.71 190 ASP B CA 1
ATOM 3163 C C . ASP B 1 191 ? -27.062 -31.226 -6.764 1.00 53.28 190 ASP B C 1
ATOM 3164 O O . ASP B 1 191 ? -26.293 -31.959 -6.155 1.00 50.36 190 ASP B O 1
ATOM 3169 N N . VAL B 1 192 ? -28.204 -31.652 -7.290 1.00 54.55 191 VAL B N 1
ATOM 3170 C CA . VAL B 1 192 ? -28.659 -33.037 -7.161 1.00 53.35 191 VAL B CA 1
ATOM 3171 C C . VAL B 1 192 ? -27.625 -34.037 -7.661 1.00 51.18 191 VAL B C 1
ATOM 3172 O O . VAL B 1 192 ? -27.414 -35.079 -7.043 1.00 47.93 191 VAL B O 1
ATOM 3176 N N . GLU B 1 193 ? -26.995 -33.714 -8.787 1.00 53.14 192 GLU B N 1
ATOM 3177 C CA . GLU B 1 193 ? -26.065 -34.621 -9.431 1.00 53.81 192 GLU B CA 1
ATOM 3178 C C . GLU B 1 193 ? -24.802 -34.781 -8.591 1.00 48.49 192 GLU B C 1
ATOM 3179 O O . GLU B 1 193 ? -24.268 -35.880 -8.474 1.00 46.98 192 GLU B O 1
ATOM 3185 N N . ALA B 1 194 ? -24.327 -33.676 -8.022 1.00 46.72 193 ALA B N 1
ATOM 3186 C CA . ALA B 1 194 ? -23.126 -33.685 -7.198 1.00 44.15 193 ALA B CA 1
ATOM 3187 C C . ALA B 1 194 ? -23.370 -34.448 -5.877 1.00 40.14 193 ALA B C 1
ATOM 3188 O O . ALA B 1 194 ? -22.557 -35.267 -5.467 1.00 38.52 193 ALA B O 1
ATOM 3190 N N . THR B 1 195 ? -24.500 -34.189 -5.238 1.00 40.18 194 THR B N 1
ATOM 3191 C CA . THR B 1 195 ? -24.908 -34.932 -4.050 1.00 39.01 194 THR B CA 1
ATOM 3192 C C . THR B 1 195 ? -24.930 -36.421 -4.339 1.00 38.12 194 THR B C 1
ATOM 3193 O O . THR B 1 195 ? -24.366 -37.210 -3.580 1.00 36.69 194 THR B O 1
ATOM 3197 N N . ARG B 1 196 ? -25.568 -36.806 -5.437 1.00 39.80 195 ARG B N 1
ATOM 3198 C CA . ARG B 1 196 ? -25.651 -38.211 -5.783 1.00 41.74 195 ARG B CA 1
ATOM 3199 C C . ARG B 1 196 ? -24.274 -38.790 -6.013 1.00 39.37 195 ARG B C 1
ATOM 3200 O O . ARG B 1 196 ? -24.002 -39.899 -5.576 1.00 38.68 195 ARG B O 1
ATOM 3208 N N . ARG B 1 197 ? -23.410 -38.056 -6.700 1.00 38.64 196 ARG B N 1
ATOM 3209 C CA . ARG B 1 197 ? -22.047 -38.533 -6.913 1.00 37.96 196 ARG B CA 1
ATOM 3210 C C . ARG B 1 197 ? -21.337 -38.742 -5.576 1.00 34.27 196 ARG B C 1
ATOM 3211 O O . ARG B 1 197 ? -20.734 -39.777 -5.356 1.00 33.66 196 ARG B O 1
ATOM 3219 N N . ILE B 1 198 ? -21.390 -37.742 -4.703 1.00 32.87 197 ILE B N 1
ATOM 3220 C CA . ILE B 1 198 ? -20.690 -37.806 -3.419 1.00 31.90 197 ILE B CA 1
ATOM 3221 C C . ILE B 1 198 ? -21.217 -38.983 -2.591 1.00 31.76 197 ILE B C 1
ATOM 3222 O O . ILE B 1 198 ? -20.439 -39.742 -2.028 1.00 31.07 197 ILE B O 1
ATOM 3227 N N . MET B 1 199 ? -22.536 -39.128 -2.539 1.00 33.16 198 MET B N 1
ATOM 3228 C CA . MET B 1 199 ? -23.148 -40.192 -1.740 1.00 35.88 198 MET B CA 1
ATOM 3229 C C . MET B 1 199 ? -22.816 -41.579 -2.275 1.00 36.80 198 MET B C 1
ATOM 3230 O O . MET B 1 199 ? -22.569 -42.500 -1.499 1.00 38.94 198 MET B O 1
ATOM 3235 N N . GLN B 1 200 ? -22.784 -41.725 -3.593 1.00 36.92 199 GLN B N 1
ATOM 3236 C CA . GLN B 1 200 ? -22.381 -42.992 -4.222 1.00 38.95 199 GLN B CA 1
ATOM 3237 C C . GLN B 1 200 ? -20.930 -43.358 -3.940 1.00 35.80 199 GLN B C 1
ATOM 3238 O O . GLN B 1 200 ? -20.603 -44.530 -3.854 1.00 37.43 199 GLN B O 1
ATOM 3244 N N . ARG B 1 201 ? -20.078 -42.353 -3.786 1.00 31.94 200 ARG B N 1
ATOM 3245 C CA . ARG B 1 201 ? -18.661 -42.558 -3.491 1.00 30.67 200 ARG B CA 1
ATOM 3246 C C . ARG B 1 201 ? -18.343 -42.630 -1.999 1.00 29.67 200 ARG B C 1
ATOM 3247 O O . ARG B 1 201 ? -17.187 -42.807 -1.609 1.00 31.05 200 ARG B O 1
ATOM 3255 N N . THR B 1 202 ? -19.315 -42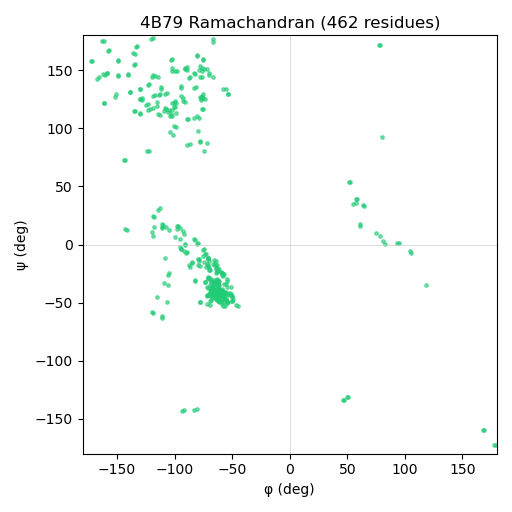.386 -1.154 1.00 22.73 201 THR B N 1
ATOM 3256 C CA . THR B 1 202 ? -19.081 -42.502 0.281 1.00 21.94 201 THR B CA 1
ATOM 3257 C C . THR B 1 202 ? -19.604 -43.854 0.740 1.00 21.84 201 THR B C 1
ATOM 3258 O O . THR B 1 202 ? -20.824 -44.086 0.713 1.00 22.00 201 THR B O 1
ATOM 3262 N N . PRO B 1 203 ? -18.708 -44.753 1.170 1.00 21.75 202 PRO B N 1
ATOM 3263 C CA . PRO B 1 203 ? -19.164 -46.053 1.667 1.00 22.18 202 PRO B CA 1
ATOM 3264 C C . PRO B 1 203 ? -20.274 -45.982 2.701 1.00 22.51 202 PRO B C 1
ATOM 3265 O O . PRO B 1 203 ? -21.274 -46.715 2.571 1.00 23.25 202 PRO B O 1
ATOM 3269 N N . LEU B 1 204 ? -20.164 -45.083 3.680 1.00 22.47 203 LEU B N 1
ATOM 3270 C CA . LEU B 1 204 ? -21.245 -44.935 4.673 1.00 22.94 203 LEU B CA 1
ATOM 3271 C C . LEU B 1 204 ? -22.491 -44.229 4.135 1.00 22.91 203 LEU B C 1
ATOM 3272 O O . LEU B 1 204 ? -23.519 -44.192 4.809 1.00 22.73 203 LEU B O 1
ATOM 3277 N N . ALA B 1 205 ? -22.400 -43.687 2.923 1.00 22.71 204 ALA B N 1
ATOM 3278 C CA . ALA B 1 205 ? -23.561 -43.208 2.160 1.00 22.88 204 ALA B CA 1
ATOM 3279 C C . ALA B 1 205 ? -24.379 -42.122 2.892 1.00 23.56 204 ALA B C 1
ATOM 3280 O O . ALA B 1 205 ? -25.614 -42.103 2.852 1.00 23.54 204 ALA B O 1
ATOM 3282 N N . ARG B 1 206 ? -23.679 -41.219 3.566 1.00 23.51 205 ARG B N 1
ATOM 3283 C CA . ARG B 1 206 ? -24.324 -40.107 4.242 1.00 24.26 205 ARG B CA 1
ATOM 3284 C C . ARG B 1 206 ? -23.340 -38.992 4.425 1.00 24.34 205 ARG B C 1
ATOM 3285 O O . ARG B 1 206 ? -22.125 -39.210 4.297 1.00 23.64 205 ARG B O 1
ATOM 3293 N N . TRP B 1 207 ? -23.859 -37.820 4.783 1.00 24.93 206 TRP B N 1
ATOM 3294 C CA . TRP B 1 207 ? -23.033 -36.724 5.211 1.00 25.65 206 TRP B CA 1
ATOM 3295 C C . TRP B 1 207 ? -22.426 -37.013 6.551 1.00 24.85 206 TRP B C 1
ATOM 3296 O O . TRP B 1 207 ? -23.034 -37.672 7.396 1.00 24.68 206 TRP B O 1
ATOM 3307 N N . GLY B 1 208 ? -21.210 -36.524 6.750 1.00 24.20 207 GLY B N 1
ATOM 3308 C CA . GLY B 1 208 ? -20.612 -36.482 8.079 1.00 24.42 207 GLY B CA 1
ATOM 3309 C C . GLY B 1 208 ? -21.244 -35.350 8.880 1.00 25.13 207 GLY B C 1
ATOM 3310 O O . GLY B 1 208 ? -21.869 -34.423 8.314 1.00 25.33 207 GLY B O 1
ATOM 3311 N N . GLU B 1 209 ? -21.134 -35.435 10.199 1.00 25.79 208 GLU B N 1
ATOM 3312 C CA . GLU B 1 209 ? -21.716 -34.409 11.068 1.00 26.61 208 GLU B CA 1
ATOM 3313 C C . GLU B 1 209 ? -20.589 -33.717 11.847 1.00 25.81 208 GLU B C 1
ATOM 3314 O O . GLU B 1 209 ? -19.604 -34.354 12.230 1.00 24.53 208 GLU B O 1
ATOM 3320 N N . ALA B 1 210 ? -20.756 -32.416 12.086 1.00 25.54 209 ALA B N 1
ATOM 3321 C CA . ALA B 1 210 ? -19.761 -31.610 12.776 1.00 25.21 209 ALA B CA 1
ATOM 3322 C C . ALA B 1 210 ? -19.284 -32.202 14.120 1.00 24.78 209 ALA B C 1
ATOM 3323 O O . ALA B 1 210 ? -18.068 -32.229 14.388 1.00 24.17 209 ALA B O 1
ATOM 3325 N N . PRO B 1 211 ? -20.205 -32.722 14.934 1.00 25.14 210 PRO B N 1
ATOM 3326 C CA . PRO B 1 211 ? -19.780 -33.338 16.210 1.00 25.17 210 PRO B CA 1
ATOM 3327 C C . PRO B 1 211 ? -18.892 -34.565 16.025 1.00 24.61 210 PRO B C 1
ATOM 3328 O O . PRO B 1 211 ? -18.106 -34.888 16.915 1.00 24.42 210 PRO B O 1
ATOM 3332 N N . GLU B 1 212 ? -18.982 -35.219 14.867 1.00 24.28 211 GLU B N 1
ATOM 3333 C CA . GLU B 1 212 ? -18.143 -36.385 14.581 1.00 23.59 211 GLU B CA 1
ATOM 3334 C C . GLU B 1 212 ? -16.700 -35.970 14.357 1.00 22.98 211 GLU B C 1
ATOM 3335 O O . GLU B 1 212 ? -15.777 -36.666 14.780 1.00 22.66 211 GLU B O 1
ATOM 3341 N N . VAL B 1 213 ? -16.498 -34.835 13.708 1.00 22.61 212 VAL B N 1
ATOM 3342 C CA . VAL B 1 213 ? -15.150 -34.259 13.608 1.00 22.34 212 VAL B CA 1
ATOM 3343 C C . VAL B 1 213 ? -14.695 -33.853 15.022 1.00 22.66 212 VAL B C 1
ATOM 3344 O O . VAL B 1 213 ? -13.558 -34.097 15.408 1.00 22.23 212 VAL B O 1
ATOM 3348 N N . ALA B 1 214 ? -15.597 -33.262 15.793 1.00 23.36 213 ALA B N 1
ATOM 3349 C CA . ALA B 1 214 ? -15.262 -32.795 17.150 1.00 24.17 213 ALA B CA 1
ATOM 3350 C C . ALA B 1 214 ? -14.809 -33.897 18.079 1.00 24.48 213 ALA B C 1
ATOM 3351 O O . ALA B 1 214 ? -13.878 -33.690 18.875 1.00 24.84 213 ALA B O 1
ATOM 3353 N N . SER B 1 215 ? -15.436 -35.069 17.990 1.00 24.94 214 SER B N 1
ATOM 3354 C CA . SER B 1 215 ? -15.038 -36.180 18.846 1.00 25.64 214 SER B CA 1
ATOM 3355 C C . SER B 1 215 ? -13.611 -36.643 18.540 1.00 24.39 214 SER B C 1
ATOM 3356 O O . SER B 1 215 ? -12.828 -36.923 19.452 1.00 23.70 214 SER B O 1
ATOM 3359 N N . ALA B 1 216 ? -13.254 -36.655 17.253 1.00 23.33 215 ALA B N 1
ATOM 3360 C CA . ALA B 1 216 ? -11.886 -36.960 16.839 1.00 22.61 215 ALA B CA 1
ATOM 3361 C C . ALA B 1 216 ? -10.903 -35.903 17.374 1.00 22.28 215 ALA B C 1
ATOM 3362 O O . ALA B 1 216 ? -9.803 -36.247 17.826 1.00 22.22 215 ALA B O 1
ATOM 3364 N N . ALA B 1 217 ? -11.295 -34.632 17.323 1.00 22.14 216 ALA B N 1
ATOM 3365 C CA . ALA B 1 217 ? -10.481 -33.540 17.856 1.00 22.49 216 ALA B CA 1
ATOM 3366 C C . ALA B 1 217 ? -10.179 -33.739 19.359 1.00 23.04 216 ALA B C 1
ATOM 3367 O O . ALA B 1 217 ? -9.021 -33.585 19.808 1.00 23.16 216 ALA B O 1
ATOM 3369 N N . ALA B 1 218 ? -11.203 -34.136 20.105 1.00 23.41 217 ALA B N 1
ATOM 3370 C CA . ALA B 1 218 ? -11.067 -34.361 21.549 1.00 24.03 217 ALA B CA 1
ATOM 3371 C C . ALA B 1 218 ? -10.110 -35.518 21.842 1.00 24.21 217 ALA B C 1
ATOM 3372 O O . ALA B 1 218 ? -9.367 -35.480 22.830 1.00 24.32 217 ALA B O 1
ATOM 3374 N N . PHE B 1 219 ? -10.109 -36.527 20.971 1.00 24.35 218 PHE B N 1
ATOM 3375 C CA . PHE B 1 219 ? -9.165 -37.620 21.129 1.00 24.73 218 PHE B CA 1
ATOM 3376 C C . PHE B 1 219 ? -7.739 -37.180 20.793 1.00 24.25 218 PHE B C 1
ATOM 3377 O O . PHE B 1 219 ? -6.817 -37.384 21.584 1.00 24.36 218 PHE B O 1
ATOM 3385 N N . LEU B 1 220 ? -7.554 -36.571 19.624 1.00 23.71 219 LEU B N 1
ATOM 3386 C CA . LEU B 1 220 ? -6.203 -36.246 19.138 1.00 23.43 219 LEU B CA 1
ATOM 3387 C C . LEU B 1 220 ? -5.452 -35.256 20.037 1.00 23.68 219 LEU B C 1
ATOM 3388 O O . LEU B 1 220 ? -4.227 -35.321 20.144 1.00 22.85 219 LEU B O 1
ATOM 3393 N N . CYS B 1 221 ? -6.191 -34.362 20.693 1.00 24.17 220 CYS B N 1
ATOM 3394 C CA . CYS B 1 221 ? -5.596 -33.334 21.537 1.00 24.86 220 CYS B CA 1
ATOM 3395 C C . CYS B 1 221 ? -5.482 -33.740 23.012 1.00 25.94 220 CYS B C 1
ATOM 3396 O O . CYS B 1 221 ? -5.159 -32.912 23.859 1.00 26.57 220 CYS B O 1
ATOM 3399 N N . GLY B 1 222 ? -5.703 -35.016 23.313 1.00 26.80 221 GLY B N 1
ATOM 3400 C CA . GLY B 1 222 ? -5.707 -35.484 24.700 1.00 28.01 221 GLY B CA 1
ATOM 3401 C C . GLY B 1 222 ? -4.656 -36.543 24.939 1.00 28.49 221 GLY B C 1
ATOM 3402 O O . GLY B 1 222 ? -4.002 -37.000 24.000 1.00 27.36 221 GLY B O 1
ATOM 3403 N N . PRO B 1 223 ? -4.532 -36.992 26.192 1.00 29.48 222 PRO B N 1
ATOM 3404 C CA . PRO B 1 223 ? -3.441 -37.886 26.555 1.00 30.12 222 PRO B CA 1
ATOM 3405 C C . PRO B 1 223 ? -3.532 -39.307 25.987 1.00 30.16 222 PRO B C 1
ATOM 3406 O O . PRO B 1 223 ? -2.541 -40.019 26.000 1.00 31.70 222 PRO B O 1
ATOM 3410 N N . GLY B 1 224 ? -4.687 -39.713 25.478 1.00 29.39 223 GLY B N 1
ATOM 3411 C CA . GLY B 1 224 ? -4.786 -40.992 24.799 1.00 29.54 223 GLY B CA 1
ATOM 3412 C C . GLY B 1 224 ? -4.090 -41.006 23.438 1.00 28.63 223 GLY B C 1
ATOM 3413 O O . GLY B 1 224 ? -3.914 -42.083 22.855 1.00 29.03 223 GLY B O 1
ATOM 3414 N N . ALA B 1 225 ? -3.697 -39.824 22.947 1.00 27.45 224 ALA B N 1
ATOM 3415 C CA . ALA B 1 225 ? -2.964 -39.657 21.676 1.00 26.89 224 ALA B CA 1
ATOM 3416 C C . ALA B 1 225 ? -1.530 -39.163 21.924 1.00 26.43 224 ALA B C 1
ATOM 3417 O O . ALA B 1 225 ? -0.954 -38.450 21.097 1.00 25.58 224 ALA B O 1
ATOM 3419 N N . SER B 1 226 ? -0.962 -39.555 23.059 1.00 27.07 225 SER B N 1
ATOM 3420 C CA . SER B 1 226 ? 0.366 -39.111 23.482 1.00 27.06 225 SER B CA 1
ATOM 3421 C C . SER B 1 226 ? 1.490 -39.438 22.497 1.00 26.64 225 SER B C 1
ATOM 3422 O O . SER B 1 226 ? 2.486 -38.726 22.455 1.00 26.98 225 SER B O 1
ATOM 3425 N N . PHE B 1 227 ? 1.335 -40.495 21.696 1.00 26.08 226 PHE B N 1
ATOM 3426 C CA . PHE B 1 227 ? 2.360 -40.848 20.706 1.00 25.52 226 PHE B CA 1
ATOM 3427 C C . PHE B 1 227 ? 1.945 -40.483 19.272 1.00 24.69 226 PHE B C 1
ATOM 3428 O O . PHE B 1 227 ? 2.602 -40.894 18.307 1.00 24.60 226 PHE B O 1
ATOM 3436 N N . VAL B 1 228 ? 0.887 -39.690 19.148 1.00 23.74 227 VAL B N 1
ATOM 3437 C CA . VAL B 1 228 ? 0.383 -39.282 17.865 1.00 23.14 227 VAL B CA 1
ATOM 3438 C C . VAL B 1 228 ? 0.810 -37.838 17.579 1.00 22.52 227 VAL B C 1
ATOM 3439 O O . VAL B 1 228 ? 0.371 -36.917 18.256 1.00 22.28 227 VAL B O 1
ATOM 3443 N N . THR B 1 229 ? 1.681 -37.662 16.590 1.00 22.33 228 THR B N 1
ATOM 3444 C CA . THR B 1 229 ? 2.041 -36.337 16.099 1.00 21.90 228 THR B CA 1
ATOM 3445 C C . THR B 1 229 ? 2.386 -36.420 14.617 1.00 21.91 228 THR B C 1
ATOM 3446 O O . THR B 1 229 ? 2.894 -37.432 14.143 1.00 22.27 228 THR B O 1
ATOM 3450 N N . GLY B 1 230 ? 2.056 -35.367 13.890 1.00 21.81 229 GLY B N 1
ATOM 3451 C CA . GLY B 1 230 ? 2.237 -35.345 12.437 1.00 22.16 229 GLY B CA 1
ATOM 3452 C C . GLY B 1 230 ? 1.210 -36.170 11.668 1.00 22.25 229 GLY B C 1
ATOM 3453 O O . GLY B 1 230 ? 1.373 -36.398 10.449 1.00 23.01 229 GLY B O 1
ATOM 3454 N N . ALA B 1 231 ? 0.168 -36.633 12.360 1.00 22.09 230 ALA B N 1
ATOM 3455 C CA . ALA B 1 231 ? -0.824 -37.527 11.773 1.00 22.18 230 ALA B CA 1
ATOM 3456 C C . ALA B 1 231 ? -1.954 -36.734 11.125 1.00 22.07 230 ALA B C 1
ATOM 3457 O O . ALA B 1 231 ? -2.252 -35.609 11.538 1.00 21.62 230 ALA B O 1
ATOM 3459 N N . VAL B 1 232 ? -2.546 -37.322 10.085 1.00 22.49 231 VAL B N 1
ATOM 3460 C CA . VAL B 1 232 ? -3.771 -36.828 9.479 1.00 22.69 231 VAL B CA 1
ATOM 3461 C C . VAL B 1 232 ? -4.788 -37.941 9.581 1.00 22.96 231 VAL B C 1
ATOM 3462 O O . VAL B 1 232 ? -4.597 -39.023 8.990 1.00 24.64 231 VAL B O 1
ATOM 3466 N N . LEU B 1 233 ? -5.857 -37.698 10.324 1.00 22.24 232 LEU B N 1
ATOM 3467 C CA . LEU B 1 233 ? -6.932 -38.677 10.473 1.00 22.12 232 LEU B CA 1
ATOM 3468 C C . LEU B 1 233 ? -8.097 -38.325 9.564 1.00 21.72 232 LEU B C 1
ATOM 3469 O O . LEU B 1 233 ? -8.662 -37.240 9.677 1.00 21.16 232 LEU B O 1
ATOM 3474 N N . ALA B 1 234 ? -8.445 -39.258 8.681 1.00 21.41 233 ALA B N 1
ATOM 3475 C CA . ALA B 1 234 ? -9.581 -39.103 7.822 1.00 21.36 233 ALA B CA 1
ATOM 3476 C C . ALA B 1 234 ? -10.848 -39.366 8.619 1.00 21.14 233 ALA B C 1
ATOM 3477 O O . ALA B 1 234 ? -10.988 -40.403 9.256 1.00 21.64 233 ALA B O 1
ATOM 3479 N N . VAL B 1 235 ? -11.766 -38.417 8.582 1.00 20.87 234 VAL B N 1
ATOM 3480 C CA . VAL B 1 235 ? -13.094 -38.574 9.169 1.00 20.86 234 VAL B CA 1
ATOM 3481 C C . VAL B 1 235 ? -14.062 -38.301 8.033 1.00 20.85 234 VAL B C 1
ATOM 3482 O O . VAL B 1 235 ? -14.587 -37.195 7.889 1.00 21.13 234 VAL B O 1
ATOM 3486 N N . ASP B 1 236 ? -14.267 -39.316 7.201 1.00 20.99 235 ASP B N 1
ATOM 3487 C CA . ASP B 1 236 ? -14.853 -39.106 5.868 1.00 20.92 235 ASP B CA 1
ATOM 3488 C C . ASP B 1 236 ? -15.830 -40.154 5.386 1.00 20.82 235 ASP B C 1
ATOM 3489 O O . ASP B 1 236 ? -16.173 -40.182 4.186 1.00 20.96 235 ASP B O 1
ATOM 3494 N N . GLY B 1 237 ? -16.271 -41.033 6.273 1.00 20.71 236 GLY B N 1
ATOM 3495 C CA . GLY B 1 237 ? -17.200 -42.090 5.864 1.00 20.74 236 GLY B CA 1
ATOM 3496 C C . GLY B 1 237 ? -16.663 -43.046 4.809 1.00 20.62 236 GLY B C 1
ATOM 3497 O O . GLY B 1 237 ? -17.424 -43.814 4.217 1.00 20.42 236 GLY B O 1
ATOM 3498 N N . GLY B 1 238 ? -15.332 -43.067 4.631 1.00 20.25 237 GLY B N 1
ATOM 3499 C CA . GLY B 1 238 ? -14.708 -43.935 3.657 1.00 20.28 237 GLY B CA 1
ATOM 3500 C C . GLY B 1 238 ? -14.469 -43.320 2.286 1.00 20.24 237 GLY B C 1
ATOM 3501 O O . GLY B 1 238 ? -13.996 -43.996 1.406 1.00 20.26 237 GLY B O 1
ATOM 3502 N N . TYR B 1 239 ? -14.815 -42.047 2.105 1.00 20.41 238 TYR B N 1
ATOM 3503 C CA . TYR B 1 239 ? -14.760 -41.395 0.797 1.00 20.83 238 TYR B CA 1
ATOM 3504 C C . TYR B 1 239 ? -13.401 -41.616 0.090 1.00 21.22 238 TYR B C 1
ATOM 3505 O O . TYR B 1 239 ? -13.366 -41.994 -1.083 1.00 21.49 238 TYR B O 1
ATOM 3514 N N . LEU B 1 240 ? -12.311 -41.417 0.818 1.00 21.34 239 LEU B N 1
ATOM 3515 C CA . LEU B 1 240 ? -10.972 -41.557 0.260 1.00 22.01 239 LEU B CA 1
ATOM 3516 C C . LEU B 1 240 ? -10.726 -42.938 -0.352 1.00 22.46 239 LEU B C 1
ATOM 3517 O O . LEU B 1 240 ? -9.859 -43.065 -1.210 1.00 22.99 239 LEU B O 1
ATOM 3522 N N . CYS B 1 241 ? -11.453 -43.957 0.112 1.00 22.51 240 CYS B N 1
ATOM 3523 C CA . CYS B 1 241 ? -11.223 -45.340 -0.283 1.00 23.17 240 CYS B CA 1
ATOM 3524 C C . CYS B 1 241 ? -11.940 -45.788 -1.538 1.00 23.45 240 CYS B C 1
ATOM 3525 O O . CYS B 1 241 ? -11.541 -46.789 -2.133 1.00 24.06 240 CYS B O 1
ATOM 3528 N N . ALA B 1 242 ? -12.987 -45.073 -1.939 1.00 23.37 241 ALA B N 1
ATOM 3529 C CA . ALA B 1 242 ? -13.899 -45.570 -2.976 1.00 23.95 241 ALA B CA 1
ATOM 3530 C C . ALA B 1 242 ? -13.425 -45.182 -4.357 1.00 24.46 241 ALA B C 1
ATOM 3531 O O . ALA B 1 242 ? -12.742 -44.165 -4.546 1.00 25.21 241 ALA B O 1
#

Nearest PDB structures (foldseek):
  4b79-assembly1_A-2  TM=1.002E+00  e=1.935E-48  Pseudomonas aeruginosa PAO1
  4b79-assembly1_B-2  TM=9.987E-01  e=1.123E-46  Pseudomonas aeruginosa PAO1
  4avy-assembly1_B  TM=1.003E+00  e=5.459E-45  Pseudomonas aeruginosa PAO1
  1yde-assembly4_N  TM=9.110E-01  e=1.767E-20  Homo sapiens
  4glo-assembly1_C  TM=9.014E-01  e=1.025E-18  Burkholderia multivorans ATCC 17616

Solvent-accessible surface area: 19579 Å² total; per-residue (Å²): 186,13,9,55,138,88,16,2,59,62,47,29,0,0,0,1,17,0,15,49,21,28,0,11,17,0,0,79,27,0,0,105,4,15,0,87,2,4,2,0,7,114,100,4,93,15,134,87,8,4,120,52,138,86,9,119,80,54,105,10,71,10,55,55,59,131,131,0,82,135,17,5,120,84,14,123,72,3,9,2,0,0,9,20,20,37,40,34,100,68,143,116,1,130,80,127,63,8,65,83,115,0,32,122,26,4,42,58,5,5,80,52,0,0,72,32,0,52,84,33,0,32,134,149,10,20,2,1,0,0,10,2,8,5,40,33,95,58,64,14,77,64,56,32,0,45,17,47,0,8,26,31,3,17,103,28,0,65,65,12,0,50,95,0,6,101,58,176,0,27,0,2,0,0,5,9,12,67,24,42,57,136,157,104,80,124,118,20,34,151,132,17,39,116,96,6,26,32,66,87,50,0,82,13,87,22,0,2,12,0,0,1,2,1,11,4,54,6,1,41,2,1,1,2,4,44,0,11,0,2,0,0,17,38,27,76,166,16,10,47,144,72,32,2,55,59,46,28,0,0,0,1,17,0,14,54,26,27,0,10,15,0,0,50,33,0,0,96,12,8,0,83,2,4,1,0,6,117,103,3,93,14,148,134,8,7,126,40,137,82,11,120,78,52,106,10,70,10,53,58,59,123,131,0,71,140,16,5,121,85,13,119,71,3,8,2,0,0,9,19,20,38,38,32,101,69,140,117,1,130,78,124,57,10,64,82,113,0,33,120,26,4,40,59,5,6,81,51,0,0,73,30,0,50,87,29,0,26,125,145,8,22,1,1,0,0,9,2,7,6,38,33,94,59,64,15,79,63,54,34,0,45,17,47,0,10,27,29,3,18,104,26,0,66,62,11,0,50,95,0,9,102,55,152,0,29,0,2,0,0,6,10,12,62,25,103,110,138,120,94,21,53,124,144,19,38,135,97,6,25,31,66,78,90,0,92,14,85,18,0,2,13,0,0,1,1,1,11,4,75,7,0,37,2,0,1,3,4,42,0,12,1,2,0,0,16,39,26,77

Radius of gyration: 22.25 Å; Cα contacts (8 Å, |Δi|>4): 1145; chains: 2; bounding box: 52×68×45 Å

Sequence (469 aa):
MVFQHDIYAGQQVLVTGGSSGIGAAIAMQFAELGAEVVALGLDADGVHAPRHPRIRREELDITDSQRLQRLFEALPRLDVLVNNAGISRDREEYDLATFERVLRLNLSAAMLASQLARPLLAQRGGSILNIASMYSTFGSADRPAYSASKGAIVQLTRSLACEYAAERIRVNAIAPGWIDTPKADVEATRRIMQRTPLARWGEAPEVASAAAFLCGPGASFVTGAVLAVDGGYLCAMVFQHHDIYAGQQVLVTGGSSGIGAAIAMQFAELGAEVVALGLDADGVHAPRHPRIRREELDITDSQRLQRLFEALPRLDVLVNNAGISRDREEYDLATFERVLRLNLSAAMLASQLARPLLAQRGGSILNIASMYSTFGSADRPAYSASKGAIVQLTRSLACEYAAERIRVNAIAPGWIDTDVEATRRIMQRTPLARWGEAPEVASAAAFLCGPGASFVTGAVLAVDGGYLCA

Organism: Pseudomonas aeruginosa (strain A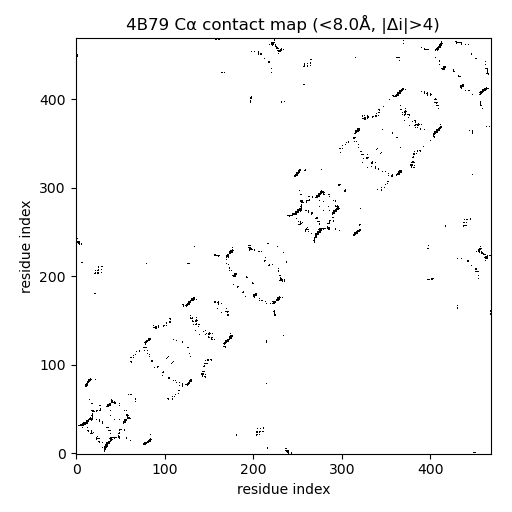TCC 15692 / DSM 22644 / CIP 104116 / JCM 14847 / LMG 12228 / 1C / PRS 101 / PAO1) (NCBI:txid208964)